Protein AF-A0A521TTT8-F1 (afdb_monomer)

Structure (mmCIF, N/CA/C/O backbone):
data_AF-A0A521TTT8-F1
#
_entry.id   AF-A0A521TTT8-F1
#
loop_
_atom_site.group_PDB
_atom_site.id
_atom_site.type_symbol
_atom_site.label_atom_id
_atom_site.label_alt_id
_atom_site.label_comp_id
_atom_site.label_asym_id
_atom_site.label_entity_id
_atom_site.label_seq_id
_atom_site.pdbx_PDB_ins_code
_atom_site.Cartn_x
_atom_site.Cartn_y
_atom_site.Cartn_z
_atom_site.occupancy
_atom_site.B_iso_or_equiv
_atom_site.auth_seq_id
_atom_site.auth_comp_id
_atom_site.auth_asym_id
_atom_site.auth_atom_id
_atom_site.pdbx_PDB_model_num
ATOM 1 N N . MET A 1 1 ? 62.149 33.983 -30.168 1.00 42.41 1 MET A N 1
ATOM 2 C CA . MET A 1 1 ? 63.000 33.247 -29.211 1.00 42.41 1 MET A CA 1
ATOM 3 C C . MET A 1 1 ? 62.765 31.753 -29.412 1.00 42.41 1 MET A C 1
ATOM 5 O O . MET A 1 1 ? 61.642 31.298 -29.257 1.00 42.41 1 MET A O 1
ATOM 9 N N . ASN A 1 2 ? 63.813 31.055 -29.864 1.00 35.62 2 ASN A N 1
ATOM 10 C CA . ASN A 1 2 ? 64.020 29.592 -29.903 1.00 35.62 2 ASN A CA 1
ATOM 11 C C . ASN A 1 2 ? 63.680 28.937 -28.535 1.00 35.62 2 ASN A C 1
ATOM 13 O O . ASN A 1 2 ? 63.762 29.638 -27.537 1.00 35.62 2 ASN A O 1
ATOM 17 N N . ARG A 1 3 ? 63.372 27.644 -28.330 1.00 37.56 3 ARG A N 1
ATOM 18 C CA . ARG A 1 3 ? 63.729 26.374 -28.995 1.00 37.56 3 ARG A CA 1
ATOM 19 C C . ARG A 1 3 ? 62.888 25.241 -28.350 1.00 37.56 3 ARG A C 1
ATOM 21 O O . ARG A 1 3 ? 62.648 25.278 -27.150 1.00 37.56 3 ARG A O 1
ATOM 28 N N . ALA A 1 4 ? 62.502 24.255 -29.163 1.00 43.72 4 ALA A N 1
ATOM 29 C CA . ALA A 1 4 ? 62.531 22.791 -28.950 1.00 43.72 4 ALA A CA 1
ATOM 30 C C . ALA A 1 4 ? 63.178 22.274 -27.631 1.00 43.72 4 ALA A C 1
ATOM 32 O O . ALA A 1 4 ? 64.149 22.862 -27.174 1.00 43.72 4 ALA A O 1
ATOM 33 N N . THR A 1 5 ? 62.748 21.165 -27.006 1.00 47.16 5 THR A N 1
ATOM 34 C CA . THR A 1 5 ? 63.012 19.780 -27.472 1.00 47.16 5 THR A CA 1
ATOM 35 C C . THR A 1 5 ? 62.269 18.712 -26.648 1.00 47.16 5 THR A C 1
ATOM 37 O O . THR A 1 5 ? 61.987 18.887 -25.468 1.00 47.16 5 THR A O 1
ATOM 40 N N . GLN A 1 6 ? 62.041 17.574 -27.302 1.00 48.38 6 GLN A N 1
ATOM 41 C CA . GLN A 1 6 ? 61.415 16.327 -26.861 1.00 48.38 6 GLN A CA 1
ATOM 42 C C . GLN A 1 6 ? 62.490 15.215 -26.812 1.00 48.38 6 GLN A C 1
ATOM 44 O O . GLN A 1 6 ? 63.242 15.109 -27.775 1.00 48.38 6 GLN A O 1
ATOM 49 N N . THR A 1 7 ? 62.535 14.356 -25.783 1.00 46.25 7 THR A N 1
ATOM 50 C CA . THR A 1 7 ? 63.290 13.066 -25.742 1.00 46.25 7 THR A CA 1
ATOM 51 C C . THR A 1 7 ? 62.743 12.211 -24.579 1.00 46.25 7 THR A C 1
ATOM 53 O O . THR A 1 7 ? 62.730 12.664 -23.445 1.00 46.25 7 THR A O 1
ATOM 56 N N . ARG A 1 8 ? 61.988 11.116 -24.772 1.00 48.81 8 ARG A N 1
ATOM 57 C CA . ARG A 1 8 ? 62.303 9.706 -25.131 1.00 48.81 8 ARG A CA 1
ATOM 58 C C . ARG A 1 8 ? 63.257 8.915 -24.202 1.00 48.81 8 ARG A C 1
ATOM 60 O O . ARG A 1 8 ? 64.450 9.167 -24.195 1.00 48.81 8 ARG A O 1
ATOM 67 N N . ARG A 1 9 ? 62.681 7.806 -23.684 1.00 41.19 9 ARG A N 1
ATOM 68 C CA . ARG A 1 9 ? 63.214 6.437 -23.430 1.00 41.19 9 ARG A CA 1
ATOM 69 C C . ARG A 1 9 ? 64.198 6.212 -22.265 1.00 41.19 9 ARG A C 1
ATOM 71 O O . ARG A 1 9 ? 65.315 6.693 -22.304 1.00 41.19 9 ARG A O 1
ATOM 78 N N . SER A 1 10 ? 63.900 5.239 -21.396 1.00 40.41 10 SER A N 1
ATOM 79 C CA . SER A 1 10 ? 64.395 3.856 -21.561 1.00 40.41 10 SER A CA 1
ATOM 80 C C . SER A 1 10 ? 63.806 2.891 -20.518 1.00 40.41 10 SER A C 1
ATOM 82 O O . SER A 1 10 ? 63.501 3.267 -19.393 1.00 40.41 10 SER A O 1
ATOM 84 N N . VAL A 1 11 ? 63.618 1.646 -20.955 1.00 46.00 11 VAL A N 1
ATOM 85 C CA . VAL A 1 11 ? 63.280 0.454 -20.170 1.00 46.00 11 VAL A CA 1
ATOM 86 C C . VAL A 1 11 ? 64.589 -0.300 -19.940 1.00 46.00 11 VAL A C 1
ATOM 88 O O . VAL A 1 11 ? 65.351 -0.452 -20.894 1.00 46.00 11 VAL A O 1
ATOM 91 N N . SER A 1 12 ? 64.829 -0.831 -18.740 1.00 43.81 12 SER A N 1
ATOM 92 C CA . SER A 1 12 ? 65.789 -1.923 -18.541 1.00 43.81 12 SER A CA 1
ATOM 93 C C . SER A 1 12 ? 65.354 -2.852 -17.405 1.00 43.81 12 SER A C 1
ATOM 95 O O . SER A 1 12 ? 64.585 -2.485 -16.523 1.00 43.81 12 SER A O 1
ATOM 97 N N . ARG A 1 13 ? 65.804 -4.096 -17.524 1.00 50.16 13 ARG A N 1
ATOM 98 C CA . ARG A 1 13 ? 65.295 -5.352 -16.980 1.00 50.16 13 ARG A CA 1
ATOM 99 C C . ARG A 1 13 ? 66.301 -5.945 -15.971 1.00 50.16 13 ARG A C 1
ATOM 101 O O . ARG A 1 13 ? 67.468 -6.026 -16.322 1.00 50.16 13 ARG A O 1
ATOM 108 N N . HIS A 1 14 ? 65.770 -6.525 -14.877 1.00 38.47 14 HIS A N 1
ATOM 109 C CA . HIS A 1 14 ? 66.267 -7.709 -14.116 1.00 38.47 14 HIS A CA 1
ATOM 110 C C . HIS A 1 14 ? 67.558 -7.528 -13.268 1.00 38.47 14 HIS A C 1
ATOM 112 O O . HIS A 1 14 ? 68.293 -6.584 -13.537 1.00 38.47 14 HIS A O 1
ATOM 118 N N . PRO A 1 15 ? 67.894 -8.409 -1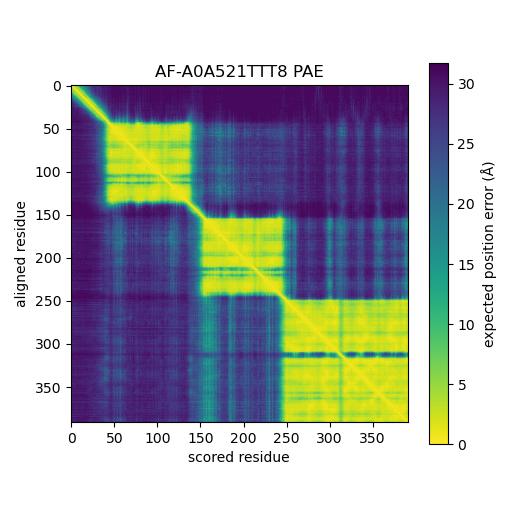2.283 1.00 52.16 15 PRO A N 1
ATOM 119 C CA . PRO A 1 15 ? 67.270 -9.682 -11.878 1.00 52.16 15 PRO A CA 1
ATOM 120 C C . PRO A 1 15 ? 67.011 -9.860 -10.357 1.00 52.16 15 PRO A C 1
ATOM 122 O O . PRO A 1 15 ? 67.325 -9.019 -9.521 1.00 52.16 15 PRO A O 1
ATOM 125 N N . ALA A 1 16 ? 66.413 -11.011 -10.040 1.00 41.72 16 ALA A N 1
ATOM 126 C CA . ALA A 1 16 ? 66.152 -11.568 -8.719 1.00 41.72 16 ALA A CA 1
ATOM 127 C C . ALA A 1 16 ? 67.424 -11.951 -7.936 1.00 41.72 16 ALA A C 1
ATOM 129 O O . ALA A 1 16 ? 68.397 -12.406 -8.534 1.00 41.72 16 ALA A O 1
ATOM 130 N N . LEU A 1 17 ? 67.352 -11.904 -6.600 1.00 36.25 17 LEU A N 1
ATOM 131 C CA . LEU A 1 17 ? 68.136 -12.777 -5.724 1.00 36.25 17 LEU A CA 1
ATOM 132 C C . LEU A 1 17 ? 67.342 -13.101 -4.448 1.00 36.25 17 LEU A C 1
ATOM 134 O O . LEU A 1 17 ? 66.844 -12.207 -3.765 1.00 36.25 17 LEU A O 1
ATOM 138 N N . LEU A 1 18 ? 67.219 -14.399 -4.171 1.00 34.75 18 LEU A N 1
ATOM 139 C CA . LEU A 1 18 ? 66.687 -14.976 -2.941 1.00 34.75 18 LEU A CA 1
ATOM 140 C C . LEU A 1 18 ? 67.630 -14.715 -1.759 1.00 34.75 18 LEU A C 1
ATOM 142 O O . LEU A 1 18 ? 68.836 -14.903 -1.900 1.00 34.75 18 LEU A O 1
ATOM 146 N N . LEU A 1 19 ? 67.072 -14.476 -0.570 1.00 36.41 19 LEU A N 1
ATOM 147 C CA . LEU A 1 19 ? 67.606 -15.053 0.666 1.00 36.41 19 LEU A CA 1
ATOM 148 C C . LEU A 1 19 ? 66.504 -15.148 1.725 1.00 36.41 19 LEU A C 1
ATOM 150 O O . LEU A 1 19 ? 65.954 -14.151 2.185 1.00 36.41 19 LEU A O 1
ATOM 154 N N . ALA A 1 20 ? 66.178 -16.391 2.066 1.00 34.97 20 ALA A N 1
ATOM 155 C CA . ALA A 1 20 ? 65.362 -16.769 3.202 1.00 34.97 20 ALA A CA 1
ATOM 156 C C . ALA A 1 20 ? 66.248 -16.864 4.451 1.00 34.97 20 ALA A C 1
ATOM 158 O O . ALA A 1 20 ? 67.338 -17.431 4.387 1.00 34.97 20 ALA A O 1
ATOM 159 N N . ALA A 1 21 ? 65.755 -16.378 5.588 1.00 35.44 21 ALA A N 1
ATOM 160 C CA . ALA A 1 21 ? 66.185 -16.829 6.906 1.00 35.44 21 ALA A CA 1
ATOM 161 C C . ALA A 1 21 ? 65.018 -16.666 7.886 1.00 35.44 21 ALA A C 1
ATOM 163 O O . ALA A 1 21 ? 64.596 -15.561 8.221 1.00 35.44 21 ALA A O 1
ATOM 164 N N . SER A 1 22 ? 64.473 -17.813 8.272 1.00 35.00 22 SER A N 1
ATOM 165 C CA . SER A 1 22 ? 63.378 -18.006 9.210 1.00 35.00 22 SER A CA 1
ATOM 166 C C . SER A 1 22 ? 63.767 -17.610 10.637 1.00 35.00 22 SER A C 1
ATOM 168 O O . SER A 1 22 ? 64.848 -17.965 11.099 1.00 35.00 22 SER A O 1
ATOM 170 N N . LEU A 1 23 ? 62.832 -17.015 11.381 1.00 32.66 23 LEU A N 1
ATOM 171 C CA . LEU A 1 23 ? 62.761 -17.195 12.829 1.00 32.66 23 LEU A CA 1
ATOM 172 C C . LEU A 1 23 ? 61.324 -17.577 13.199 1.00 32.66 23 LEU A C 1
ATOM 174 O O . LEU A 1 23 ? 60.377 -16.836 12.954 1.00 32.66 23 LEU A O 1
ATOM 178 N N . VAL A 1 24 ? 61.194 -18.793 13.722 1.00 36.94 24 VAL A N 1
ATOM 179 C CA . VAL A 1 24 ? 59.967 -19.439 14.191 1.00 36.94 24 VAL A CA 1
ATOM 180 C C . VAL A 1 24 ? 59.788 -19.123 15.675 1.00 36.94 24 VAL A C 1
ATOM 182 O O . VAL A 1 24 ? 60.721 -19.336 16.442 1.00 36.94 24 VAL A O 1
ATOM 185 N N . MET A 1 25 ? 58.584 -18.710 16.081 1.00 36.22 25 MET A N 1
ATOM 186 C CA . MET A 1 25 ? 58.048 -18.886 17.440 1.00 36.22 25 MET A CA 1
ATOM 187 C C . MET A 1 25 ? 56.520 -19.098 17.366 1.00 36.22 25 MET A C 1
ATOM 189 O O . MET A 1 25 ? 55.786 -18.204 16.961 1.00 36.22 25 MET A O 1
ATOM 193 N N . ALA A 1 26 ? 56.117 -20.332 17.699 1.00 30.64 26 ALA A N 1
ATOM 194 C CA . ALA A 1 26 ? 54.860 -20.851 18.275 1.00 30.64 26 ALA A CA 1
ATOM 195 C C . ALA A 1 26 ? 53.547 -20.027 18.145 1.00 30.64 26 ALA A C 1
ATOM 197 O O . ALA A 1 26 ? 53.446 -18.930 18.676 1.00 30.64 26 ALA A O 1
ATOM 198 N N . SER A 1 27 ? 52.533 -20.526 17.408 1.00 29.69 27 SER A N 1
ATOM 199 C CA . SER A 1 27 ? 51.399 -21.397 17.855 1.00 29.69 27 SER A CA 1
ATOM 200 C C . SER A 1 27 ? 50.326 -20.628 18.661 1.00 29.69 27 SER A C 1
ATOM 202 O O . SER A 1 27 ? 50.645 -20.095 19.714 1.00 29.69 27 SER A O 1
ATOM 204 N N . CYS A 1 28 ? 49.049 -20.522 18.257 1.00 28.52 28 CYS A N 1
ATOM 205 C CA . CYS A 1 28 ? 48.084 -21.612 18.039 1.00 28.52 28 CYS A CA 1
ATOM 206 C C . CYS A 1 28 ? 46.824 -21.130 17.263 1.00 28.52 28 CYS A C 1
ATOM 208 O O . CYS A 1 28 ? 46.297 -20.072 17.582 1.00 28.52 28 CYS A O 1
ATOM 210 N N . GLY A 1 29 ? 46.312 -21.951 16.333 1.00 29.38 29 GLY A N 1
ATOM 211 C CA . GLY A 1 29 ? 44.879 -22.293 16.205 1.00 29.38 29 GLY A CA 1
ATOM 212 C C . GLY A 1 29 ? 43.844 -21.315 15.608 1.00 29.38 29 GLY A C 1
ATOM 213 O O . GLY A 1 29 ? 43.361 -20.426 16.296 1.00 29.38 29 GLY A O 1
ATOM 214 N N . SER A 1 30 ? 43.370 -21.689 14.410 1.00 29.80 30 SER A N 1
ATOM 215 C CA . SER A 1 30 ? 41.953 -21.727 13.973 1.00 29.80 30 SER A CA 1
ATOM 216 C C . SER A 1 30 ? 41.317 -20.523 13.248 1.00 29.80 30 SER A C 1
ATOM 218 O O . SER A 1 30 ? 41.047 -19.477 13.820 1.00 29.80 30 SER A O 1
ATOM 220 N N . GLU A 1 31 ? 41.043 -20.778 11.961 1.00 33.22 31 GLU A N 1
ATOM 221 C CA . GLU A 1 31 ? 39.894 -20.385 11.123 1.00 33.22 31 GLU A CA 1
ATOM 222 C C . GLU A 1 31 ? 39.217 -19.021 11.352 1.00 33.22 31 GLU A C 1
ATOM 224 O O . GLU A 1 31 ? 38.489 -18.815 12.318 1.00 33.22 31 GLU A O 1
ATOM 229 N N . VAL A 1 32 ? 39.311 -18.141 10.346 1.00 30.19 32 VAL A N 1
ATOM 230 C CA . VAL A 1 32 ? 38.313 -17.083 10.133 1.00 30.19 32 VAL A CA 1
ATOM 231 C C . VAL A 1 32 ? 37.736 -17.241 8.733 1.00 30.19 32 VAL A C 1
ATOM 233 O O . VAL A 1 32 ? 38.321 -16.849 7.724 1.00 30.19 32 VAL A O 1
ATOM 236 N N . THR A 1 33 ? 36.578 -17.886 8.702 1.00 29.77 33 THR A N 1
ATOM 237 C CA . THR A 1 33 ? 35.614 -17.875 7.610 1.00 29.77 33 THR A CA 1
ATOM 238 C C . THR A 1 33 ? 35.180 -16.452 7.265 1.00 29.77 33 THR A C 1
ATOM 240 O O . THR A 1 33 ? 35.055 -15.593 8.136 1.00 29.77 33 THR A O 1
ATOM 243 N N . SER A 1 34 ? 34.904 -16.246 5.980 1.00 38.06 34 SER A N 1
ATOM 244 C CA . SER A 1 34 ? 34.247 -15.092 5.367 1.00 38.06 34 SER A CA 1
ATOM 245 C C . SER A 1 34 ? 33.221 -14.388 6.264 1.00 38.06 34 SER A C 1
ATOM 247 O O . SER A 1 34 ? 32.270 -15.015 6.725 1.00 38.06 34 SER A O 1
ATOM 249 N N . ALA A 1 35 ? 33.340 -13.067 6.404 1.00 29.16 35 ALA A N 1
ATOM 250 C CA . ALA A 1 35 ? 32.250 -12.212 6.861 1.00 29.16 35 ALA A CA 1
ATOM 251 C C . ALA A 1 35 ? 31.896 -11.216 5.754 1.00 29.16 35 ALA A C 1
ATOM 253 O O . ALA A 1 35 ? 32.703 -10.381 5.343 1.00 29.16 35 ALA A O 1
ATOM 254 N N . ALA A 1 36 ? 30.676 -11.383 5.251 1.00 31.58 36 ALA A N 1
ATOM 255 C CA . ALA A 1 36 ? 29.999 -10.516 4.311 1.00 31.58 36 ALA A CA 1
ATOM 256 C C . ALA A 1 36 ? 29.888 -9.079 4.850 1.00 31.58 36 ALA A C 1
ATOM 258 O O . ALA A 1 36 ? 29.590 -8.863 6.025 1.00 31.58 36 ALA A O 1
ATOM 259 N N . GLY A 1 37 ? 30.094 -8.099 3.969 1.00 28.39 37 GLY A N 1
ATOM 260 C CA . GLY A 1 37 ? 29.728 -6.709 4.221 1.00 28.39 37 GLY A CA 1
ATOM 261 C C . GLY A 1 37 ? 28.207 -6.578 4.217 1.00 28.39 37 GLY A C 1
ATOM 262 O O . GLY A 1 37 ? 27.575 -6.863 3.203 1.00 28.39 37 GLY A O 1
ATOM 263 N N . GLY A 1 38 ? 27.643 -6.214 5.368 1.00 28.73 38 GLY A N 1
ATOM 264 C CA . GLY A 1 38 ? 26.206 -6.125 5.606 1.00 28.73 38 GLY A CA 1
ATOM 265 C C . GLY A 1 38 ? 25.555 -4.888 4.990 1.00 28.73 38 GLY A C 1
ATOM 266 O O . GLY A 1 38 ? 26.082 -3.777 5.063 1.00 28.73 38 GLY A O 1
ATOM 267 N N . ASP A 1 39 ? 24.380 -5.126 4.415 1.00 31.59 39 ASP A N 1
ATOM 268 C CA . ASP A 1 39 ? 23.448 -4.152 3.868 1.00 31.59 39 ASP A CA 1
ATOM 269 C C . ASP A 1 39 ? 22.915 -3.180 4.932 1.00 31.59 39 ASP A C 1
ATOM 271 O O . ASP A 1 39 ? 22.501 -3.568 6.026 1.00 31.59 39 ASP A O 1
ATOM 275 N N . ALA A 1 40 ? 22.838 -1.900 4.566 1.00 31.45 40 ALA A N 1
ATOM 276 C CA . ALA A 1 40 ? 22.091 -0.883 5.297 1.00 31.45 40 ALA A CA 1
ATOM 277 C C . ALA A 1 40 ? 20.583 -1.042 5.017 1.00 31.45 40 ALA A C 1
ATOM 279 O O . ALA A 1 40 ? 19.991 -0.297 4.236 1.00 31.45 40 ALA A O 1
ATOM 280 N N . GLY A 1 41 ? 19.974 -2.057 5.634 1.00 34.31 41 GLY A N 1
ATOM 281 C CA . GLY A 1 41 ? 18.524 -2.213 5.733 1.00 34.31 41 GLY A CA 1
ATOM 282 C C . GLY A 1 41 ? 17.939 -1.274 6.790 1.00 34.31 41 GLY A C 1
ATOM 283 O O . GLY A 1 41 ? 18.593 -0.955 7.784 1.00 34.31 41 GLY A O 1
ATOM 284 N N . ALA A 1 42 ? 16.701 -0.820 6.580 1.00 40.97 42 ALA A N 1
ATOM 285 C CA . ALA A 1 42 ? 15.949 -0.071 7.579 1.00 40.97 42 ALA A CA 1
ATOM 286 C C . ALA A 1 42 ? 15.975 -0.817 8.925 1.00 40.97 42 ALA A C 1
ATOM 288 O O . ALA A 1 42 ? 15.626 -1.992 9.017 1.00 40.97 42 ALA A O 1
ATOM 289 N N . SER A 1 43 ? 16.445 -0.121 9.953 1.00 51.06 43 SER A N 1
ATOM 290 C CA . SER A 1 43 ? 16.719 -0.637 11.288 1.00 51.06 43 SER A CA 1
ATOM 291 C C . SER A 1 43 ? 15.451 -1.125 11.991 1.00 51.06 43 SER A C 1
ATOM 293 O O . SER A 1 43 ? 14.723 -0.317 12.566 1.00 51.06 43 SER A O 1
ATOM 295 N N . VAL A 1 44 ? 15.192 -2.430 11.966 1.00 62.81 44 VAL A N 1
ATOM 296 C CA . VAL A 1 44 ? 14.187 -3.079 12.824 1.00 62.81 44 VAL A CA 1
ATOM 297 C C . VAL A 1 44 ? 14.814 -3.354 14.191 1.00 62.81 44 VAL A C 1
ATOM 299 O O . VAL A 1 44 ? 16.000 -3.678 14.273 1.00 62.81 44 VAL A O 1
ATOM 302 N N . ALA A 1 45 ? 14.038 -3.203 15.268 1.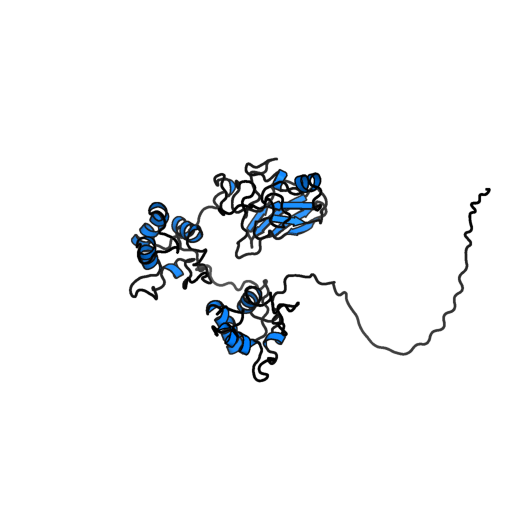00 72.94 45 ALA A N 1
ATOM 303 C CA . ALA A 1 45 ? 14.533 -3.506 16.602 1.00 72.94 45 ALA A CA 1
ATOM 304 C C . ALA A 1 45 ? 14.792 -5.017 16.764 1.00 72.94 45 ALA A C 1
ATOM 306 O O . ALA A 1 45 ? 13.919 -5.830 16.462 1.00 72.94 45 ALA A O 1
ATOM 307 N N . THR A 1 46 ? 15.977 -5.406 17.234 1.00 82.12 46 THR A N 1
ATOM 308 C CA . THR A 1 46 ? 16.391 -6.809 17.370 1.00 82.12 46 THR A CA 1
ATOM 309 C C . THR A 1 46 ? 16.209 -7.325 18.798 1.00 82.12 46 THR A C 1
ATOM 311 O O . THR A 1 46 ? 16.325 -6.584 19.776 1.00 82.12 46 THR A O 1
ATOM 314 N N . GLY A 1 47 ? 15.909 -8.619 18.934 1.00 85.50 47 GLY A N 1
ATOM 315 C CA . GLY A 1 47 ? 15.744 -9.269 20.239 1.00 85.50 47 GLY A CA 1
ATOM 316 C C . GLY A 1 47 ? 14.422 -8.960 20.956 1.00 85.50 47 GLY A C 1
ATOM 317 O O . GLY A 1 47 ? 14.262 -9.368 22.106 1.00 85.50 47 GLY A O 1
ATOM 318 N N . VAL A 1 48 ? 13.481 -8.265 20.308 1.00 88.56 48 VAL A N 1
ATOM 319 C CA . VAL A 1 48 ? 12.174 -7.887 20.871 1.00 88.56 48 VAL A CA 1
ATOM 320 C C . VAL A 1 48 ? 11.007 -8.561 20.122 1.00 88.56 48 VAL A C 1
ATOM 322 O O . VAL A 1 48 ? 11.168 -8.930 18.955 1.00 88.56 48 VAL A O 1
ATOM 325 N N . PRO A 1 49 ? 9.823 -8.725 20.752 1.00 89.88 49 PRO A N 1
ATOM 326 C CA . PRO A 1 49 ? 8.631 -9.269 20.093 1.00 89.88 49 PRO A CA 1
ATOM 327 C C . PRO A 1 49 ? 8.180 -8.423 18.898 1.00 89.88 49 PRO A C 1
ATOM 329 O O . PRO A 1 49 ? 8.405 -7.214 18.884 1.00 89.88 49 PRO A O 1
ATOM 332 N N . CYS A 1 50 ? 7.478 -9.021 17.930 1.00 82.31 50 CYS A N 1
ATOM 333 C CA . CYS A 1 50 ? 7.070 -8.307 16.714 1.00 82.31 50 CYS A CA 1
ATOM 334 C C . CYS A 1 50 ? 6.190 -7.083 16.969 1.00 82.31 50 CYS A C 1
ATOM 336 O O . CYS A 1 50 ? 6.403 -6.051 16.341 1.00 82.31 50 CYS A O 1
ATOM 338 N N . GLU A 1 51 ? 5.268 -7.149 17.929 1.00 83.00 51 GLU A N 1
ATOM 339 C CA . GLU A 1 51 ? 4.434 -5.993 18.277 1.00 83.00 51 GLU A CA 1
ATOM 340 C C . GLU A 1 51 ? 5.264 -4.830 18.838 1.00 83.00 51 GLU A C 1
ATOM 342 O O . GLU A 1 51 ? 5.072 -3.676 18.461 1.00 83.00 51 GLU A O 1
ATOM 347 N N . VAL A 1 52 ? 6.268 -5.141 19.663 1.00 88.62 52 VAL A N 1
ATOM 348 C CA . VAL A 1 52 ? 7.212 -4.157 20.210 1.00 88.62 52 VAL A CA 1
ATOM 349 C C . VAL A 1 52 ? 8.115 -3.604 19.101 1.00 88.62 52 VAL A C 1
ATOM 351 O O . VAL A 1 52 ? 8.303 -2.391 19.006 1.00 88.62 52 VAL A O 1
ATOM 354 N N . ALA A 1 53 ? 8.634 -4.462 18.214 1.00 85.19 53 ALA A N 1
ATOM 355 C CA . ALA A 1 53 ? 9.456 -4.057 17.070 1.00 85.19 53 ALA A CA 1
ATOM 356 C C . ALA A 1 53 ? 8.690 -3.129 16.113 1.00 85.19 53 ALA A C 1
ATOM 358 O O . ALA A 1 53 ? 9.226 -2.108 15.672 1.00 85.19 53 ALA A O 1
ATOM 359 N N . ARG A 1 54 ? 7.422 -3.454 15.835 1.00 82.88 54 ARG A N 1
ATOM 360 C CA . ARG A 1 54 ? 6.510 -2.655 15.013 1.00 82.88 54 ARG A CA 1
ATOM 361 C C . ARG A 1 54 ? 6.331 -1.267 15.615 1.00 82.88 54 ARG A C 1
ATOM 363 O O . ARG A 1 54 ? 6.639 -0.284 14.938 1.00 82.88 54 ARG A O 1
ATOM 370 N N . SER A 1 55 ? 5.922 -1.168 16.878 1.00 85.56 55 SER A N 1
ATOM 371 C CA . SER A 1 55 ? 5.694 0.128 17.527 1.00 85.56 55 SER A CA 1
ATOM 372 C C . SER A 1 55 ? 6.983 0.952 17.661 1.00 85.56 55 SER A C 1
ATOM 374 O O . SER A 1 55 ? 6.949 2.161 17.423 1.00 85.56 55 SER A O 1
ATOM 376 N N . LEU A 1 56 ? 8.139 0.326 17.930 1.00 88.62 56 LEU A N 1
ATOM 377 C CA . LEU A 1 56 ? 9.440 1.011 17.905 1.00 88.62 56 LEU A CA 1
ATOM 378 C C . LEU A 1 56 ? 9.729 1.598 16.518 1.00 88.62 56 LEU A C 1
ATOM 380 O O . LEU A 1 56 ? 10.056 2.781 16.409 1.00 88.62 56 LEU A O 1
ATOM 384 N N . SER A 1 57 ? 9.581 0.804 15.455 1.00 84.50 57 SER A N 1
ATOM 385 C CA . SER A 1 57 ? 9.866 1.243 14.082 1.00 84.50 57 SER A CA 1
ATOM 386 C C . SER A 1 57 ? 8.970 2.398 13.621 1.00 84.50 57 SER A C 1
ATOM 388 O O . SER A 1 57 ? 9.453 3.334 12.985 1.00 84.50 57 SER A O 1
ATOM 390 N N . GLN A 1 58 ? 7.688 2.364 13.992 1.00 82.75 58 GLN A N 1
ATOM 391 C CA . GLN A 1 58 ? 6.688 3.347 13.580 1.00 82.75 58 GLN A CA 1
ATOM 392 C C . GLN A 1 58 ? 6.829 4.669 14.337 1.00 82.75 58 GLN A C 1
ATOM 394 O O . GLN A 1 58 ? 6.717 5.737 13.737 1.00 82.75 58 GLN A O 1
ATOM 399 N N . ASN A 1 59 ? 7.090 4.599 15.644 1.00 84.25 59 ASN A N 1
ATOM 400 C CA . ASN A 1 59 ? 6.929 5.749 16.531 1.00 84.25 59 ASN A CA 1
ATOM 401 C C . ASN A 1 59 ? 8.250 6.265 17.121 1.00 84.25 59 ASN A C 1
ATOM 403 O O . ASN A 1 59 ? 8.329 7.429 17.510 1.00 84.25 59 ASN A O 1
ATOM 407 N N . CYS A 1 60 ? 9.296 5.434 17.199 1.00 87.75 60 CYS A N 1
ATOM 408 C CA . CYS A 1 60 ? 10.469 5.722 18.034 1.00 87.75 60 CYS A CA 1
ATOM 409 C C . CYS A 1 60 ? 11.781 5.817 17.244 1.00 87.75 60 CYS A C 1
ATOM 411 O O . CYS A 1 60 ? 12.583 6.723 17.487 1.00 87.75 60 CYS A O 1
ATOM 413 N N . LEU A 1 61 ? 12.022 4.907 16.296 1.00 88.12 61 LEU A N 1
ATOM 414 C CA . LEU A 1 61 ? 13.344 4.730 15.678 1.00 88.12 61 LEU A CA 1
ATOM 415 C C . LEU A 1 61 ? 13.755 5.861 14.723 1.00 88.12 61 LEU A C 1
ATOM 417 O O . LEU A 1 61 ? 14.932 5.984 14.401 1.00 88.12 61 LEU A O 1
ATOM 421 N N . SER A 1 62 ? 12.831 6.747 14.341 1.00 85.25 62 SER A N 1
ATOM 422 C CA . SER A 1 62 ? 13.171 7.973 13.602 1.00 85.25 62 SER A CA 1
ATOM 423 C C . SER A 1 62 ? 14.018 8.960 14.421 1.00 85.25 62 SER A C 1
ATOM 425 O O . SER A 1 62 ? 14.671 9.829 13.843 1.00 85.25 62 SER A O 1
ATOM 427 N N . CYS A 1 63 ? 14.002 8.842 15.757 1.00 88.38 63 CYS A N 1
ATOM 428 C CA . CYS A 1 63 ? 14.847 9.622 16.665 1.00 88.38 63 CYS A CA 1
ATOM 429 C C . CYS A 1 63 ? 15.771 8.730 17.502 1.00 88.38 63 CYS A C 1
ATOM 431 O O . CYS A 1 63 ? 16.945 9.053 17.640 1.00 88.38 63 CYS A O 1
ATOM 433 N N . HIS A 1 64 ? 15.267 7.599 18.005 1.00 92.31 64 HIS A N 1
ATOM 434 C CA . HIS A 1 64 ? 15.979 6.640 18.861 1.00 92.31 64 HIS A CA 1
ATOM 435 C C . HIS A 1 64 ? 16.601 5.458 18.085 1.00 92.31 64 HIS A C 1
ATOM 437 O O . HIS A 1 64 ? 16.779 4.370 18.637 1.00 92.31 64 HIS A O 1
ATOM 443 N N . GLY A 1 65 ? 16.872 5.639 16.791 1.00 87.69 65 GLY A N 1
ATOM 444 C CA . GLY A 1 65 ? 17.494 4.636 15.923 1.00 87.69 65 GLY A CA 1
ATOM 445 C C . GLY A 1 65 ? 19.020 4.577 16.046 1.00 87.69 65 GLY A C 1
ATOM 446 O O . GLY A 1 65 ? 19.612 5.114 16.979 1.00 87.69 65 GLY A O 1
ATOM 447 N N . ALA A 1 66 ? 19.671 3.939 15.067 1.00 83.69 66 ALA A N 1
ATOM 448 C CA . ALA A 1 66 ? 21.125 3.736 15.049 1.00 83.69 66 ALA A CA 1
ATOM 449 C C . ALA A 1 66 ? 21.852 5.074 14.907 1.00 83.69 66 ALA A C 1
ATOM 451 O O . ALA A 1 66 ? 22.919 5.286 15.474 1.00 83.69 66 ALA A O 1
ATOM 452 N N . SER A 1 67 ? 21.235 5.987 14.157 1.00 82.69 67 SER A N 1
ATOM 453 C CA . SER A 1 67 ? 21.573 7.403 14.152 1.00 82.69 67 SER A CA 1
ATOM 454 C C . SER A 1 67 ? 20.604 8.135 15.072 1.00 82.69 67 SER A C 1
ATOM 456 O O . SER A 1 67 ? 19.412 8.223 14.776 1.00 82.69 67 SER A O 1
ATOM 458 N N . LEU A 1 68 ? 21.116 8.653 16.187 1.00 85.12 68 LEU A N 1
ATOM 459 C CA . LEU A 1 68 ? 20.327 9.454 17.118 1.00 85.12 68 LEU A CA 1
ATOM 460 C C . LEU A 1 68 ? 20.000 10.811 16.486 1.00 85.12 68 LEU A C 1
ATOM 462 O O . LEU A 1 68 ? 20.874 11.468 15.918 1.00 85.12 68 LEU A O 1
ATOM 466 N N . ALA A 1 69 ? 18.747 11.249 16.600 1.00 75.25 69 ALA A N 1
ATOM 467 C CA . ALA A 1 69 ? 18.297 12.538 16.079 1.00 75.25 69 ALA A CA 1
ATOM 468 C C . ALA A 1 69 ? 17.587 13.371 17.153 1.00 75.25 69 ALA A C 1
ATOM 470 O O . ALA A 1 69 ? 17.085 12.849 18.142 1.00 75.25 69 ALA A O 1
ATOM 471 N N . ARG A 1 70 ? 17.513 14.693 16.944 1.00 78.62 70 ARG A N 1
ATOM 472 C CA . ARG A 1 70 ? 16.768 15.631 17.812 1.00 78.62 70 ARG A CA 1
ATOM 473 C C . ARG A 1 70 ? 17.209 15.625 19.287 1.00 78.62 70 ARG A C 1
ATOM 475 O O . ARG A 1 70 ? 16.387 15.779 20.183 1.00 78.62 70 ARG A O 1
ATOM 482 N N . GLY A 1 71 ? 18.513 15.476 19.531 1.00 77.56 71 GLY A N 1
ATOM 483 C CA . GLY A 1 71 ? 19.105 15.604 20.868 1.00 77.56 71 GLY A CA 1
ATOM 484 C C . GLY A 1 71 ? 18.850 14.423 21.807 1.00 77.56 71 GLY A C 1
ATOM 485 O O . GLY A 1 71 ? 19.122 14.541 23.000 1.00 77.56 71 GLY A O 1
ATOM 486 N N . VAL A 1 72 ? 18.341 13.293 21.303 1.00 84.31 72 VAL A N 1
ATOM 487 C CA . VAL A 1 72 ? 18.237 12.069 22.106 1.00 84.31 72 VAL A CA 1
ATOM 488 C C . VAL A 1 72 ? 19.619 11.441 22.301 1.00 84.31 72 VAL A C 1
ATOM 490 O O . VAL A 1 72 ? 20.475 11.522 21.421 1.00 84.31 72 VAL A O 1
ATOM 493 N N . SER A 1 73 ? 19.840 10.813 23.453 1.00 83.38 73 SER A N 1
ATOM 494 C CA . SER A 1 73 ? 21.143 10.258 23.852 1.00 83.38 73 SER A CA 1
ATOM 495 C C . SER A 1 73 ? 21.174 8.730 23.912 1.00 83.38 73 SER A C 1
ATOM 497 O O . SER A 1 73 ? 22.230 8.152 24.151 1.00 83.38 73 SER A O 1
ATOM 499 N N . ASN A 1 74 ? 20.036 8.068 23.695 1.00 85.12 74 ASN A N 1
ATOM 500 C CA . ASN A 1 74 ? 19.899 6.627 23.861 1.00 85.12 74 ASN A CA 1
ATOM 501 C C . ASN A 1 74 ? 19.217 5.974 22.640 1.00 85.12 74 ASN A C 1
ATOM 503 O O . ASN A 1 74 ? 18.100 6.373 22.281 1.00 85.12 74 ASN A O 1
ATOM 507 N N . PRO A 1 75 ? 19.854 4.969 22.012 1.00 89.81 75 PRO A N 1
ATOM 508 C CA . PRO A 1 75 ? 19.209 4.132 21.006 1.00 89.81 75 PRO A CA 1
ATOM 509 C C . PRO A 1 75 ? 18.253 3.133 21.676 1.00 89.81 75 PRO A C 1
ATOM 511 O O . PRO A 1 75 ? 18.475 2.732 22.816 1.00 89.81 75 PRO A O 1
ATOM 514 N N . LEU A 1 76 ? 17.186 2.740 20.977 1.00 91.50 76 LEU A N 1
ATOM 515 C CA . LEU A 1 76 ? 16.157 1.793 21.446 1.00 91.50 76 LEU A CA 1
ATOM 516 C C . LEU A 1 76 ? 15.951 0.637 20.454 1.00 91.50 76 LEU A C 1
ATOM 518 O O . LEU A 1 76 ? 14.853 0.111 20.293 1.00 91.50 76 LEU A O 1
ATOM 522 N N . MET A 1 77 ? 17.009 0.285 19.734 1.00 88.25 77 MET A N 1
ATOM 523 C CA . MET A 1 77 ? 16.987 -0.677 18.639 1.00 88.25 77 MET A CA 1
ATOM 524 C C . MET A 1 77 ? 17.245 -2.112 19.056 1.00 88.25 77 MET A C 1
ATOM 526 O O . MET A 1 77 ? 17.056 -3.008 18.244 1.00 88.25 77 MET A O 1
ATOM 530 N N . THR A 1 78 ? 17.713 -2.365 20.267 1.00 89.44 78 THR A N 1
ATOM 531 C CA . THR A 1 78 ? 17.920 -3.740 20.718 1.00 89.44 78 THR A CA 1
ATOM 532 C C . THR A 1 78 ? 17.248 -3.963 22.055 1.00 89.44 78 THR A C 1
ATOM 534 O O . THR A 1 78 ? 17.046 -3.031 22.842 1.00 89.44 78 THR A O 1
ATOM 537 N N . ARG A 1 79 ? 16.918 -5.221 22.335 1.00 92.75 79 ARG A N 1
ATOM 538 C CA . ARG A 1 79 ? 16.454 -5.640 23.656 1.00 92.75 79 ARG A CA 1
ATOM 539 C C . ARG A 1 79 ? 17.410 -5.194 24.758 1.00 92.75 79 ARG A C 1
ATOM 541 O O . ARG A 1 79 ? 16.965 -4.683 25.778 1.00 92.75 79 ARG A O 1
ATOM 548 N N . GLU A 1 80 ? 18.712 -5.350 24.555 1.00 92.19 80 GLU A N 1
ATOM 549 C CA . GLU A 1 80 ? 19.735 -4.961 25.531 1.00 92.19 80 GLU A CA 1
ATOM 550 C C . GLU A 1 80 ? 19.692 -3.454 25.797 1.00 92.19 80 GLU A C 1
ATOM 552 O O . GLU A 1 80 ? 19.766 -3.027 26.947 1.00 92.19 80 GLU A O 1
ATOM 557 N N . GLN A 1 81 ? 19.502 -2.641 24.754 1.00 92.56 81 GLN A N 1
ATOM 558 C CA . GLN A 1 81 ? 19.359 -1.193 24.892 1.00 92.56 81 GLN A CA 1
ATOM 559 C C . GLN A 1 81 ? 18.101 -0.821 25.686 1.00 92.56 81 GLN A C 1
ATOM 561 O O . GLN A 1 81 ? 18.175 0.002 26.597 1.00 92.56 81 GLN A O 1
ATOM 566 N N . LEU A 1 82 ? 16.968 -1.471 25.409 1.00 93.00 82 LEU A N 1
ATOM 567 C CA . LEU A 1 82 ? 15.712 -1.267 26.139 1.00 93.00 82 LEU A CA 1
ATOM 568 C C . LEU A 1 82 ? 15.809 -1.679 27.613 1.00 93.00 82 LEU A C 1
ATOM 570 O O . LEU A 1 82 ? 15.216 -1.027 28.469 1.00 93.00 82 LEU A O 1
ATOM 574 N N . LEU A 1 83 ? 16.567 -2.729 27.924 1.00 94.00 83 LEU A N 1
ATOM 575 C CA . LEU A 1 83 ? 16.734 -3.224 29.293 1.00 94.00 83 LEU A CA 1
ATOM 576 C C . LEU A 1 83 ? 17.860 -2.533 30.071 1.00 94.00 83 LEU A C 1
ATOM 578 O O . LEU A 1 83 ? 17.942 -2.697 31.287 1.00 94.00 83 LEU A O 1
ATOM 582 N N . SER A 1 84 ? 18.703 -1.743 29.406 1.00 92.62 84 SER A N 1
ATOM 583 C CA . SER A 1 84 ? 19.768 -1.002 30.081 1.00 92.62 84 SER A CA 1
ATOM 584 C C . SER A 1 84 ? 19.217 0.103 31.006 1.00 92.62 84 SER A C 1
ATOM 586 O O . SER A 1 84 ? 18.136 0.646 30.736 1.00 92.62 84 SER A O 1
ATOM 588 N N . PRO A 1 85 ? 19.930 0.443 32.101 1.00 93.75 85 PRO A N 1
ATOM 589 C CA . PRO A 1 85 ? 19.531 1.517 33.007 1.00 93.75 85 PRO A CA 1
ATOM 590 C C . PRO A 1 85 ? 19.357 2.855 32.285 1.00 93.75 85 PRO A C 1
ATOM 592 O O . PRO A 1 85 ? 20.185 3.257 31.463 1.00 93.75 85 PRO A O 1
ATOM 595 N N . SER A 1 86 ? 18.289 3.569 32.620 1.00 90.75 86 SER A N 1
ATOM 596 C CA . SER A 1 86 ? 17.987 4.869 32.042 1.00 90.75 86 SER A CA 1
ATOM 597 C C . SER A 1 86 ? 18.925 5.948 32.575 1.00 90.75 86 SER A C 1
ATOM 599 O O . SER A 1 86 ? 19.129 6.089 33.778 1.00 90.75 86 SER A O 1
ATOM 601 N N . SER A 1 87 ? 19.408 6.806 31.679 1.00 85.81 87 SER A N 1
ATOM 602 C CA . SER A 1 87 ? 20.183 8.001 32.046 1.00 85.81 87 SER A CA 1
ATOM 603 C C . SER A 1 87 ? 19.398 9.010 32.893 1.00 85.81 87 SER A C 1
ATOM 605 O O . SER A 1 87 ? 20.002 9.792 33.620 1.00 85.81 87 SER A O 1
ATOM 607 N N . ALA A 1 88 ? 18.063 8.995 32.821 1.00 83.81 88 ALA A N 1
ATOM 608 C CA . ALA A 1 88 ? 17.200 9.861 33.625 1.00 83.81 88 ALA A CA 1
ATOM 609 C C . ALA A 1 88 ? 16.890 9.292 35.023 1.00 83.81 88 ALA A C 1
ATOM 611 O O . ALA A 1 88 ? 16.518 10.052 35.909 1.00 83.81 88 ALA A O 1
ATOM 612 N N . ASP A 1 89 ? 16.995 7.972 35.195 1.00 86.00 89 ASP A N 1
ATOM 613 C CA . ASP A 1 89 ? 16.768 7.271 36.463 1.00 86.00 89 ASP A CA 1
ATOM 614 C C . ASP A 1 89 ? 17.421 5.880 36.374 1.00 86.00 89 ASP A C 1
ATOM 616 O O . ASP A 1 89 ? 16.855 4.990 35.731 1.00 86.00 89 ASP A O 1
ATOM 620 N N . PRO A 1 90 ? 18.601 5.677 36.988 1.00 90.88 90 PRO A N 1
ATOM 621 C CA . PRO A 1 90 ? 19.307 4.399 36.934 1.00 90.88 90 PRO A CA 1
ATOM 622 C C . PRO A 1 90 ? 18.571 3.234 37.613 1.00 90.88 90 PRO A C 1
ATOM 624 O O . PRO A 1 90 ? 18.938 2.085 37.377 1.00 90.88 90 PRO A O 1
ATOM 627 N N . ALA A 1 91 ? 17.550 3.497 38.440 1.00 91.75 91 ALA A N 1
ATOM 628 C CA . ALA A 1 91 ? 16.721 2.452 39.046 1.00 91.75 91 ALA A CA 1
ATOM 629 C C . ALA A 1 91 ? 15.673 1.881 38.072 1.00 91.75 91 ALA A C 1
ATOM 631 O O . ALA A 1 91 ? 15.042 0.867 38.371 1.00 91.75 91 ALA A O 1
ATOM 632 N N . GLN A 1 92 ? 15.485 2.512 36.908 1.00 90.75 92 GLN A N 1
ATOM 633 C CA . GLN A 1 92 ? 14.562 2.076 35.866 1.00 90.75 92 GLN A CA 1
ATOM 634 C C . GLN A 1 92 ? 15.310 1.758 34.570 1.00 90.75 92 GLN A C 1
ATOM 636 O O . GLN A 1 92 ? 16.235 2.459 34.169 1.00 90.75 92 GLN A O 1
ATOM 641 N N . SER A 1 93 ? 14.864 0.729 33.859 1.00 94.94 93 SER A N 1
ATOM 642 C CA . SER A 1 93 ? 15.287 0.471 32.480 1.00 94.94 93 SER A CA 1
ATOM 643 C C . SER A 1 93 ? 14.714 1.511 31.509 1.00 94.94 93 SER A C 1
ATOM 645 O O . SER A 1 93 ? 13.688 2.151 31.781 1.00 94.94 93 SER A O 1
ATOM 647 N N . TYR A 1 94 ? 15.324 1.653 30.330 1.00 93.50 94 TYR A N 1
ATOM 648 C CA . TYR A 1 94 ? 14.738 2.461 29.255 1.00 93.50 94 TYR A CA 1
ATOM 649 C C . TYR A 1 94 ? 13.347 1.971 28.828 1.00 93.50 94 TYR A C 1
ATOM 651 O O . TYR A 1 94 ? 12.518 2.803 28.474 1.00 93.50 94 TYR A O 1
ATOM 659 N N . LEU A 1 95 ? 13.055 0.671 28.923 1.00 93.81 95 LEU A N 1
ATOM 660 C CA . LEU A 1 95 ? 11.734 0.085 28.684 1.00 93.81 95 LEU A CA 1
ATOM 661 C C . LEU A 1 95 ? 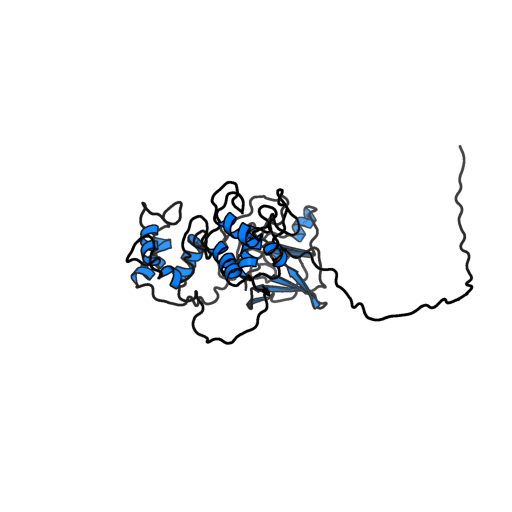10.690 0.606 29.683 1.00 93.81 95 LEU A C 1
ATOM 663 O O . LEU A 1 95 ? 9.641 1.102 29.278 1.00 93.81 95 LEU A O 1
ATOM 667 N N . GLN A 1 96 ? 10.992 0.563 30.984 1.00 93.31 96 GLN A N 1
ATOM 668 C CA . GLN A 1 96 ? 10.099 1.082 32.032 1.00 93.31 96 GLN A CA 1
ATOM 669 C C . GLN A 1 96 ? 9.858 2.588 31.873 1.00 93.31 96 GLN A C 1
ATOM 671 O O . GLN A 1 96 ? 8.726 3.068 31.967 1.00 93.31 96 GLN A O 1
ATOM 676 N N . ARG A 1 97 ? 10.916 3.340 31.556 1.00 91.31 97 ARG A N 1
ATOM 677 C CA . ARG A 1 97 ? 10.820 4.770 31.249 1.00 91.31 97 ARG A CA 1
ATOM 678 C C . ARG A 1 97 ? 10.007 5.038 29.990 1.00 91.31 97 ARG A C 1
ATOM 680 O O . ARG A 1 97 ? 9.247 6.001 29.974 1.00 91.31 97 ARG A O 1
ATOM 687 N N . ALA A 1 98 ? 10.167 4.227 28.947 1.00 91.38 98 ALA A N 1
ATOM 688 C CA . ALA A 1 98 ? 9.411 4.360 27.709 1.00 91.38 98 ALA A CA 1
ATOM 689 C C . ALA A 1 98 ? 7.915 4.176 27.976 1.00 91.38 98 ALA A C 1
ATOM 691 O O . ALA A 1 98 ? 7.151 5.069 27.632 1.00 91.38 98 ALA A O 1
ATOM 692 N N . ILE A 1 99 ? 7.510 3.112 28.678 1.00 92.19 99 ILE A N 1
ATOM 693 C CA . ILE A 1 99 ? 6.103 2.865 29.050 1.00 92.19 99 ILE A CA 1
ATOM 694 C C . ILE A 1 99 ? 5.516 4.059 29.809 1.00 92.19 99 ILE A C 1
ATOM 696 O O . ILE A 1 99 ? 4.471 4.586 29.425 1.00 92.19 99 ILE A O 1
ATOM 700 N N . LEU A 1 100 ? 6.227 4.559 30.826 1.00 89.56 100 LEU A N 1
ATOM 701 C CA . LEU A 1 100 ? 5.787 5.734 31.579 1.00 89.56 100 LEU A CA 1
ATOM 702 C C . LEU A 1 100 ? 5.612 6.962 30.672 1.00 89.56 100 LEU A C 1
ATOM 704 O O . LEU A 1 100 ? 4.614 7.667 30.774 1.00 89.56 100 LEU A O 1
ATOM 708 N N . ARG A 1 101 ? 6.564 7.228 29.772 1.00 87.88 101 ARG A N 1
ATOM 709 C CA . ARG A 1 101 ? 6.528 8.414 28.902 1.00 87.88 101 ARG A CA 1
ATOM 710 C C . ARG A 1 101 ? 5.500 8.308 27.778 1.00 87.88 101 ARG A C 1
ATOM 712 O O . ARG A 1 101 ? 4.955 9.344 27.403 1.00 87.88 101 ARG A O 1
ATOM 719 N N . MET A 1 102 ? 5.218 7.101 27.286 1.00 89.94 102 MET A N 1
ATOM 720 C CA . MET A 1 102 ? 4.170 6.839 26.293 1.00 89.94 102 MET A CA 1
ATOM 721 C C . MET A 1 102 ? 2.768 7.094 26.868 1.00 89.94 102 MET A C 1
ATOM 723 O O . MET A 1 102 ? 1.905 7.586 26.145 1.00 89.94 102 MET A O 1
ATOM 727 N N . ARG A 1 103 ? 2.572 6.834 28.173 1.00 82.00 103 ARG A N 1
ATOM 728 C CA . ARG A 1 103 ? 1.317 7.076 28.913 1.00 82.00 103 ARG A CA 1
ATOM 729 C C . ARG A 1 103 ? 1.117 8.517 29.392 1.00 82.00 103 ARG A C 1
ATOM 731 O O . ARG A 1 103 ? 0.034 8.879 29.842 1.00 82.00 103 ARG A O 1
ATOM 738 N N . THR A 1 104 ? 2.150 9.358 29.381 1.00 75.62 104 THR A N 1
ATOM 739 C CA . THR A 1 104 ? 2.013 10.742 29.868 1.00 75.62 104 THR A CA 1
ATOM 740 C C . THR A 1 104 ? 1.635 11.699 28.749 1.00 75.62 104 THR A C 1
ATOM 742 O O . THR A 1 104 ? 2.325 11.760 27.740 1.00 75.62 104 THR A O 1
ATOM 745 N N . SER A 1 105 ? 0.639 12.553 28.983 1.00 69.25 105 SER A N 1
ATOM 746 C CA . SER A 1 105 ? 0.304 13.686 28.107 1.00 69.25 105 SER A CA 1
ATOM 747 C C . SER A 1 105 ? 0.953 14.977 28.621 1.00 69.25 105 SER A C 1
ATOM 749 O O . SER A 1 105 ? 0.277 15.883 29.100 1.00 69.25 105 SER A O 1
ATOM 751 N N . SER A 1 106 ? 2.288 15.045 28.597 1.00 70.88 106 SER A N 1
ATOM 752 C CA . SER A 1 106 ? 3.062 16.200 29.090 1.00 70.88 106 SER A CA 1
ATOM 753 C C . SER A 1 106 ? 4.199 16.588 28.139 1.00 70.88 106 SER A C 1
ATOM 755 O O . SER A 1 106 ? 4.490 15.867 27.185 1.00 70.88 106 SER A O 1
ATOM 757 N N . ALA A 1 107 ? 4.907 17.687 28.426 1.00 68.38 107 ALA A N 1
ATOM 758 C CA . ALA A 1 107 ? 6.116 18.083 27.690 1.00 68.38 107 ALA A CA 1
ATOM 759 C C . ALA A 1 107 ? 7.223 17.003 27.696 1.00 68.38 107 ALA A C 1
ATOM 761 O O . ALA A 1 107 ? 8.097 17.010 26.836 1.00 68.38 107 ALA A O 1
ATOM 762 N N . ASN A 1 108 ? 7.159 16.051 28.636 1.00 72.88 108 ASN A N 1
ATOM 763 C CA . ASN A 1 108 ? 8.101 14.939 28.755 1.00 72.88 108 ASN A CA 1
ATOM 764 C C . ASN A 1 108 ? 7.611 13.637 28.091 1.00 72.88 108 ASN A C 1
ATOM 766 O O . ASN A 1 108 ? 8.312 12.620 28.192 1.00 72.88 108 ASN A O 1
ATOM 770 N N . SER A 1 109 ? 6.451 13.674 27.421 1.00 82.81 109 SER A N 1
ATOM 771 C CA . SER A 1 109 ? 5.896 12.569 26.626 1.00 82.81 109 SER A CA 1
ATOM 772 C C . SER A 1 109 ? 6.883 12.079 25.570 1.00 82.81 109 SER A C 1
ATOM 774 O O . SER A 1 109 ? 7.710 12.842 25.063 1.00 82.81 109 SER A O 1
ATOM 776 N N . MET A 1 110 ? 6.823 10.783 25.273 1.00 83.38 110 MET A N 1
ATOM 777 C CA . MET A 1 110 ? 7.540 10.195 24.145 1.00 83.38 110 MET A CA 1
ATOM 778 C C . MET A 1 110 ? 6.595 9.281 23.362 1.00 83.38 110 MET A C 1
ATOM 780 O O . MET A 1 110 ? 6.077 8.344 23.968 1.00 83.38 110 MET A O 1
ATOM 784 N N . PRO A 1 111 ? 6.417 9.502 22.044 1.00 85.44 111 PRO A N 1
ATOM 785 C CA . PRO A 1 111 ? 7.022 10.568 21.230 1.00 85.44 111 PRO A CA 1
ATOM 786 C C . PRO A 1 111 ? 6.588 11.991 21.651 1.00 85.44 111 PRO A C 1
ATOM 788 O O . PRO A 1 111 ? 5.519 12.144 22.241 1.00 85.44 111 PRO A O 1
ATOM 791 N N . PRO A 1 112 ? 7.393 13.044 21.391 1.00 80.00 112 PRO A N 1
ATOM 792 C CA . PRO A 1 112 ? 7.084 14.393 21.865 1.00 80.00 112 PRO A CA 1
ATOM 793 C C . PRO A 1 112 ? 5.718 14.889 21.385 1.00 80.00 112 PRO A C 1
ATOM 795 O O . PRO A 1 112 ? 5.447 14.908 20.186 1.00 80.00 112 PRO A O 1
ATOM 798 N N . GLY A 1 113 ? 4.879 15.329 22.325 1.00 65.12 113 GLY A N 1
ATOM 799 C CA . GLY A 1 113 ? 3.556 15.883 22.030 1.00 65.12 113 GLY A CA 1
ATOM 800 C C . GLY A 1 113 ? 2.483 14.835 21.722 1.00 65.12 113 GLY A C 1
ATOM 801 O O . GLY A 1 113 ? 1.385 15.215 21.322 1.00 65.12 113 GLY A O 1
ATOM 802 N N . ALA A 1 114 ? 2.774 13.544 21.917 1.00 63.81 114 ALA A N 1
ATOM 803 C CA . ALA A 1 114 ? 1.841 12.455 21.663 1.00 63.81 114 ALA A CA 1
ATOM 804 C C . ALA A 1 114 ? 1.750 11.501 22.864 1.00 63.81 114 ALA A C 1
ATOM 806 O O . ALA A 1 114 ? 2.753 10.966 23.330 1.00 63.81 114 ALA A O 1
ATOM 807 N N . HIS A 1 115 ? 0.523 11.253 23.322 1.00 74.88 115 HIS A N 1
ATOM 808 C CA . HIS A 1 115 ? 0.191 10.058 24.094 1.00 74.88 115 HIS A CA 1
ATOM 809 C C . HIS A 1 115 ? -0.035 8.921 23.098 1.00 74.88 115 HIS A C 1
ATOM 811 O O . HIS A 1 115 ? -0.884 9.056 22.212 1.00 74.88 115 HIS A O 1
ATOM 817 N N . LEU A 1 116 ? 0.716 7.824 23.205 1.00 76.00 116 LEU A N 1
ATOM 818 C CA . LEU A 1 116 ? 0.493 6.689 22.309 1.00 76.00 116 LEU A CA 1
ATOM 819 C C . LEU A 1 116 ? -0.793 5.948 22.696 1.00 76.00 116 LEU A C 1
ATOM 821 O O . LEU A 1 116 ? -1.140 5.894 23.875 1.00 76.00 116 LEU A O 1
ATOM 825 N N . PRO A 1 117 ? -1.541 5.398 21.729 1.00 77.00 117 PRO A N 1
ATOM 826 C CA . PRO A 1 117 ? -2.735 4.627 22.045 1.00 77.00 117 PRO A CA 1
ATOM 827 C C . PRO A 1 117 ? -2.367 3.385 22.864 1.00 77.00 117 PRO A C 1
ATOM 829 O O . PRO A 1 117 ? -1.291 2.812 22.694 1.00 77.00 117 PRO A O 1
ATOM 832 N N . GLU A 1 118 ? -3.289 2.924 23.712 1.00 80.19 118 GLU A N 1
ATOM 833 C CA . GLU A 1 118 ? -3.077 1.744 24.567 1.00 80.19 118 GLU A CA 1
ATOM 834 C C . GLU A 1 118 ? -2.666 0.507 23.748 1.00 80.19 118 GLU A C 1
ATOM 836 O O . GLU A 1 118 ? -1.838 -0.277 24.194 1.00 80.19 118 GLU A O 1
ATOM 841 N N . ALA A 1 119 ? -3.149 0.380 22.507 1.00 73.19 119 ALA A N 1
ATOM 842 C CA . ALA A 1 119 ? -2.772 -0.691 21.581 1.00 73.19 119 ALA A CA 1
ATOM 843 C C . ALA A 1 119 ? -1.269 -0.723 21.224 1.00 73.19 119 ALA A C 1
ATOM 845 O O . ALA A 1 119 ? -0.740 -1.786 20.910 1.00 73.19 119 ALA A O 1
ATOM 846 N N . ASP A 1 120 ? -0.576 0.418 21.280 1.00 80.06 120 ASP A N 1
ATOM 847 C CA . ASP A 1 120 ? 0.874 0.496 21.075 1.00 80.06 120 ASP A CA 1
ATOM 848 C C . ASP A 1 120 ? 1.661 0.371 22.389 1.00 80.06 120 ASP A C 1
ATOM 850 O O . ASP A 1 120 ? 2.846 0.058 22.353 1.00 80.06 120 ASP A O 1
ATOM 854 N N . ILE A 1 121 ? 1.026 0.588 23.547 1.00 86.50 121 ILE A N 1
ATOM 855 C CA . ILE A 1 121 ? 1.668 0.538 24.873 1.00 86.50 121 ILE A CA 1
ATOM 856 C C . ILE A 1 121 ? 1.561 -0.863 25.489 1.00 86.50 121 ILE A C 1
ATOM 858 O O . ILE A 1 121 ? 2.555 -1.393 25.991 1.00 86.50 121 ILE A O 1
ATOM 862 N N . ALA A 1 122 ? 0.386 -1.491 25.403 1.00 85.62 122 ALA A N 1
ATOM 863 C CA . ALA A 1 122 ? 0.087 -2.788 26.006 1.00 85.62 122 ALA A CA 1
ATOM 864 C C . ALA A 1 122 ? 1.084 -3.903 25.623 1.00 85.62 122 ALA A C 1
ATOM 866 O O . ALA A 1 122 ? 1.462 -4.675 26.506 1.00 85.62 122 ALA A O 1
ATOM 867 N N . PRO A 1 123 ? 1.608 -3.989 24.379 1.00 85.88 123 PRO A N 1
ATOM 868 C CA . PRO A 1 123 ? 2.634 -4.978 24.047 1.00 85.88 123 PRO A CA 1
ATOM 869 C C . PRO A 1 123 ? 3.946 -4.801 24.822 1.00 85.88 123 PRO A C 1
ATOM 871 O O . PRO A 1 123 ? 4.581 -5.793 25.179 1.00 85.88 123 PRO A O 1
ATOM 874 N N . PHE A 1 124 ? 4.355 -3.562 25.120 1.00 92.62 124 PHE A N 1
ATOM 875 C CA . PHE A 1 124 ? 5.554 -3.297 25.925 1.00 92.62 124 PHE A CA 1
ATOM 876 C C . PHE A 1 124 ? 5.344 -3.715 27.378 1.00 92.62 124 PHE A C 1
ATOM 878 O O . PHE A 1 124 ? 6.265 -4.233 28.003 1.00 92.62 124 PHE A O 1
ATOM 885 N N . GLU A 1 125 ? 4.140 -3.517 27.909 1.00 90.31 125 GLU A N 1
ATOM 886 C CA . GLU A 1 125 ? 3.791 -3.886 29.280 1.00 90.31 125 GLU A CA 1
ATOM 887 C C . GLU A 1 125 ? 3.643 -5.386 29.457 1.00 90.31 125 GLU A C 1
ATOM 889 O O . GLU A 1 125 ? 4.201 -5.938 30.399 1.00 90.31 125 GLU A O 1
ATOM 894 N N . ALA A 1 126 ? 2.958 -6.054 28.529 1.00 83.94 126 ALA A N 1
ATOM 895 C CA . ALA A 1 126 ? 2.866 -7.506 28.508 1.00 83.94 126 ALA A CA 1
ATOM 896 C C . ALA A 1 126 ? 4.261 -8.134 28.397 1.00 83.94 126 ALA A C 1
ATOM 898 O O . ALA A 1 126 ? 4.589 -9.072 29.123 1.00 83.94 126 ALA A O 1
ATOM 899 N N . TRP A 1 127 ? 5.121 -7.572 27.541 1.00 91.75 127 TRP A N 1
ATOM 900 C CA . TRP A 1 127 ? 6.499 -8.029 27.407 1.00 91.75 127 TRP A CA 1
ATOM 901 C C . TRP A 1 127 ? 7.323 -7.772 28.673 1.00 91.75 127 TRP A C 1
ATOM 903 O O . TRP A 1 127 ? 8.011 -8.680 29.136 1.00 91.75 127 T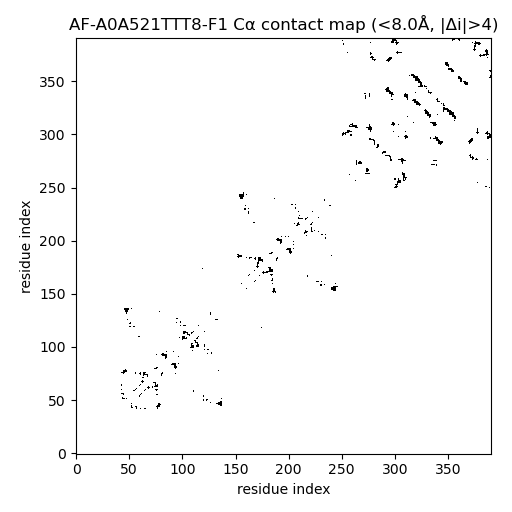RP A O 1
ATOM 913 N N . LEU A 1 128 ? 7.223 -6.585 29.283 1.00 93.12 128 LEU A N 1
ATOM 914 C CA . LEU A 1 128 ? 7.888 -6.267 30.550 1.00 93.12 128 LEU A CA 1
ATOM 915 C C . LEU A 1 128 ? 7.408 -7.183 31.689 1.00 93.12 128 LEU A C 1
ATOM 917 O O . LEU A 1 128 ? 8.234 -7.701 32.437 1.00 93.12 128 LEU A O 1
ATOM 921 N N . ALA A 1 129 ? 6.098 -7.416 31.797 1.00 89.62 129 ALA A N 1
ATOM 922 C CA . ALA A 1 129 ? 5.490 -8.290 32.800 1.00 89.62 129 ALA A CA 1
ATOM 923 C C . ALA A 1 129 ? 5.938 -9.750 32.644 1.00 89.62 129 ALA A C 1
ATOM 925 O O . ALA A 1 129 ? 6.139 -10.443 33.638 1.00 89.62 129 ALA A O 1
ATOM 926 N N . ALA A 1 130 ? 6.181 -10.194 31.409 1.00 84.06 130 ALA A N 1
ATOM 927 C CA . ALA A 1 130 ? 6.769 -11.498 31.113 1.00 84.06 130 ALA A CA 1
ATOM 928 C C . ALA A 1 130 ? 8.283 -11.585 31.420 1.00 84.06 130 ALA A C 1
ATOM 930 O O . ALA A 1 130 ? 8.906 -12.606 31.135 1.00 84.06 130 ALA A O 1
ATOM 931 N N . GLY A 1 131 ? 8.899 -10.533 31.973 1.00 89.69 131 GLY A N 1
ATOM 932 C CA . GLY A 1 131 ? 10.338 -10.471 32.249 1.00 89.69 131 GLY A CA 1
ATOM 933 C C . GLY A 1 131 ? 11.183 -10.086 31.032 1.00 89.69 131 GLY A C 1
ATOM 934 O O . GLY A 1 131 ? 12.387 -10.340 31.008 1.00 89.69 131 GLY A O 1
ATOM 935 N N . ALA A 1 132 ? 10.551 -9.496 30.015 1.00 91.25 132 ALA A N 1
ATOM 936 C CA . ALA A 1 132 ? 11.150 -9.097 28.749 1.00 91.25 132 ALA A CA 1
ATOM 937 C C . ALA A 1 132 ? 12.055 -10.189 28.143 1.00 91.25 132 ALA A C 1
ATOM 939 O O . ALA A 1 132 ? 13.252 -9.952 27.936 1.00 91.25 132 ALA A O 1
ATOM 940 N N . PRO A 1 133 ? 11.540 -11.408 27.881 1.00 89.44 133 PRO A N 1
ATOM 941 C CA . PRO A 1 133 ? 12.338 -12.488 27.310 1.00 89.44 133 PRO A CA 1
ATOM 942 C C . PRO A 1 133 ? 12.874 -12.089 25.933 1.00 89.44 133 PRO A C 1
ATOM 944 O O . PRO A 1 133 ? 12.254 -11.296 25.217 1.00 89.44 133 PRO A O 1
ATOM 947 N N . ALA A 1 134 ? 14.044 -12.621 25.573 1.00 88.00 134 ALA A N 1
ATOM 948 C CA . ALA A 1 134 ? 14.570 -12.459 24.225 1.00 88.00 134 ALA A CA 1
ATOM 949 C C . ALA A 1 134 ? 13.592 -13.091 23.233 1.00 88.00 134 ALA A C 1
ATOM 951 O O . ALA A 1 134 ? 13.198 -14.244 23.394 1.00 88.00 134 ALA A O 1
ATOM 952 N N . ALA A 1 135 ? 13.193 -12.320 22.230 1.00 82.69 135 ALA A N 1
ATOM 953 C CA . ALA A 1 135 ? 12.302 -12.775 21.181 1.00 82.69 135 ALA A CA 1
ATOM 954 C C . ALA A 1 135 ? 12.898 -12.401 19.829 1.00 82.69 135 ALA A C 1
ATOM 956 O O . ALA A 1 135 ? 13.512 -11.349 19.664 1.00 82.69 135 ALA A O 1
ATOM 957 N N . THR A 1 136 ? 12.725 -13.266 18.844 1.00 71.38 136 THR A N 1
ATOM 958 C CA . THR A 1 136 ? 13.073 -12.948 17.466 1.00 71.38 136 THR A CA 1
ATOM 959 C C . THR A 1 136 ? 11.796 -12.564 16.750 1.00 71.38 136 THR A C 1
ATOM 961 O O . THR A 1 136 ? 10.945 -13.420 16.516 1.00 71.38 136 THR A O 1
ATOM 964 N N . CYS A 1 137 ? 11.668 -11.294 16.367 1.00 64.06 137 CYS A N 1
ATOM 965 C CA . CYS A 1 137 ? 10.767 -10.953 15.279 1.00 64.06 137 CYS A CA 1
ATOM 966 C C . CYS A 1 137 ? 11.426 -11.384 13.966 1.00 64.06 137 CYS A C 1
ATOM 968 O O . CYS A 1 137 ? 12.078 -10.601 13.281 1.00 64.06 137 CYS A O 1
ATOM 970 N N . SER A 1 138 ? 11.347 -12.684 13.699 1.00 51.06 138 SER A N 1
ATOM 971 C CA . SER A 1 138 ? 11.669 -13.258 12.403 1.00 51.06 138 SER A CA 1
ATOM 972 C C . SER A 1 138 ? 10.381 -13.270 11.595 1.00 51.06 138 SER A C 1
ATOM 974 O O . SER A 1 138 ? 9.360 -13.757 12.074 1.00 51.06 138 SER A O 1
ATOM 976 N N . THR A 1 139 ? 10.427 -12.765 10.368 1.00 42.56 139 THR A N 1
ATOM 977 C CA . THR A 1 139 ? 9.363 -12.983 9.378 1.00 42.56 139 THR A CA 1
ATOM 978 C C . THR A 1 139 ? 9.289 -14.438 8.902 1.00 42.56 139 THR A C 1
ATOM 980 O O . THR A 1 139 ? 8.448 -14.743 8.069 1.00 42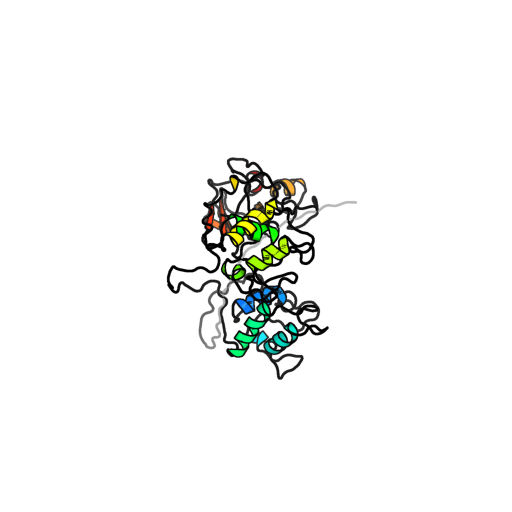.56 139 THR A O 1
ATOM 983 N N . ASP A 1 140 ? 10.108 -15.335 9.458 1.00 43.19 140 ASP A N 1
ATOM 984 C CA . ASP A 1 140 ? 9.996 -16.780 9.290 1.00 43.19 140 ASP A CA 1
ATOM 985 C C . ASP A 1 140 ? 9.817 -17.451 10.660 1.00 43.19 140 ASP A C 1
ATOM 987 O O . ASP A 1 140 ? 10.768 -17.570 11.438 1.00 43.19 140 ASP A O 1
ATOM 991 N N . ALA A 1 141 ? 8.599 -17.912 10.943 1.00 36.16 141 ALA A N 1
ATOM 992 C CA . ALA A 1 141 ? 8.328 -18.958 11.924 1.00 36.16 141 ALA A CA 1
ATOM 993 C C . ALA A 1 141 ? 7.230 -19.865 11.356 1.00 36.16 141 ALA A C 1
ATOM 995 O O . ALA A 1 141 ? 6.148 -19.410 10.994 1.00 36.16 141 ALA A O 1
ATOM 996 N N . GLY A 1 142 ? 7.594 -21.138 11.196 1.00 29.23 142 GLY A N 1
ATOM 997 C CA . GLY A 1 142 ? 6.869 -22.138 10.432 1.00 29.23 142 GLY A CA 1
ATOM 998 C C . GLY A 1 142 ? 5.493 -22.507 10.975 1.00 29.23 142 GLY A C 1
ATOM 999 O O . GLY A 1 142 ? 5.154 -22.283 12.136 1.00 29.23 142 GLY A O 1
ATOM 1000 N N . ALA A 1 143 ? 4.738 -23.119 10.065 1.00 39.22 143 ALA A N 1
ATOM 1001 C CA . ALA A 1 143 ? 3.437 -23.714 10.283 1.00 39.22 143 ALA A CA 1
ATOM 1002 C C . ALA A 1 143 ? 3.417 -24.590 11.542 1.00 39.22 143 ALA A C 1
ATOM 1004 O O . ALA A 1 143 ? 4.062 -25.637 11.609 1.00 39.22 143 ALA A O 1
ATOM 1005 N N . VAL A 1 144 ? 2.620 -24.165 12.515 1.00 30.22 144 VAL A N 1
ATOM 1006 C CA . VAL A 1 144 ? 1.921 -25.096 13.391 1.00 30.22 144 VAL A CA 1
ATOM 1007 C C . VAL A 1 144 ? 0.557 -25.270 12.747 1.00 30.22 144 VAL A C 1
ATOM 1009 O O . VAL A 1 144 ? -0.179 -24.295 12.600 1.00 30.22 144 VAL A O 1
ATOM 1012 N N . GLU A 1 145 ? 0.254 -26.487 12.298 1.00 41.12 145 GLU A N 1
ATOM 1013 C CA . GLU A 1 145 ? -1.097 -26.818 11.860 1.00 41.12 145 GLU A CA 1
ATOM 1014 C C . GLU A 1 145 ? -2.051 -26.631 13.038 1.00 41.12 145 GLU A C 1
ATOM 1016 O O . GLU A 1 145 ? -1.989 -27.342 14.042 1.00 41.12 145 GLU A O 1
ATOM 1021 N N . VAL A 1 146 ? -2.925 -25.642 12.901 1.00 30.75 146 VAL A N 1
ATOM 1022 C CA . VAL A 1 146 ? -4.157 -25.514 13.663 1.00 30.75 146 VAL A CA 1
ATOM 1023 C C . VAL A 1 146 ? -5.295 -25.323 12.672 1.00 30.75 146 VAL A C 1
ATOM 1025 O O . VAL A 1 146 ? -5.156 -24.646 11.656 1.00 30.75 146 VAL A O 1
ATOM 1028 N N . ASP A 1 147 ? -6.366 -26.034 12.992 1.00 28.62 147 ASP A N 1
ATOM 1029 C CA . ASP A 1 147 ? -7.586 -26.310 12.248 1.00 28.62 147 ASP A CA 1
ATOM 1030 C C . ASP A 1 147 ? -8.068 -25.197 11.301 1.00 28.62 147 ASP A C 1
ATOM 1032 O O . ASP A 1 147 ? -8.148 -24.018 11.651 1.00 28.62 147 ASP A O 1
ATOM 1036 N N . ALA A 1 148 ? -8.440 -25.615 10.092 1.00 40.38 148 ALA A N 1
ATOM 1037 C CA . ALA A 1 148 ? -9.031 -24.791 9.055 1.00 40.38 148 ALA A CA 1
ATOM 1038 C C . ALA A 1 148 ? -10.486 -24.459 9.409 1.00 40.38 148 ALA A C 1
ATOM 1040 O O . ALA A 1 148 ? -11.426 -24.948 8.790 1.00 40.38 148 ALA A O 1
ATOM 1041 N N . SER A 1 149 ? -10.688 -23.603 10.404 1.00 41.62 149 SER A N 1
ATOM 1042 C CA . SER A 1 149 ? -11.905 -22.805 10.508 1.00 41.62 149 SER A CA 1
ATOM 1043 C C . SER A 1 149 ? -11.690 -21.608 11.434 1.00 41.62 149 SER A C 1
ATOM 1045 O O . SER A 1 149 ? -11.413 -21.753 12.618 1.00 41.62 149 SER A O 1
ATOM 1047 N N . VAL A 1 150 ? -11.895 -20.418 10.858 1.00 34.72 150 VAL A N 1
ATOM 1048 C CA . VAL A 1 150 ? -11.844 -19.065 11.447 1.00 34.72 150 VAL A CA 1
ATOM 1049 C C . VAL A 1 150 ? -10.502 -18.325 11.300 1.00 34.72 150 VAL A C 1
ATOM 1051 O O . VAL A 1 150 ? -9.663 -18.280 12.195 1.00 34.72 150 VAL A O 1
ATOM 1054 N N . THR A 1 151 ? -10.371 -17.614 10.178 1.00 37.28 151 THR A N 1
ATOM 1055 C CA . THR A 1 151 ? -9.570 -16.387 10.041 1.00 37.28 151 THR A CA 1
ATOM 1056 C C . THR A 1 151 ? -10.387 -15.179 10.538 1.00 37.28 151 THR A C 1
ATOM 1058 O O . THR A 1 151 ? -11.520 -14.984 10.088 1.00 37.28 151 THR A O 1
ATOM 1061 N N . PRO A 1 152 ? -9.867 -14.331 11.447 1.00 39.97 152 PRO A N 1
ATOM 1062 C CA . PRO A 1 152 ? -10.566 -13.122 11.890 1.00 39.97 152 PRO A CA 1
ATOM 1063 C C . PRO A 1 152 ? -10.590 -12.049 10.785 1.00 39.97 152 PRO A C 1
ATOM 1065 O O . PRO A 1 152 ? -9.595 -11.370 10.549 1.00 39.97 152 PRO A O 1
ATOM 1068 N N . GLY A 1 153 ? -11.734 -11.898 10.107 1.00 48.38 153 GLY A N 1
ATOM 1069 C CA . GLY A 1 153 ? -11.966 -10.857 9.090 1.00 48.38 153 GLY A CA 1
ATOM 1070 C C . GLY A 1 153 ? -12.950 -11.221 7.974 1.00 48.38 153 GLY A C 1
ATOM 1071 O O . GLY A 1 153 ? -13.492 -10.324 7.332 1.00 48.38 153 GLY A O 1
ATOM 1072 N N . ASP A 1 154 ? -13.244 -12.506 7.784 1.00 56.25 154 ASP A N 1
ATOM 1073 C CA . ASP A 1 154 ? -13.751 -13.000 6.497 1.00 56.25 154 ASP A CA 1
ATOM 1074 C C . ASP A 1 154 ? -15.276 -12.949 6.295 1.00 56.25 154 ASP A C 1
ATOM 1076 O O . ASP A 1 154 ? -15.729 -13.317 5.226 1.00 56.25 154 ASP A O 1
ATOM 1080 N N . ASP A 1 155 ? -16.093 -12.473 7.239 1.00 71.81 155 ASP A N 1
ATOM 1081 C CA . ASP A 1 155 ? -17.561 -12.662 7.179 1.00 71.81 155 ASP A CA 1
ATOM 1082 C C . ASP A 1 155 ? -18.382 -11.435 6.716 1.00 71.81 155 ASP A C 1
ATOM 1084 O O . ASP A 1 155 ? -19.592 -11.369 6.964 1.00 71.81 155 ASP A O 1
ATOM 1088 N N . LEU A 1 156 ? -17.760 -10.423 6.104 1.00 81.75 156 LEU A N 1
ATOM 1089 C CA . LEU A 1 156 ? -18.478 -9.235 5.615 1.00 81.75 156 LEU A CA 1
ATOM 1090 C C . LEU A 1 156 ? -18.896 -9.376 4.144 1.00 81.75 156 LEU A C 1
ATOM 1092 O O . LEU A 1 156 ? -18.047 -9.723 3.326 1.00 81.75 156 LEU A O 1
ATOM 1096 N N . PRO A 1 157 ? -20.147 -9.031 3.766 1.00 84.25 157 PRO A N 1
ATOM 1097 C CA . PRO A 1 157 ? -20.536 -8.948 2.359 1.00 84.25 157 PRO A CA 1
ATOM 1098 C C . PRO A 1 157 ? -19.685 -7.925 1.597 1.00 84.25 157 PRO A C 1
ATOM 1100 O O . PRO A 1 157 ? -19.317 -6.890 2.154 1.00 84.25 157 PRO A O 1
ATOM 1103 N N . CYS A 1 158 ? -19.446 -8.150 0.302 1.00 77.88 158 CYS A N 1
ATOM 1104 C CA . CYS A 1 158 ? -18.533 -7.310 -0.485 1.00 77.88 158 CYS A CA 1
ATOM 1105 C C . CYS A 1 158 ? -18.903 -5.822 -0.478 1.00 77.88 158 CYS A C 1
ATOM 1107 O O . CYS A 1 158 ? -18.046 -4.986 -0.221 1.00 77.88 158 CYS A O 1
ATOM 1109 N N . ALA A 1 159 ? -20.185 -5.483 -0.628 1.00 79.94 159 ALA A N 1
ATOM 1110 C CA . ALA A 1 159 ? -20.628 -4.088 -0.585 1.00 79.94 159 ALA A CA 1
ATOM 1111 C C . ALA A 1 159 ? -20.355 -3.403 0.772 1.00 79.94 159 ALA A C 1
ATOM 1113 O O . ALA A 1 159 ? -20.098 -2.202 0.831 1.00 79.94 159 ALA A O 1
ATOM 1114 N N . VAL A 1 160 ? -20.388 -4.164 1.872 1.00 88.19 160 VAL A N 1
ATOM 1115 C CA . VAL A 1 160 ? -20.064 -3.663 3.216 1.00 88.19 160 VAL A CA 1
ATOM 1116 C C . VAL A 1 160 ? -18.555 -3.481 3.357 1.00 88.19 160 VAL A C 1
ATOM 1118 O O . VAL A 1 160 ? -18.106 -2.447 3.846 1.00 88.19 160 VAL A O 1
ATOM 1121 N N . GLN A 1 161 ? -17.771 -4.453 2.891 1.00 81.69 161 GLN A N 1
ATOM 1122 C CA . GLN A 1 161 ? -16.313 -4.390 2.934 1.00 81.69 161 GLN A CA 1
ATOM 1123 C C . GLN A 1 161 ? -15.761 -3.235 2.081 1.00 81.69 161 GLN A C 1
ATOM 1125 O O . GLN A 1 161 ? -14.903 -2.488 2.549 1.00 81.69 161 GLN A O 1
ATOM 1130 N N . GLU A 1 162 ? -16.293 -3.038 0.872 1.00 77.94 162 GLU A N 1
ATOM 1131 C CA . GLU A 1 162 ? -15.931 -1.936 -0.027 1.00 77.94 162 GLU A CA 1
ATOM 1132 C C . GLU A 1 162 ? -16.226 -0.568 0.593 1.00 77.94 162 GLU A C 1
ATOM 1134 O O . GLU A 1 162 ? -15.364 0.313 0.577 1.00 77.94 162 GLU A O 1
ATOM 1139 N N . LEU A 1 163 ? -17.411 -0.395 1.192 1.00 84.00 163 LEU A N 1
ATOM 1140 C CA . LEU A 1 163 ? -17.774 0.849 1.868 1.00 84.00 163 LEU A CA 1
ATOM 1141 C C . LEU A 1 163 ? -16.802 1.172 3.008 1.00 84.00 163 LEU A C 1
ATOM 1143 O O . LEU A 1 163 ? -16.299 2.293 3.102 1.00 84.00 163 LEU A O 1
ATOM 1147 N N . LEU A 1 164 ? -16.532 0.191 3.874 1.00 86.94 164 LEU A N 1
ATOM 1148 C CA . LEU A 1 164 ? -15.651 0.381 5.023 1.00 86.94 164 LEU A CA 1
ATOM 1149 C C . LEU A 1 164 ? -14.239 0.744 4.564 1.00 86.94 164 LEU A C 1
ATOM 1151 O O . LEU A 1 164 ? -13.662 1.708 5.077 1.00 86.94 164 LEU A O 1
ATOM 1155 N N . ALA A 1 165 ? -13.713 0.022 3.569 1.00 78.31 165 ALA A N 1
ATOM 1156 C CA . ALA A 1 165 ? -12.409 0.279 2.970 1.00 78.31 165 ALA A CA 1
ATOM 1157 C C . ALA A 1 165 ? -12.308 1.702 2.406 1.00 78.31 165 ALA A C 1
ATOM 1159 O O . ALA A 1 165 ? -11.347 2.405 2.717 1.00 78.31 165 ALA A O 1
ATOM 1160 N N . ALA A 1 166 ? -13.306 2.137 1.633 1.00 76.56 166 ALA A N 1
ATOM 1161 C CA . ALA A 1 166 ? -13.296 3.432 0.962 1.00 76.56 166 ALA A CA 1
ATOM 1162 C C . ALA A 1 166 ? -13.475 4.619 1.922 1.00 76.56 166 ALA A C 1
ATOM 1164 O O . ALA A 1 166 ? -12.790 5.630 1.772 1.00 76.56 166 ALA A O 1
ATOM 1165 N N . GLU A 1 167 ? -14.375 4.504 2.902 1.00 82.62 167 GLU A N 1
ATOM 1166 C CA . GLU A 1 167 ? -14.865 5.668 3.654 1.00 82.62 167 GLU A CA 1
ATOM 1167 C C . GLU A 1 167 ? -14.455 5.675 5.132 1.00 82.62 167 GLU A C 1
ATOM 1169 O O . GLU A 1 167 ? -14.389 6.735 5.756 1.00 82.62 167 GLU A O 1
ATOM 1174 N N . CYS A 1 168 ? -14.196 4.507 5.729 1.00 83.06 168 CYS A N 1
ATOM 1175 C CA . CYS A 1 168 ? -14.101 4.374 7.186 1.00 83.06 168 CYS A CA 1
ATOM 1176 C C . CYS A 1 168 ? -12.683 4.060 7.673 1.00 83.06 168 CYS A C 1
ATOM 1178 O O . CYS A 1 168 ? -12.268 4.564 8.720 1.00 83.06 168 CYS A O 1
ATOM 1180 N N . THR A 1 169 ? -11.916 3.256 6.930 1.00 82.19 169 THR A N 1
ATOM 1181 C CA . THR A 1 169 ? -10.617 2.731 7.401 1.00 82.19 169 THR A CA 1
ATOM 1182 C C . THR A 1 169 ? -9.514 3.775 7.553 1.00 82.19 169 THR A C 1
ATOM 1184 O O . THR A 1 169 ? -8.534 3.519 8.250 1.00 82.19 169 THR A O 1
ATOM 1187 N N . SER A 1 170 ? -9.670 4.971 6.982 1.00 78.25 170 SER A N 1
ATOM 1188 C CA . SER A 1 170 ? -8.714 6.073 7.166 1.00 78.25 170 SER A CA 1
ATOM 1189 C C . SER A 1 170 ? -8.574 6.503 8.636 1.00 78.25 170 SER A C 1
ATOM 1191 O O . SER A 1 170 ? -7.505 6.967 9.043 1.00 78.25 170 SER A O 1
ATOM 1193 N N . CYS A 1 171 ? -9.627 6.305 9.438 1.00 82.06 171 CYS A N 1
ATOM 1194 C CA . CYS A 1 171 ? -9.634 6.515 10.887 1.00 82.06 171 CYS A CA 1
ATOM 1195 C C . CYS A 1 171 ? -9.913 5.205 11.642 1.00 82.06 171 CYS A C 1
ATOM 1197 O O . CYS A 1 171 ? -9.241 4.896 12.618 1.00 82.06 171 CYS A O 1
ATOM 1199 N N . HIS A 1 172 ? -10.852 4.385 11.178 1.00 88.38 172 HIS A N 1
ATOM 1200 C CA . HIS A 1 172 ? -11.276 3.149 11.843 1.00 88.38 172 HIS A CA 1
ATOM 1201 C C . HIS A 1 172 ? -10.464 1.904 11.428 1.00 88.38 172 HIS A C 1
ATOM 1203 O O . HIS A 1 172 ? -11.010 0.808 11.286 1.00 88.38 172 HIS A O 1
ATOM 1209 N N . SER A 1 173 ? -9.155 2.066 11.206 1.00 78.00 173 SER A N 1
ATOM 1210 C CA . SER A 1 173 ? -8.223 0.955 10.964 1.00 78.00 173 SER A CA 1
ATOM 1211 C C . SER A 1 173 ? -7.967 0.123 12.230 1.00 78.00 173 SER A C 1
ATOM 1213 O O . SER A 1 173 ? -8.440 0.458 13.312 1.00 78.00 173 SER A O 1
ATOM 1215 N N . SER A 1 174 ? -7.171 -0.942 12.110 1.00 75.56 174 SER A N 1
ATOM 1216 C CA . SER A 1 174 ? -6.567 -1.644 13.246 1.00 75.56 174 SER A CA 1
ATOM 1217 C C . SER A 1 174 ? -5.041 -1.474 13.181 1.00 75.56 174 SER A C 1
ATOM 1219 O O . SER A 1 174 ? -4.424 -1.967 12.234 1.00 75.56 174 SER A O 1
ATOM 1221 N N . PRO A 1 175 ? -4.421 -0.726 14.114 1.00 69.56 175 PRO A N 1
ATOM 1222 C CA . PRO A 1 175 ? -5.053 0.031 15.200 1.00 69.56 175 PRO A CA 1
ATOM 1223 C C . PRO A 1 175 ? -5.846 1.259 14.691 1.00 69.56 175 PRO A C 1
ATOM 1225 O O . PRO A 1 175 ? -5.526 1.774 13.610 1.00 69.56 175 PRO A O 1
ATOM 1228 N N . PRO A 1 176 ? -6.851 1.754 15.443 1.00 79.38 176 PRO A N 1
ATOM 1229 C CA . PRO A 1 176 ? -7.578 2.980 15.104 1.00 79.38 176 PRO A CA 1
ATOM 1230 C C . PRO A 1 176 ? -6.675 4.218 15.083 1.00 79.38 176 PRO A C 1
ATOM 1232 O O . PRO A 1 176 ? -5.655 4.285 15.770 1.00 79.38 176 PRO A O 1
ATOM 1235 N N . ARG A 1 177 ? -7.038 5.210 14.270 1.00 74.12 177 ARG A N 1
ATOM 1236 C CA . ARG A 1 177 ? -6.266 6.430 13.995 1.00 74.12 177 ARG A CA 1
ATOM 1237 C C . ARG A 1 177 ? -7.172 7.660 14.031 1.00 74.12 177 ARG A C 1
ATOM 1239 O O . ARG A 1 177 ? -8.392 7.558 13.943 1.00 74.12 177 ARG A O 1
ATOM 1246 N N . ASN A 1 178 ? -6.566 8.844 14.128 1.00 73.81 178 ASN A N 1
ATOM 1247 C CA . ASN A 1 178 ? -7.254 10.140 14.007 1.00 73.81 178 ASN A CA 1
ATOM 1248 C C . ASN A 1 178 ? -8.442 10.327 14.978 1.00 73.81 178 ASN A C 1
ATOM 1250 O O . ASN A 1 178 ? -9.460 10.911 14.617 1.00 73.81 178 ASN A O 1
ATOM 1254 N N . GLY A 1 179 ? -8.316 9.823 16.210 1.00 76.94 179 GLY A N 1
ATOM 1255 C CA . GLY A 1 179 ? -9.347 9.949 17.247 1.00 76.94 179 GLY A CA 1
ATOM 1256 C C . GLY A 1 179 ? -10.479 8.920 17.162 1.00 76.94 179 GLY A C 1
ATOM 1257 O O . GLY A 1 179 ? -11.400 8.976 17.972 1.00 76.94 179 GLY A O 1
ATOM 1258 N N . ALA A 1 180 ? -10.428 7.971 16.222 1.00 80.81 180 ALA A N 1
ATOM 1259 C CA . ALA A 1 180 ? -11.264 6.780 16.300 1.00 80.81 180 ALA A CA 1
ATOM 1260 C C . ALA A 1 180 ? -10.793 5.879 17.452 1.00 80.81 180 ALA A C 1
ATOM 1262 O O . ALA A 1 180 ? -9.596 5.692 17.653 1.00 80.81 180 ALA A O 1
ATOM 1263 N N . GLU A 1 181 ? -11.741 5.303 18.187 1.00 84.25 181 GLU A N 1
ATOM 1264 C CA . GLU A 1 181 ? -11.467 4.454 19.359 1.00 84.25 181 GLU A CA 1
ATOM 1265 C C . GLU A 1 181 ? -11.636 2.958 19.064 1.00 84.25 181 GLU A C 1
ATOM 1267 O O . GLU A 1 181 ? -11.228 2.119 19.860 1.00 84.25 181 GLU A O 1
ATOM 1272 N N . ILE A 1 182 ? -12.248 2.621 17.924 1.00 85.19 182 ILE A N 1
ATOM 1273 C CA . ILE A 1 182 ? -12.601 1.248 17.553 1.00 85.19 182 ILE A CA 1
ATOM 1274 C C . ILE A 1 182 ? -12.237 0.960 16.092 1.00 85.19 182 ILE A C 1
ATOM 1276 O O . ILE A 1 182 ? -12.446 1.838 15.239 1.00 85.19 182 ILE A O 1
ATOM 1280 N N . PRO A 1 183 ? -11.714 -0.242 15.789 1.00 85.06 183 PRO A N 1
ATOM 1281 C CA . PRO A 1 183 ? -11.578 -0.708 14.417 1.00 85.06 183 PRO A CA 1
ATOM 1282 C C . PRO A 1 183 ? -12.963 -1.022 13.843 1.00 85.06 183 PRO A C 1
ATOM 1284 O O . PRO A 1 183 ? -13.902 -1.294 14.587 1.00 85.06 183 PRO A O 1
ATOM 1287 N N . LEU A 1 184 ? -13.097 -0.965 12.519 1.00 89.81 184 LEU A N 1
ATOM 1288 C CA . LEU A 1 184 ? -14.305 -1.376 11.791 1.00 89.81 184 LEU A CA 1
ATOM 1289 C C . LEU A 1 184 ? -13.939 -2.313 10.629 1.00 89.81 184 LEU A C 1
ATOM 1291 O O . LEU A 1 184 ? -14.532 -2.232 9.557 1.00 89.81 184 LEU A O 1
ATOM 1295 N N . LEU A 1 185 ? -12.904 -3.140 10.800 1.00 79.94 185 LEU A N 1
ATOM 1296 C CA . LEU A 1 185 ? -12.335 -3.9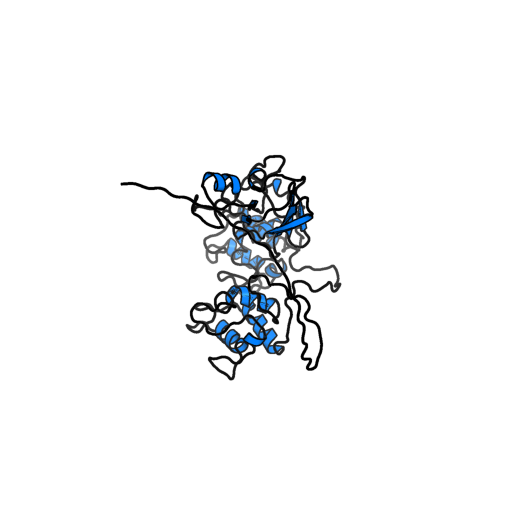44 9.714 1.00 79.94 185 LEU A CA 1
ATOM 1297 C C . LEU A 1 185 ? -13.020 -5.299 9.562 1.00 79.94 185 LEU A C 1
ATOM 1299 O O . LEU A 1 185 ? -13.014 -5.871 8.475 1.00 79.94 185 LEU A O 1
ATOM 1303 N N . THR A 1 186 ? -13.592 -5.818 10.645 1.00 80.12 186 THR A N 1
ATOM 1304 C CA . THR A 1 186 ? -14.145 -7.169 10.688 1.00 80.12 186 THR A CA 1
ATOM 1305 C C . THR A 1 186 ? -15.614 -7.167 11.097 1.00 80.12 186 THR A C 1
ATOM 1307 O O . THR A 1 186 ? -16.114 -6.253 11.759 1.00 80.12 186 THR A O 1
ATOM 1310 N N . ARG A 1 187 ? -16.330 -8.244 10.755 1.00 84.25 187 ARG A N 1
ATOM 1311 C CA . ARG A 1 187 ? -17.689 -8.466 11.266 1.00 84.25 187 ARG A CA 1
ATOM 1312 C C . ARG A 1 187 ? -17.721 -8.549 12.793 1.00 84.25 187 ARG A C 1
ATOM 1314 O O . ARG A 1 187 ? -18.688 -8.094 13.394 1.00 84.25 187 ARG A O 1
ATOM 1321 N N . ALA A 1 188 ? -16.671 -9.081 13.418 1.00 83.31 188 ALA A N 1
ATOM 1322 C CA . ALA A 1 188 ? -16.551 -9.116 14.872 1.00 83.31 188 ALA A CA 1
ATOM 1323 C C . ALA A 1 188 ? -16.464 -7.701 15.467 1.00 83.31 188 ALA A C 1
ATOM 1325 O O . ALA A 1 188 ? -17.185 -7.408 16.419 1.00 83.31 188 ALA A O 1
ATOM 1326 N N . ASP A 1 189 ? -15.679 -6.807 14.859 1.00 88.00 189 ASP A N 1
ATOM 1327 C CA . ASP A 1 189 ? -15.584 -5.401 15.281 1.00 88.00 189 ASP A CA 1
ATOM 1328 C C . ASP A 1 189 ? -16.955 -4.711 15.234 1.00 88.00 189 ASP A C 1
ATOM 1330 O O . ASP A 1 189 ? -17.342 -3.976 16.139 1.00 88.00 189 ASP A O 1
ATOM 1334 N N . LEU A 1 190 ? -17.716 -4.988 14.175 1.00 92.12 190 LEU A N 1
ATOM 1335 C CA . LEU A 1 190 ? -19.038 -4.418 13.924 1.00 92.12 190 LEU A CA 1
ATOM 1336 C C . LEU A 1 190 ? -20.130 -4.996 14.835 1.00 92.12 190 LEU A C 1
ATOM 1338 O O . LEU A 1 190 ? -21.094 -4.303 15.165 1.00 92.12 190 LEU A O 1
ATOM 1342 N N . LEU A 1 191 ? -19.983 -6.245 15.270 1.00 91.00 191 LEU A N 1
ATOM 1343 C CA . LEU A 1 191 ? -20.890 -6.897 16.215 1.00 91.00 191 LEU A CA 1
ATOM 1344 C C . LEU A 1 191 ? -20.551 -6.623 17.679 1.00 91.00 191 LEU A C 1
ATOM 1346 O O . LEU A 1 191 ? -21.382 -6.898 18.548 1.00 91.00 191 LEU A O 1
ATOM 1350 N N . ALA A 1 192 ? -19.370 -6.074 17.964 1.00 89.94 192 ALA A N 1
ATOM 1351 C CA . ALA A 1 192 ? -18.976 -5.732 19.319 1.00 89.94 192 ALA A CA 1
ATOM 1352 C C . ALA A 1 192 ? -19.998 -4.776 19.971 1.00 89.94 192 ALA A C 1
ATOM 1354 O O . ALA A 1 192 ? -20.610 -3.947 19.282 1.00 89.94 192 ALA A O 1
ATOM 1355 N N . PRO A 1 193 ? -20.199 -4.855 21.298 1.00 90.75 193 PRO A N 1
ATOM 1356 C CA . PRO A 1 193 ? -21.039 -3.903 22.011 1.00 90.75 193 PRO A CA 1
ATOM 1357 C C . PRO A 1 193 ? -20.508 -2.475 21.863 1.00 90.75 193 PRO A C 1
ATOM 1359 O O . PRO A 1 193 ? -19.315 -2.214 22.010 1.00 90.75 193 PRO A O 1
ATOM 1362 N N . SER A 1 194 ? -21.405 -1.526 21.619 1.00 89.56 194 SER A N 1
ATOM 1363 C CA . SER A 1 194 ? -21.062 -0.109 21.601 1.00 89.56 194 SER A CA 1
ATOM 1364 C C . SER A 1 194 ? -20.736 0.383 23.015 1.00 89.56 194 SER A C 1
ATOM 1366 O O . SER A 1 194 ? -21.599 0.408 23.893 1.00 89.56 194 SER A O 1
ATOM 1368 N N . THR A 1 195 ? -19.508 0.860 23.220 1.00 83.38 195 THR A N 1
ATOM 1369 C CA . THR A 1 195 ? -19.060 1.461 24.491 1.00 83.38 195 THR A CA 1
ATOM 1370 C C . THR A 1 195 ? -19.762 2.781 24.811 1.00 83.38 195 THR A C 1
ATOM 1372 O O . THR A 1 195 ? -19.887 3.155 25.972 1.00 83.38 195 THR A O 1
ATOM 1375 N N . ALA A 1 196 ? -20.249 3.480 23.787 1.00 83.00 196 ALA A N 1
ATOM 1376 C CA . ALA A 1 196 ? -20.873 4.793 23.923 1.00 83.00 196 ALA A CA 1
ATOM 1377 C C . ALA A 1 196 ? -22.407 4.749 23.995 1.00 83.00 196 ALA A C 1
ATOM 1379 O O . ALA A 1 196 ? -23.020 5.757 24.326 1.00 83.00 196 ALA A O 1
ATOM 1380 N N . GLN A 1 197 ? -23.032 3.619 23.649 1.00 82.56 197 GLN A N 1
ATOM 1381 C CA . GLN A 1 197 ? -24.487 3.459 23.695 1.00 82.56 197 GLN A CA 1
ATOM 1382 C C . GLN A 1 197 ? -24.831 2.015 24.088 1.00 82.56 197 GLN A C 1
ATOM 1384 O O . GLN A 1 197 ? -24.781 1.131 23.228 1.00 82.56 197 GLN A O 1
ATOM 1389 N N . PRO A 1 198 ? -25.175 1.766 25.364 1.00 88.31 198 PRO A N 1
ATOM 1390 C CA . PRO A 1 198 ? -25.558 0.441 25.836 1.00 88.31 198 PRO A CA 1
ATOM 1391 C C . PRO A 1 198 ? -26.754 -0.123 25.058 1.00 88.31 198 PRO A C 1
ATOM 1393 O O . PRO A 1 198 ? -27.695 0.603 24.737 1.00 88.31 198 PRO A O 1
ATOM 1396 N N . GLY A 1 199 ? -26.724 -1.426 24.770 1.00 88.12 199 GLY A N 1
ATOM 1397 C CA . GLY A 1 199 ? -27.795 -2.129 24.053 1.00 88.12 199 GLY A CA 1
ATOM 1398 C C . GLY A 1 199 ? -27.707 -2.073 22.524 1.00 88.12 199 GLY A C 1
ATOM 1399 O O . GLY A 1 199 ? -28.544 -2.680 21.864 1.00 88.12 199 GLY A O 1
ATOM 1400 N N . MET A 1 200 ? -26.699 -1.397 21.960 1.00 91.31 200 MET A N 1
ATOM 1401 C CA . MET A 1 200 ? -26.420 -1.404 20.521 1.00 91.31 200 MET A CA 1
ATOM 1402 C C . MET A 1 200 ? -25.100 -2.104 20.205 1.00 91.31 200 MET A C 1
ATOM 1404 O O . MET A 1 200 ? -24.138 -2.015 20.972 1.00 91.31 200 MET A O 1
ATOM 1408 N N . THR A 1 201 ? -25.024 -2.734 19.036 1.00 95.00 201 THR A N 1
ATOM 1409 C CA . THR A 1 201 ? -23.745 -3.107 18.425 1.00 95.00 201 THR A CA 1
ATOM 1410 C C . THR A 1 201 ? -23.068 -1.887 17.803 1.00 95.00 201 THR A C 1
ATOM 1412 O O . THR A 1 201 ? -23.697 -0.855 17.535 1.00 95.00 201 THR A O 1
ATOM 1415 N N . VAL A 1 202 ? -21.770 -2.001 17.534 1.00 94.44 202 VAL A N 1
ATOM 1416 C CA . VAL A 1 202 ? -21.009 -0.991 16.795 1.00 94.44 202 VAL A CA 1
ATOM 1417 C C . VAL A 1 202 ? -21.630 -0.713 15.420 1.00 94.44 202 VAL A C 1
ATOM 1419 O O . VAL A 1 202 ? -21.739 0.452 15.047 1.00 94.44 202 VAL A O 1
ATOM 1422 N N . ALA A 1 203 ? -22.114 -1.729 14.698 1.00 93.50 203 ALA A N 1
ATOM 1423 C CA . ALA A 1 203 ? -22.769 -1.569 13.397 1.00 93.50 203 ALA A CA 1
ATOM 1424 C C . ALA A 1 203 ? -24.081 -0.776 13.489 1.00 93.50 203 ALA A C 1
ATOM 1426 O O . ALA A 1 203 ? -24.315 0.137 12.697 1.00 93.50 203 ALA A O 1
ATOM 1427 N N . GLN A 1 204 ? -24.916 -1.072 14.490 1.00 93.00 204 GLN A N 1
ATOM 1428 C CA . GLN A 1 204 ? -26.157 -0.331 14.739 1.00 93.00 204 GLN A CA 1
ATOM 1429 C C . GLN A 1 204 ? -25.864 1.133 15.072 1.00 93.00 204 GLN A C 1
ATOM 1431 O O . GLN A 1 204 ? -26.491 2.041 14.526 1.00 93.00 204 GLN A O 1
ATOM 1436 N N . ARG A 1 205 ? -24.851 1.376 15.909 1.00 92.25 205 ARG A N 1
ATOM 1437 C CA . ARG A 1 205 ? -24.404 2.736 16.204 1.00 92.25 205 ARG A CA 1
ATOM 1438 C C . ARG A 1 205 ? -23.818 3.427 14.972 1.00 92.25 205 ARG A C 1
ATOM 1440 O O . ARG A 1 205 ? -24.040 4.621 14.801 1.00 92.25 205 ARG A O 1
ATOM 1447 N N . ALA A 1 206 ? -23.088 2.714 14.117 1.00 92.25 206 ALA A N 1
ATOM 1448 C CA . ALA A 1 206 ? -22.532 3.272 12.889 1.00 92.25 206 ALA A CA 1
ATOM 1449 C C . ALA A 1 206 ? -23.638 3.779 11.954 1.00 92.25 206 ALA A C 1
ATOM 1451 O O . ALA A 1 206 ? -23.520 4.894 11.457 1.00 92.25 206 ALA A O 1
ATOM 1452 N N . VAL A 1 207 ? -24.743 3.036 11.796 1.00 91.69 207 VAL A N 1
ATOM 1453 C CA . VAL A 1 207 ? -25.914 3.504 11.031 1.00 91.69 207 VAL A CA 1
ATOM 1454 C C . VAL A 1 207 ? -26.431 4.829 11.586 1.00 91.69 207 VAL A C 1
ATOM 1456 O O . VAL A 1 207 ? -26.502 5.798 10.837 1.00 91.69 207 VAL A O 1
ATOM 1459 N N . VAL A 1 208 ? -26.689 4.908 12.898 1.00 88.69 208 VAL A N 1
ATOM 1460 C CA . VAL A 1 208 ? -27.164 6.147 13.545 1.00 88.69 208 VAL A CA 1
ATOM 1461 C C . VAL A 1 208 ? -26.219 7.312 13.254 1.00 88.69 208 VAL A C 1
ATOM 1463 O O . VAL A 1 208 ? -26.666 8.383 12.858 1.00 88.69 208 VAL A O 1
ATOM 1466 N N . ARG A 1 209 ? -24.907 7.099 13.385 1.00 88.06 209 ARG A N 1
ATOM 1467 C CA . ARG A 1 209 ? -23.895 8.143 13.166 1.00 88.06 209 ARG A CA 1
ATOM 1468 C C . ARG A 1 209 ? -23.730 8.547 11.702 1.00 88.06 209 ARG A C 1
ATOM 1470 O O . ARG A 1 209 ? -23.326 9.672 11.444 1.00 88.06 209 ARG A O 1
ATOM 1477 N N . MET A 1 210 ? -24.022 7.667 10.749 1.00 89.19 210 MET A N 1
ATOM 1478 C CA . MET A 1 210 ? -23.987 8.009 9.322 1.00 89.19 210 MET A CA 1
ATOM 1479 C C . MET A 1 210 ? -25.249 8.756 8.870 1.00 89.19 210 MET A C 1
ATOM 1481 O O . MET A 1 210 ? -25.192 9.506 7.897 1.00 89.19 210 MET A O 1
ATOM 1485 N N . THR A 1 211 ? -26.375 8.573 9.568 1.00 81.12 211 THR A N 1
ATOM 1486 C CA . THR A 1 211 ? -27.673 9.161 9.196 1.00 81.12 211 THR A CA 1
ATOM 1487 C C . THR A 1 211 ? -28.083 10.376 10.031 1.00 81.12 211 THR A C 1
ATOM 1489 O O . THR A 1 211 ? -28.922 11.154 9.584 1.00 81.12 211 THR A O 1
ATOM 1492 N N . ASP A 1 212 ? -27.521 10.555 11.229 1.00 77.25 212 ASP A N 1
ATOM 1493 C CA . ASP A 1 212 ? -27.834 11.671 12.126 1.00 77.25 212 ASP A CA 1
ATOM 1494 C C . ASP A 1 212 ? -26.811 12.812 11.994 1.00 77.25 212 ASP A C 1
ATOM 1496 O O . ASP A 1 212 ? -25.615 12.657 12.250 1.00 77.25 212 ASP A O 1
ATOM 1500 N N . SER A 1 213 ? -27.309 13.998 11.643 1.00 67.62 213 SER A N 1
ATOM 1501 C CA . SER A 1 213 ? -26.522 15.228 11.512 1.00 67.62 213 SER A CA 1
ATOM 1502 C C . SER A 1 213 ? -25.851 15.712 12.809 1.00 67.62 213 SER A C 1
ATOM 1504 O O . SER A 1 213 ? -24.872 16.453 12.730 1.00 67.62 213 SER A O 1
ATOM 1506 N N . ALA A 1 214 ? -26.332 15.306 13.990 1.00 65.81 214 ALA A N 1
ATOM 1507 C CA . ALA A 1 214 ? -25.810 15.764 15.281 1.00 65.81 214 ALA A CA 1
ATOM 1508 C C . ALA A 1 214 ? -24.600 14.955 15.789 1.00 65.81 214 ALA A C 1
ATOM 1510 O O . ALA A 1 214 ? -23.828 15.449 16.611 1.00 65.81 214 ALA A O 1
ATOM 1511 N N . MET A 1 215 ? -24.413 13.719 15.308 1.00 63.22 215 MET A N 1
ATOM 1512 C CA . MET A 1 215 ? -23.349 12.797 15.746 1.00 63.22 215 MET A CA 1
ATOM 1513 C C . MET A 1 215 ? -22.627 12.152 14.554 1.00 63.22 215 MET A C 1
ATOM 1515 O O . MET A 1 215 ? -22.318 10.954 14.569 1.00 63.22 215 MET A O 1
ATOM 1519 N N . MET A 1 216 ? -22.358 12.972 13.531 1.00 75.25 216 MET A N 1
ATOM 1520 C CA . MET A 1 216 ? -21.922 12.521 12.211 1.00 75.25 216 MET A CA 1
ATOM 1521 C C . MET A 1 216 ? -20.612 11.720 12.222 1.00 75.25 216 MET A C 1
ATOM 1523 O O . MET A 1 216 ? -19.622 12.083 12.864 1.00 75.25 216 MET A O 1
ATOM 1527 N N . MET A 1 217 ? -20.613 10.634 11.458 1.00 83.94 217 MET A N 1
ATOM 1528 C CA . MET A 1 217 ? -19.420 9.974 10.944 1.00 83.94 217 MET A CA 1
ATOM 1529 C C . MET A 1 217 ? -19.592 9.745 9.436 1.00 83.94 217 MET A C 1
ATOM 1531 O O . MET A 1 217 ? -20.677 9.326 9.027 1.00 83.94 217 MET A O 1
ATOM 1535 N N . PRO A 1 218 ? -18.549 9.978 8.616 1.00 83.38 218 PRO A N 1
ATOM 1536 C CA . PRO A 1 218 ? -17.192 10.399 8.987 1.00 83.38 218 PRO A CA 1
ATOM 1537 C C . PRO A 1 218 ? -17.098 11.877 9.437 1.00 83.38 218 PRO A C 1
ATOM 1539 O O . PRO A 1 218 ? -18.015 12.665 9.198 1.00 83.38 218 PRO A O 1
ATOM 1542 N N . PRO A 1 219 ? -16.000 12.292 10.105 1.00 74.56 219 PRO A N 1
ATOM 1543 C CA . PRO A 1 219 ? -15.796 13.690 10.475 1.00 74.56 219 PRO A CA 1
ATOM 1544 C C . PRO A 1 219 ? -15.685 14.550 9.210 1.00 74.56 219 PRO A C 1
ATOM 1546 O O . PRO A 1 219 ? -14.799 14.329 8.389 1.00 74.56 219 PRO A O 1
ATOM 1549 N N . GLY A 1 220 ? -16.578 15.527 9.049 1.00 69.25 220 GLY A N 1
ATOM 1550 C CA . GLY A 1 220 ? -16.599 16.423 7.885 1.00 69.25 220 GLY A CA 1
ATOM 1551 C C . GLY A 1 220 ? -17.879 16.366 7.049 1.00 69.25 220 GLY A C 1
ATOM 1552 O O . GLY A 1 220 ? -18.066 17.227 6.193 1.00 69.25 220 GLY A O 1
ATOM 1553 N N . GLY A 1 221 ? -18.782 15.420 7.311 1.00 71.19 221 GLY A N 1
ATOM 1554 C CA . GLY A 1 221 ? -20.104 15.391 6.686 1.00 71.19 221 GLY A CA 1
ATOM 1555 C C . GLY A 1 221 ? -20.744 14.009 6.701 1.00 71.19 221 GLY A C 1
ATOM 1556 O O . GLY A 1 221 ? -20.069 13.002 6.895 1.00 71.19 221 GLY A O 1
ATOM 1557 N N . THR A 1 222 ? -22.054 13.954 6.464 1.00 74.25 222 THR A N 1
ATOM 1558 C CA . THR A 1 222 ? -22.744 12.688 6.202 1.00 74.25 222 THR A CA 1
ATOM 1559 C C . THR A 1 222 ? -22.408 12.184 4.799 1.00 74.25 222 THR A C 1
ATOM 1561 O O . THR A 1 222 ? -22.295 12.959 3.845 1.00 74.25 222 THR A O 1
ATOM 1564 N N . LEU A 1 223 ? -22.251 10.868 4.661 1.00 78.44 223 LEU A N 1
ATOM 1565 C CA . LEU A 1 223 ? -22.123 10.232 3.351 1.00 78.44 223 LEU A CA 1
ATOM 1566 C C . LEU A 1 223 ? -23.477 10.276 2.615 1.00 78.44 223 LEU A C 1
ATOM 1568 O O . LEU A 1 223 ? -24.527 10.224 3.262 1.00 78.44 223 LEU A O 1
ATOM 1572 N N . PRO A 1 224 ? -23.497 10.334 1.269 1.00 80.50 224 PRO A N 1
ATOM 1573 C CA . PRO A 1 224 ? -24.739 10.229 0.509 1.00 80.50 224 PRO A CA 1
ATOM 1574 C C . PRO A 1 224 ? -25.507 8.948 0.862 1.00 80.50 224 PRO A C 1
ATOM 1576 O O . PRO A 1 224 ? -24.904 7.880 0.946 1.00 80.50 224 PRO A O 1
ATOM 1579 N N . ALA A 1 225 ? -26.837 9.022 0.985 1.00 77.94 225 ALA A N 1
ATOM 1580 C CA . ALA A 1 225 ? -27.673 7.872 1.362 1.00 77.94 225 ALA A CA 1
ATOM 1581 C C . ALA A 1 225 ? -27.424 6.635 0.475 1.00 77.94 225 ALA A C 1
ATOM 1583 O O . ALA A 1 225 ? -27.281 5.524 0.976 1.00 77.94 225 ALA A O 1
ATOM 1584 N N . ALA A 1 226 ? -27.248 6.844 -0.835 1.00 73.88 226 ALA A N 1
ATOM 1585 C CA . ALA A 1 226 ? -26.930 5.779 -1.786 1.00 73.88 226 ALA A CA 1
ATOM 1586 C C . ALA A 1 226 ? -25.599 5.057 -1.491 1.00 73.88 226 ALA A C 1
ATOM 1588 O O . ALA A 1 226 ? -25.463 3.883 -1.817 1.00 73.88 226 ALA A O 1
ATOM 1589 N N . ARG A 1 227 ? -24.622 5.735 -0.871 1.00 76.56 227 ARG A N 1
ATOM 1590 C CA . ARG A 1 227 ? -23.314 5.154 -0.520 1.00 76.56 227 ARG A CA 1
ATOM 1591 C C . ARG A 1 227 ? -23.400 4.252 0.705 1.00 76.56 227 ARG A C 1
ATOM 1593 O O . ARG A 1 227 ? -22.677 3.270 0.770 1.00 76.56 227 ARG A O 1
ATOM 1600 N N . ILE A 1 228 ? -24.291 4.554 1.649 1.00 88.31 228 ILE A N 1
ATOM 1601 C CA . ILE A 1 228 ? -24.429 3.788 2.899 1.00 88.31 228 ILE A CA 1
ATOM 1602 C C . ILE A 1 228 ? -25.561 2.756 2.861 1.00 88.31 228 ILE A C 1
ATOM 1604 O O . ILE A 1 228 ? -25.664 1.944 3.777 1.00 88.31 228 ILE A O 1
ATOM 1608 N N . GLN A 1 229 ? -26.395 2.756 1.814 1.00 84.19 229 GLN A N 1
ATOM 1609 C CA . GLN A 1 229 ? -27.600 1.926 1.733 1.00 84.19 229 GLN A CA 1
ATOM 1610 C C . GLN A 1 229 ? -27.310 0.434 1.946 1.00 84.19 229 GLN A C 1
ATOM 1612 O O . GLN A 1 229 ? -27.966 -0.199 2.765 1.00 84.19 229 GLN A O 1
ATOM 1617 N N . ALA A 1 230 ? -26.271 -0.109 1.303 1.00 81.81 230 ALA A N 1
ATOM 1618 C CA . ALA A 1 230 ? -25.904 -1.518 1.455 1.00 81.81 230 ALA A CA 1
ATOM 1619 C C . ALA A 1 230 ? -25.526 -1.888 2.903 1.00 81.81 230 ALA A C 1
ATOM 1621 O O . ALA A 1 230 ? -25.815 -2.991 3.363 1.00 81.81 230 ALA A O 1
ATOM 1622 N N . PHE A 1 231 ? -24.913 -0.960 3.641 1.00 91.50 231 PHE A N 1
ATOM 1623 C CA . PHE A 1 231 ? -24.587 -1.151 5.053 1.00 91.50 231 PHE A CA 1
ATOM 1624 C C . PHE A 1 231 ? -25.836 -1.074 5.933 1.00 91.50 231 PHE A C 1
ATOM 1626 O O . PHE A 1 231 ? -26.004 -1.896 6.831 1.00 91.50 231 PHE A O 1
ATOM 1633 N N . VAL A 1 232 ? -26.732 -0.121 5.659 1.00 91.75 232 VAL A N 1
ATOM 1634 C CA . VAL A 1 232 ? -28.018 0.015 6.360 1.00 91.75 232 VAL A CA 1
ATOM 1635 C C . VAL A 1 232 ? -28.866 -1.244 6.181 1.00 91.75 232 VAL A C 1
ATOM 1637 O O . VAL A 1 232 ? -29.339 -1.801 7.171 1.00 91.75 232 VAL A O 1
ATOM 1640 N N . ASP A 1 233 ? -28.996 -1.734 4.949 1.00 85.44 233 ASP A N 1
ATOM 1641 C CA . ASP A 1 233 ? -29.765 -2.938 4.630 1.00 85.44 233 ASP A CA 1
ATOM 1642 C C . ASP A 1 233 ? -29.153 -4.181 5.285 1.00 85.44 233 ASP A C 1
ATOM 1644 O O . ASP A 1 233 ? -29.868 -5.011 5.846 1.00 85.44 233 ASP A O 1
ATOM 1648 N N . TRP A 1 234 ? -27.821 -4.288 5.290 1.00 91.38 234 TRP A N 1
ATOM 1649 C CA . TRP A 1 234 ? -27.119 -5.381 5.958 1.00 91.38 234 TRP A CA 1
ATOM 1650 C C . TRP A 1 234 ? -27.336 -5.380 7.478 1.00 91.38 234 TRP A C 1
ATOM 1652 O O . TRP A 1 234 ? -27.569 -6.438 8.069 1.00 91.38 234 TRP A O 1
ATOM 1662 N N . VAL A 1 235 ? -27.318 -4.207 8.121 1.00 93.94 235 VAL A N 1
ATOM 1663 C CA . VAL A 1 235 ? -27.632 -4.080 9.553 1.00 93.94 235 VAL A CA 1
ATOM 1664 C C . VAL A 1 235 ? -29.101 -4.409 9.828 1.00 93.94 235 VAL A C 1
ATOM 1666 O O . VAL A 1 235 ? -29.387 -5.143 10.774 1.00 93.94 235 VAL A O 1
ATOM 1669 N N . ALA A 1 236 ? -30.026 -3.939 8.985 1.00 89.69 236 ALA A N 1
ATOM 1670 C CA . ALA A 1 236 ? -31.453 -4.246 9.093 1.00 89.69 236 ALA A CA 1
ATOM 1671 C C . ALA A 1 236 ? -31.750 -5.747 8.916 1.00 89.69 236 ALA A C 1
ATOM 1673 O O . ALA A 1 236 ? -32.626 -6.285 9.591 1.00 89.69 236 ALA A O 1
ATOM 1674 N N . ALA A 1 237 ? -30.975 -6.442 8.079 1.00 82.38 237 ALA A N 1
ATOM 1675 C CA . ALA A 1 237 ? -31.041 -7.890 7.886 1.00 82.38 237 ALA A CA 1
ATOM 1676 C C . ALA A 1 237 ? -30.440 -8.707 9.051 1.00 82.38 237 ALA A C 1
ATOM 1678 O O . ALA A 1 237 ? -30.345 -9.930 8.960 1.00 82.38 237 ALA A O 1
ATOM 1679 N N . GLY A 1 238 ? -30.013 -8.061 10.141 1.00 84.56 238 GLY A N 1
ATOM 1680 C CA . GLY A 1 238 ? -29.420 -8.736 11.296 1.00 84.56 238 GLY A CA 1
ATOM 1681 C C . GLY A 1 238 ? -27.940 -9.069 11.117 1.00 84.56 238 GLY A C 1
ATOM 1682 O O . GLY A 1 238 ? -27.429 -9.975 11.776 1.00 84.56 238 GLY A O 1
ATOM 1683 N N . THR A 1 239 ? -27.223 -8.338 10.256 1.00 86.44 239 THR A N 1
ATOM 1684 C CA . THR A 1 239 ? -25.772 -8.475 10.023 1.00 86.44 239 THR A CA 1
ATOM 1685 C C . THR A 1 239 ? -25.328 -9.915 9.708 1.00 86.44 239 THR A C 1
ATOM 1687 O O . THR A 1 239 ? -24.442 -10.456 10.387 1.00 86.44 239 THR A O 1
ATOM 1690 N N . PRO A 1 240 ? -25.940 -10.587 8.712 1.00 79.81 240 PRO A N 1
ATOM 1691 C CA . PRO A 1 240 ? -25.563 -11.949 8.349 1.00 79.81 240 PRO A CA 1
ATOM 1692 C C . PRO A 1 240 ? -24.076 -12.015 7.990 1.00 79.81 240 PRO A C 1
ATOM 1694 O O . PRO A 1 240 ? -23.554 -11.142 7.291 1.00 79.81 240 PRO A O 1
ATOM 1697 N N . GLY A 1 241 ? -23.394 -13.040 8.505 1.00 75.38 241 GLY A N 1
ATOM 1698 C CA . GLY A 1 241 ? -22.017 -13.339 8.132 1.00 75.38 241 GLY A CA 1
ATOM 1699 C C . GLY A 1 241 ? -22.023 -13.951 6.747 1.00 75.38 241 GLY A C 1
ATOM 1700 O O . GLY A 1 241 ? -22.459 -15.084 6.582 1.00 75.38 241 GLY A O 1
ATOM 1701 N N . THR A 1 242 ? -21.636 -13.176 5.744 1.00 70.31 242 THR A N 1
ATOM 1702 C CA . THR A 1 242 ? -21.480 -13.670 4.377 1.00 70.31 242 THR A CA 1
ATOM 1703 C C . THR A 1 242 ? -20.071 -13.351 3.977 1.00 70.31 242 THR A C 1
ATOM 1705 O O . THR A 1 242 ? -19.690 -12.184 3.982 1.00 70.31 242 THR A O 1
ATOM 1708 N N . ARG A 1 243 ? -19.303 -14.380 3.645 1.00 68.88 243 ARG A N 1
ATOM 1709 C CA . ARG A 1 243 ? -17.947 -14.174 3.182 1.00 68.88 243 ARG A CA 1
ATOM 1710 C C . ARG A 1 243 ? -17.971 -13.422 1.865 1.00 68.88 243 ARG A C 1
ATOM 1712 O O . ARG A 1 243 ? -18.655 -13.837 0.927 1.00 68.88 243 ARG A O 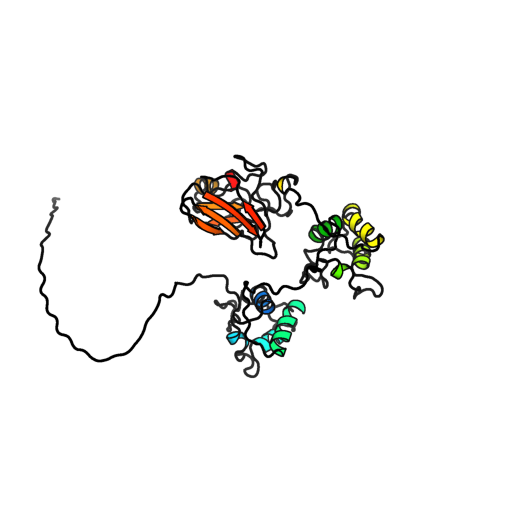1
ATOM 1719 N N . CYS A 1 244 ? -17.243 -12.312 1.798 1.00 66.88 244 CYS A N 1
ATOM 1720 C CA . CYS A 1 244 ? -16.909 -11.724 0.514 1.00 66.88 244 CYS A CA 1
ATOM 1721 C C . CYS A 1 244 ? -15.860 -12.616 -0.149 1.00 66.88 244 CYS A C 1
ATOM 1723 O O . CYS A 1 244 ? -14.666 -12.334 -0.150 1.00 66.88 244 CYS A O 1
ATOM 1725 N N . ASP A 1 245 ? -16.329 -13.707 -0.739 1.00 54.12 245 ASP A N 1
ATOM 1726 C CA . ASP A 1 245 ? -15.612 -14.372 -1.811 1.00 54.12 245 ASP A CA 1
ATOM 1727 C C . ASP A 1 245 ? -15.899 -13.574 -3.082 1.00 54.12 245 ASP A C 1
ATOM 1729 O O . ASP A 1 245 ? -16.595 -14.040 -3.986 1.00 54.12 245 ASP A O 1
ATOM 1733 N N . ALA A 1 246 ? -15.434 -12.318 -3.135 1.00 47.00 246 ALA A N 1
ATOM 1734 C CA . ALA A 1 246 ? -15.391 -11.639 -4.416 1.00 47.00 246 ALA A CA 1
ATOM 1735 C C . ALA A 1 246 ? -14.542 -12.538 -5.328 1.00 47.00 246 ALA A C 1
ATOM 1737 O O . ALA A 1 246 ? -13.378 -12.798 -4.991 1.00 47.00 246 ALA A O 1
ATOM 1738 N N . PRO A 1 247 ? -15.073 -13.039 -6.462 1.00 40.62 247 PRO A N 1
ATOM 1739 C CA . PRO A 1 247 ? -14.188 -13.558 -7.493 1.00 40.62 247 PRO A CA 1
ATOM 1740 C C . PRO A 1 247 ? -13.151 -12.463 -7.760 1.00 40.62 247 PRO A C 1
ATOM 1742 O O . PRO A 1 247 ? -13.527 -11.289 -7.679 1.00 40.62 247 PRO A O 1
ATOM 1745 N N . PRO A 1 248 ? -11.868 -12.794 -8.010 1.00 48.12 248 PRO A N 1
ATOM 1746 C CA . PRO A 1 248 ? -10.865 -11.776 -8.278 1.00 48.12 248 PRO A CA 1
ATOM 1747 C C . PRO A 1 248 ? -11.422 -10.868 -9.369 1.00 48.12 248 PRO A C 1
ATOM 1749 O O . PRO A 1 248 ? -11.583 -11.299 -10.511 1.00 48.12 248 PRO A O 1
ATOM 1752 N N . VAL A 1 249 ? -11.815 -9.651 -8.978 1.00 60.31 249 VAL A N 1
ATOM 1753 C CA . VAL A 1 249 ? -12.286 -8.649 -9.920 1.00 60.31 249 VAL A CA 1
ATOM 1754 C C . VAL A 1 249 ? -11.077 -8.436 -10.796 1.00 60.31 249 VAL A C 1
ATOM 1756 O O . VAL A 1 249 ? -10.014 -8.084 -10.279 1.00 60.31 249 VAL A O 1
ATOM 1759 N N . ASP A 1 250 ? -11.200 -8.778 -12.077 1.00 74.31 250 ASP A N 1
ATOM 1760 C CA . ASP A 1 250 ? -10.117 -8.559 -13.016 1.00 74.31 250 ASP A CA 1
ATOM 1761 C C . ASP A 1 250 ? -9.674 -7.099 -12.836 1.00 74.31 250 ASP A C 1
ATOM 1763 O O . ASP A 1 250 ? -10.491 -6.197 -13.040 1.00 74.31 250 ASP A O 1
ATOM 1767 N N . PRO A 1 251 ? -8.434 -6.827 -12.386 1.00 80.94 251 PRO A N 1
ATOM 1768 C CA . PRO A 1 251 ? -8.006 -5.456 -12.139 1.00 80.94 251 PRO A CA 1
ATOM 1769 C C . PRO A 1 251 ? -8.041 -4.619 -13.424 1.00 80.94 251 PRO A C 1
ATOM 1771 O O . PRO A 1 251 ? -8.063 -3.392 -13.344 1.00 80.94 251 PRO A O 1
ATOM 1774 N N . PHE A 1 252 ? -8.091 -5.264 -14.593 1.00 84.31 252 PHE A N 1
ATOM 1775 C CA . PHE A 1 252 ? -8.266 -4.641 -15.904 1.00 84.31 252 PHE A CA 1
ATOM 1776 C C . PHE A 1 252 ? -9.739 -4.484 -16.327 1.00 84.31 252 PHE A C 1
ATOM 1778 O O . PHE A 1 252 ? -10.019 -3.914 -17.371 1.00 84.31 252 PHE A O 1
ATOM 1785 N N . ALA A 1 253 ? -10.706 -4.920 -15.517 1.00 79.56 253 ALA A N 1
ATOM 1786 C CA . ALA A 1 253 ? -12.122 -4.585 -15.699 1.00 79.56 253 ALA A CA 1
ATOM 1787 C C . ALA A 1 253 ? -12.521 -3.275 -14.990 1.00 79.56 253 ALA A C 1
ATOM 1789 O O . ALA A 1 253 ? -13.652 -2.808 -15.140 1.00 79.56 253 ALA A O 1
ATOM 1790 N N . ALA A 1 254 ? -11.616 -2.680 -14.205 1.00 77.56 254 ALA A N 1
ATOM 1791 C CA . ALA A 1 254 ? -11.853 -1.410 -13.528 1.00 77.56 254 ALA A CA 1
ATOM 1792 C C . ALA A 1 254 ? -11.961 -0.243 -14.532 1.00 77.56 254 ALA A C 1
ATOM 1794 O O . ALA A 1 254 ? -11.234 -0.225 -15.526 1.00 77.56 254 ALA A O 1
ATOM 1795 N N . PRO A 1 255 ? -12.826 0.759 -14.284 1.00 78.56 255 PRO A N 1
ATOM 1796 C CA . PRO A 1 255 ? -12.916 1.928 -15.152 1.00 78.56 255 PRO A CA 1
ATOM 1797 C C . PRO A 1 255 ? -11.626 2.759 -15.128 1.00 78.56 255 PRO A C 1
ATOM 1799 O O . PRO A 1 255 ? -10.847 2.717 -14.175 1.00 78.56 255 PRO A O 1
ATOM 1802 N N . GLU A 1 256 ? -11.438 3.578 -16.163 1.00 88.44 256 GLU A N 1
ATOM 1803 C CA . GLU A 1 256 ? -10.352 4.555 -16.229 1.00 88.44 256 GLU A CA 1
ATOM 1804 C C . GLU A 1 256 ? -10.531 5.662 -15.178 1.00 88.44 256 GLU A C 1
ATOM 1806 O O . GLU A 1 256 ? -11.225 6.655 -15.400 1.00 88.44 256 GLU A O 1
ATOM 1811 N N . GLN A 1 257 ? -9.911 5.500 -14.011 1.00 83.75 257 GLN A N 1
ATOM 1812 C CA . GLN A 1 257 ? -9.991 6.469 -12.920 1.00 83.75 257 GLN A CA 1
ATOM 1813 C C . GLN A 1 257 ? -8.785 6.380 -11.989 1.00 83.75 257 GLN A C 1
ATOM 1815 O O . GLN A 1 257 ? -8.095 5.367 -11.943 1.00 83.75 257 GLN A O 1
ATOM 1820 N N . CYS A 1 258 ? -8.542 7.452 -11.226 1.00 84.06 258 CYS A N 1
ATOM 1821 C CA . CYS A 1 258 ? -7.559 7.415 -10.149 1.00 84.06 258 CYS A CA 1
ATOM 1822 C C . CYS A 1 258 ? -8.196 6.823 -8.890 1.00 84.06 258 CYS A C 1
ATOM 1824 O O . CYS A 1 258 ? -8.881 7.539 -8.155 1.00 84.06 258 CYS A O 1
ATOM 1826 N N . THR A 1 259 ? -7.968 5.537 -8.625 1.00 80.56 259 THR A N 1
ATOM 1827 C CA . THR A 1 259 ? -8.634 4.804 -7.532 1.00 80.56 259 THR A CA 1
ATOM 1828 C C . THR A 1 259 ? -8.321 5.409 -6.170 1.00 80.56 259 THR A C 1
ATOM 1830 O O . THR A 1 259 ? -9.177 5.473 -5.293 1.00 80.56 259 THR A O 1
ATOM 1833 N N . THR A 1 260 ? -7.104 5.924 -5.988 1.00 76.44 260 THR A N 1
ATOM 1834 C CA . THR A 1 260 ? -6.706 6.539 -4.716 1.00 76.44 260 THR A CA 1
ATOM 1835 C C . THR A 1 260 ? -7.225 7.961 -4.535 1.00 76.44 260 THR A C 1
ATOM 1837 O O . THR A 1 260 ? -7.012 8.534 -3.465 1.00 76.44 260 THR A O 1
ATOM 1840 N N . MET A 1 261 ? -7.821 8.557 -5.577 1.00 82.44 261 MET A N 1
ATOM 1841 C CA . MET A 1 261 ? -8.233 9.965 -5.645 1.00 82.44 261 MET A CA 1
ATOM 1842 C C . MET A 1 261 ? -7.110 10.965 -5.311 1.00 82.44 261 MET A C 1
ATOM 1844 O O . MET A 1 261 ? -7.361 12.141 -5.050 1.00 82.44 261 MET A O 1
ATOM 1848 N N . ARG A 1 262 ? -5.849 10.518 -5.316 1.00 83.81 262 ARG A N 1
ATOM 1849 C CA . ARG A 1 262 ? -4.677 11.331 -4.993 1.00 83.81 262 ARG A CA 1
ATOM 1850 C C . ARG A 1 262 ? -3.775 11.377 -6.204 1.00 83.81 262 ARG A C 1
ATOM 1852 O O . ARG A 1 262 ? -3.271 10.350 -6.644 1.00 83.81 262 ARG A O 1
ATOM 1859 N N . THR A 1 263 ? -3.515 12.577 -6.699 1.00 91.06 263 THR A N 1
ATOM 1860 C CA . THR A 1 263 ? -2.643 12.780 -7.852 1.00 91.06 263 THR A CA 1
ATOM 1861 C C . THR A 1 263 ? -1.380 13.537 -7.473 1.00 91.06 263 THR A C 1
ATOM 1863 O O . THR A 1 263 ? -1.384 14.399 -6.593 1.00 91.06 263 THR A O 1
ATOM 1866 N N . TRP A 1 264 ? -0.290 13.254 -8.172 1.00 92.56 264 TRP A N 1
ATOM 1867 C CA . TRP A 1 264 ? 0.915 14.064 -8.158 1.00 92.56 264 TRP A CA 1
ATOM 1868 C C . TRP A 1 264 ? 0.644 15.440 -8.784 1.00 92.56 264 TRP A C 1
ATOM 1870 O O . TRP A 1 264 ? 0.213 15.542 -9.931 1.00 92.56 264 TRP A O 1
ATOM 1880 N N . THR A 1 265 ? 0.924 16.507 -8.034 1.00 94.19 265 THR A N 1
ATOM 1881 C CA . THR A 1 265 ? 0.701 17.907 -8.451 1.00 94.19 265 THR A CA 1
ATOM 1882 C C . THR A 1 265 ? 1.995 18.707 -8.606 1.00 94.19 265 THR A C 1
ATOM 1884 O O . THR A 1 265 ? 1.968 19.867 -9.004 1.00 94.19 265 THR A O 1
ATOM 1887 N N . GLY A 1 266 ? 3.150 18.098 -8.321 1.00 90.50 266 GLY A N 1
ATOM 1888 C CA . GLY A 1 266 ? 4.451 18.772 -8.345 1.00 90.50 266 GLY A CA 1
ATOM 1889 C C . GLY A 1 266 ? 5.050 18.982 -9.740 1.00 90.50 266 GLY A C 1
ATOM 1890 O O . GLY A 1 266 ? 6.172 19.476 -9.842 1.00 90.50 266 GLY A O 1
ATOM 1891 N N . GLY A 1 267 ? 4.349 18.596 -10.813 1.00 93.94 267 GLY A N 1
ATOM 1892 C CA . GLY A 1 267 ? 4.863 18.658 -12.183 1.00 93.94 267 GLY A CA 1
ATOM 1893 C C . GLY A 1 267 ? 6.205 17.931 -12.322 1.00 93.94 267 GLY A C 1
ATOM 1894 O O . GLY A 1 267 ? 6.397 16.854 -11.771 1.00 93.94 267 GLY A O 1
ATOM 1895 N N . ASN A 1 268 ? 7.178 18.542 -12.995 1.00 95.06 268 ASN A N 1
ATOM 1896 C CA . ASN A 1 268 ? 8.516 17.954 -13.155 1.00 95.06 268 ASN A CA 1
ATOM 1897 C C . ASN A 1 268 ? 9.482 18.279 -12.006 1.00 95.06 268 ASN A C 1
ATOM 1899 O O . ASN A 1 268 ? 10.694 18.166 -12.178 1.00 95.06 268 ASN A O 1
ATOM 1903 N N . ARG A 1 269 ? 8.976 18.703 -10.842 1.00 93.06 269 ARG A N 1
ATOM 1904 C CA . ARG A 1 269 ? 9.823 18.930 -9.670 1.00 93.06 269 ARG A CA 1
ATOM 1905 C C . ARG A 1 269 ? 10.460 17.615 -9.229 1.00 93.06 269 ARG A C 1
ATOM 1907 O O . ARG A 1 269 ? 9.759 16.629 -9.011 1.00 93.06 269 ARG A O 1
ATOM 1914 N N . GLU A 1 270 ? 11.777 17.639 -9.058 1.00 92.94 270 GLU A N 1
ATOM 1915 C CA . GLU A 1 270 ? 12.560 16.479 -8.636 1.00 92.94 270 GLU A CA 1
ATOM 1916 C C . GLU A 1 270 ? 12.025 15.893 -7.326 1.00 92.94 270 GLU A C 1
ATOM 1918 O O . GLU A 1 270 ? 11.893 16.582 -6.311 1.00 92.94 270 GLU A O 1
ATOM 1923 N N . SER A 1 271 ? 11.684 14.608 -7.370 1.00 94.25 271 SER A N 1
ATOM 1924 C CA . SER A 1 271 ? 11.187 13.847 -6.231 1.00 94.25 271 SER A CA 1
ATOM 1925 C C . SER A 1 271 ? 11.198 12.363 -6.571 1.00 94.25 271 SER A C 1
ATOM 1927 O O . SER A 1 271 ? 10.895 11.979 -7.696 1.00 94.25 271 SER A O 1
ATOM 1929 N N . GLN A 1 272 ? 11.433 11.508 -5.578 1.00 92.00 272 GLN A N 1
ATOM 1930 C CA . GLN A 1 272 ? 11.213 10.063 -5.717 1.00 92.00 272 GLN A CA 1
ATOM 1931 C C . GLN A 1 272 ? 9.752 9.692 -6.034 1.00 92.00 272 GLN A C 1
ATOM 1933 O O . GLN A 1 272 ? 9.461 8.602 -6.525 1.00 92.00 272 GLN A O 1
ATOM 1938 N N . PHE A 1 273 ? 8.822 10.606 -5.759 1.00 93.06 273 PHE A N 1
ATOM 1939 C CA . PHE A 1 273 ? 7.387 10.427 -5.964 1.00 93.06 273 PHE A CA 1
ATOM 1940 C C . PHE A 1 273 ? 6.881 11.042 -7.274 1.00 93.06 273 PHE A C 1
ATOM 1942 O O . PHE A 1 273 ? 5.675 11.067 -7.502 1.00 93.06 273 PHE A O 1
ATOM 1949 N N . MET A 1 274 ? 7.768 11.604 -8.100 1.00 95.81 274 MET A N 1
ATOM 1950 C CA . MET A 1 274 ? 7.330 12.392 -9.247 1.00 95.81 274 MET A CA 1
ATOM 1951 C C . MET A 1 274 ? 6.654 11.540 -10.320 1.00 95.81 274 MET A C 1
ATOM 1953 O O . MET A 1 274 ? 7.054 10.405 -10.576 1.00 95.81 274 MET A O 1
ATOM 1957 N N . ASN A 1 275 ? 5.652 12.139 -10.962 1.00 97.31 275 ASN A N 1
ATOM 1958 C CA . ASN A 1 275 ? 5.011 11.659 -12.183 1.00 97.31 275 ASN A CA 1
ATOM 1959 C C . ASN A 1 275 ? 4.666 10.149 -12.228 1.00 97.31 275 ASN A C 1
ATOM 1961 O O . ASN A 1 275 ? 5.040 9.482 -13.198 1.00 97.31 275 ASN A O 1
ATOM 1965 N N . PRO A 1 276 ? 3.946 9.587 -11.234 1.00 97.06 276 PRO A N 1
ATOM 1966 C CA . PRO A 1 276 ? 3.535 8.185 -11.284 1.00 97.06 276 PRO A CA 1
ATOM 1967 C C . PRO A 1 276 ? 2.771 7.854 -12.575 1.00 97.06 276 PRO A C 1
ATOM 1969 O O . PRO A 1 276 ? 1.985 8.664 -13.071 1.00 97.06 276 PRO A O 1
ATOM 1972 N N . GLY A 1 277 ? 3.029 6.685 -13.152 1.00 96.50 277 GLY A N 1
ATOM 1973 C CA . GLY A 1 277 ? 2.400 6.218 -14.389 1.00 96.50 277 GLY A CA 1
ATOM 1974 C C . GLY A 1 277 ? 2.981 6.814 -15.677 1.00 96.50 277 GLY A C 1
ATOM 1975 O O . GLY A 1 277 ? 2.680 6.306 -16.754 1.00 96.50 277 GLY A O 1
ATOM 1976 N N . GLN A 1 278 ? 3.840 7.836 -15.612 1.00 97.44 278 GLN A N 1
ATOM 1977 C CA . GLN A 1 278 ? 4.537 8.340 -16.801 1.00 97.44 278 GLN A CA 1
ATOM 1978 C C . GLN A 1 278 ? 5.785 7.506 -17.132 1.00 97.44 278 GLN A C 1
ATOM 1980 O O . GLN A 1 278 ? 6.348 6.832 -16.266 1.00 97.44 278 GLN A O 1
ATOM 1985 N N . GLU A 1 279 ? 6.247 7.579 -18.385 1.00 96.00 279 GLU A N 1
ATOM 1986 C CA . GLU A 1 279 ? 7.544 7.026 -18.796 1.00 96.00 279 GLU A CA 1
ATOM 1987 C C . GLU A 1 279 ? 8.673 7.640 -17.968 1.00 96.00 279 GLU A C 1
ATOM 1989 O O . GLU A 1 279 ? 8.842 8.862 -17.913 1.00 96.00 279 GLU A O 1
ATOM 1994 N N . CYS A 1 280 ? 9.470 6.789 -17.334 1.00 94.75 280 CYS A N 1
ATOM 1995 C CA . CYS A 1 280 ? 10.514 7.226 -16.421 1.00 94.75 280 CYS A CA 1
ATOM 1996 C C . CYS A 1 280 ? 11.825 7.445 -17.177 1.00 94.75 280 CYS A C 1
ATOM 1998 O O . CYS A 1 280 ? 12.393 8.538 -17.166 1.00 94.75 280 CYS A O 1
ATOM 2000 N N . ILE A 1 281 ? 12.310 6.413 -17.869 1.00 97.75 281 ILE A N 1
ATOM 2001 C CA . ILE A 1 281 ? 13.665 6.387 -18.436 1.00 97.75 281 ILE A CA 1
ATOM 2002 C C . ILE A 1 281 ? 13.757 7.293 -19.663 1.00 97.75 281 ILE A C 1
ATOM 2004 O O . ILE A 1 281 ? 14.698 8.078 -19.790 1.00 97.75 281 ILE A O 1
ATOM 2008 N N . SER A 1 282 ? 12.768 7.229 -20.554 1.00 97.06 282 SER A N 1
ATOM 2009 C CA . SER A 1 282 ? 12.685 8.073 -21.746 1.00 97.06 282 SER A CA 1
ATOM 2010 C C . SER A 1 282 ? 12.599 9.559 -21.375 1.00 97.06 282 SER A C 1
ATOM 2012 O O . SER A 1 282 ? 13.353 10.385 -21.909 1.00 97.06 282 SER A O 1
ATOM 2014 N N . CYS A 1 283 ? 11.755 9.897 -20.392 1.00 96.25 283 CYS A N 1
ATOM 2015 C CA . CYS A 1 283 ? 11.615 11.260 -19.884 1.00 96.25 283 CYS A CA 1
ATOM 2016 C C . CYS A 1 283 ? 12.918 11.759 -19.245 1.00 96.25 283 CYS A C 1
ATOM 2018 O O . CYS A 1 283 ? 13.416 12.826 -19.614 1.00 96.25 283 CYS A O 1
ATOM 2020 N N . HIS A 1 284 ? 13.528 10.960 -18.365 1.00 96.81 284 HIS A N 1
ATOM 2021 C CA . HIS A 1 284 ? 14.788 11.311 -17.712 1.00 96.81 284 HIS A CA 1
ATOM 2022 C C . HIS A 1 284 ? 15.941 11.462 -18.707 1.00 96.81 284 HIS A C 1
ATOM 2024 O O . HIS A 1 284 ? 16.722 12.403 -18.590 1.00 96.81 284 HIS A O 1
ATOM 2030 N N . ARG A 1 285 ? 16.019 10.627 -19.748 1.00 96.88 285 ARG A N 1
ATOM 2031 C CA . ARG A 1 285 ? 17.013 10.786 -20.820 1.00 96.88 285 ARG A CA 1
ATOM 2032 C C . ARG A 1 285 ? 16.855 12.124 -21.546 1.00 96.88 285 ARG A C 1
ATOM 2034 O O . ARG A 1 285 ? 17.849 12.805 -21.787 1.00 96.88 285 ARG A O 1
ATOM 2041 N N . ARG A 1 286 ? 15.620 12.520 -21.880 1.00 96.62 286 ARG A N 1
ATOM 2042 C CA . ARG A 1 286 ? 15.329 13.788 -22.574 1.00 96.62 286 ARG A CA 1
ATOM 2043 C C . ARG A 1 286 ? 15.607 15.010 -21.696 1.00 96.62 286 ARG A C 1
ATOM 2045 O O . ARG A 1 286 ? 16.149 15.997 -22.183 1.00 96.62 286 ARG A O 1
ATOM 2052 N N . MET A 1 287 ? 15.256 14.929 -20.416 1.00 94.81 287 MET A N 1
ATOM 2053 C CA . MET A 1 287 ? 15.359 16.036 -19.457 1.00 94.81 287 MET A CA 1
ATOM 2054 C C . MET A 1 287 ? 16.682 16.054 -18.678 1.00 94.81 287 MET A C 1
ATOM 2056 O O . MET A 1 287 ? 16.851 16.890 -17.798 1.00 94.81 287 MET A O 1
ATOM 2060 N N . ARG A 1 288 ? 17.631 15.164 -19.012 1.00 93.94 288 ARG A N 1
ATOM 2061 C CA . ARG A 1 288 ? 18.930 15.003 -18.329 1.00 93.94 288 ARG A CA 1
ATOM 2062 C C . ARG A 1 288 ? 18.806 14.660 -16.834 1.00 93.94 288 ARG A C 1
ATOM 2064 O O . ARG A 1 288 ? 19.643 15.065 -16.033 1.00 93.94 288 ARG A O 1
ATOM 2071 N N . GLY A 1 289 ? 17.770 13.907 -16.471 1.00 92.94 289 GLY A N 1
ATOM 2072 C CA . GLY A 1 289 ? 17.595 13.342 -15.135 1.00 92.94 289 GLY A CA 1
ATOM 2073 C C . GLY A 1 289 ? 18.490 12.117 -14.883 1.00 92.94 289 GLY A C 1
ATOM 2074 O O . GLY A 1 289 ? 19.219 11.675 -15.776 1.00 92.94 289 GLY A O 1
ATOM 2075 N N . PRO A 1 290 ? 18.430 11.532 -13.672 1.00 94.19 290 PRO A N 1
ATOM 2076 C CA . PRO A 1 290 ? 19.157 10.309 -13.341 1.00 94.19 290 PRO A CA 1
ATOM 2077 C C . PRO A 1 290 ? 18.888 9.164 -14.321 1.00 94.19 290 PRO A C 1
ATOM 2079 O O . PRO A 1 290 ? 17.747 8.959 -14.736 1.00 94.19 290 PRO A O 1
ATOM 2082 N N . SER A 1 291 ? 19.927 8.390 -14.642 1.00 95.38 291 SER A N 1
ATOM 2083 C CA . SER A 1 291 ? 19.787 7.152 -15.407 1.00 95.38 291 SER A CA 1
ATOM 2084 C C . SER A 1 291 ? 19.222 6.033 -14.534 1.00 95.38 291 SER A C 1
ATOM 2086 O O . SER A 1 291 ? 19.600 5.891 -13.369 1.00 95.38 291 SER A O 1
ATOM 2088 N N . TYR A 1 292 ? 18.349 5.218 -15.122 1.00 97.31 292 TYR A N 1
ATOM 2089 C CA . TYR A 1 292 ? 17.784 4.022 -14.507 1.00 97.31 292 TYR A CA 1
ATOM 2090 C C . TYR A 1 292 ? 17.948 2.832 -15.451 1.00 97.31 292 TYR A C 1
ATOM 2092 O O . TYR A 1 292 ? 17.899 2.996 -16.669 1.00 97.31 292 TYR A O 1
ATOM 2100 N N . GLY A 1 293 ? 18.161 1.651 -14.875 1.00 97.50 293 GLY A N 1
ATOM 2101 C CA . GLY A 1 293 ? 18.084 0.379 -15.583 1.00 97.50 293 GLY A CA 1
ATOM 2102 C C . GLY A 1 293 ? 16.642 -0.105 -15.693 1.00 97.50 293 GLY A C 1
ATOM 2103 O O . GLY A 1 293 ? 16.241 -0.556 -16.757 1.00 97.50 293 GLY A O 1
ATOM 2104 N N . PHE A 1 294 ? 15.859 0.065 -14.622 1.00 98.56 294 PHE A N 1
ATOM 2105 C CA . PHE A 1 294 ? 14.427 -0.239 -14.583 1.00 98.56 294 PHE A CA 1
ATOM 2106 C C . PHE A 1 294 ? 13.670 0.828 -13.807 1.00 98.56 294 PHE A C 1
ATOM 2108 O O . PHE A 1 294 ? 14.170 1.301 -12.783 1.00 98.56 294 PHE A O 1
ATOM 2115 N N . ALA A 1 295 ? 12.473 1.185 -14.267 1.00 98.25 295 ALA A N 1
ATOM 2116 C CA . ALA A 1 295 ? 11.576 2.090 -13.563 1.00 98.25 295 ALA A CA 1
ATOM 2117 C C . ALA A 1 295 ? 10.118 1.905 -14.004 1.00 98.25 295 ALA A C 1
ATOM 2119 O O . ALA A 1 295 ? 9.841 1.661 -15.177 1.00 98.25 295 ALA A O 1
ATOM 2120 N N . GLY A 1 296 ? 9.188 2.051 -13.065 1.00 97.62 296 GLY A N 1
ATOM 2121 C CA . GLY A 1 296 ? 7.756 1.975 -13.330 1.00 97.62 296 GLY A CA 1
ATOM 2122 C C . GLY A 1 296 ? 6.912 2.339 -12.116 1.00 97.62 296 GLY A C 1
ATOM 2123 O O . GLY A 1 296 ? 7.432 2.760 -11.078 1.00 97.62 296 GLY A O 1
ATOM 2124 N N . THR A 1 297 ? 5.600 2.165 -12.251 1.00 97.44 297 THR A N 1
ATOM 2125 C CA . THR A 1 297 ? 4.634 2.467 -11.190 1.00 97.44 297 THR A CA 1
ATOM 2126 C C . THR A 1 297 ? 3.644 1.322 -11.016 1.00 97.44 297 THR A C 1
ATOM 2128 O O . THR A 1 297 ? 3.082 0.828 -11.991 1.00 97.44 297 THR A O 1
ATOM 2131 N N . LEU A 1 298 ? 3.437 0.914 -9.766 1.00 95.19 298 LEU A N 1
ATOM 2132 C CA . LEU A 1 298 ? 2.481 -0.109 -9.361 1.00 95.19 298 LEU A CA 1
ATOM 2133 C C . LEU A 1 298 ? 1.164 0.513 -8.880 1.00 95.19 298 LEU A C 1
ATOM 2135 O O . LEU A 1 298 ? 1.184 1.513 -8.162 1.00 95.19 298 LEU A O 1
ATOM 2139 N N . TYR A 1 299 ? 0.047 -0.121 -9.233 1.00 91.81 299 TYR A N 1
ATOM 2140 C CA . TYR A 1 299 ? -1.312 0.335 -8.956 1.00 91.81 299 TYR A CA 1
ATOM 2141 C C . TYR A 1 299 ? -2.215 -0.758 -8.366 1.00 91.81 299 TYR A C 1
ATOM 2143 O O . TYR A 1 299 ? -1.920 -1.951 -8.444 1.00 91.81 299 TYR A O 1
ATOM 2151 N N . ALA A 1 300 ? -3.351 -0.335 -7.807 1.00 83.12 300 ALA A N 1
ATOM 2152 C CA . ALA A 1 300 ? -4.435 -1.229 -7.404 1.00 83.12 300 ALA A CA 1
ATOM 2153 C C . ALA A 1 300 ? -5.321 -1.667 -8.587 1.00 83.12 300 ALA A C 1
ATOM 2155 O O . ALA A 1 300 ? -5.850 -2.774 -8.560 1.00 83.12 300 ALA A O 1
ATOM 2156 N N . SER A 1 301 ? -5.456 -0.833 -9.628 1.00 86.75 301 SER A N 1
ATOM 2157 C CA . SER A 1 301 ? -6.267 -1.127 -10.816 1.00 86.75 301 SER A CA 1
ATOM 2158 C C . SER A 1 301 ? -5.514 -0.895 -12.132 1.00 86.75 301 SER A C 1
ATOM 2160 O O . SER A 1 301 ? -4.482 -0.220 -12.180 1.00 86.75 301 SER A O 1
ATOM 2162 N N . GLY A 1 302 ? -6.008 -1.513 -13.206 1.00 89.94 302 GLY A N 1
ATOM 2163 C CA . GLY A 1 302 ? -5.331 -1.621 -14.497 1.00 89.94 302 GLY A CA 1
ATOM 2164 C C . GLY A 1 302 ? -5.369 -0.361 -15.354 1.00 89.94 302 GLY A C 1
ATOM 2165 O O . GLY A 1 302 ? -4.547 -0.231 -16.256 1.00 89.94 302 GLY A O 1
ATOM 2166 N N . HIS A 1 303 ? -6.263 0.584 -15.064 1.00 91.56 303 HIS A N 1
ATOM 2167 C CA . HIS A 1 303 ? -6.588 1.689 -15.970 1.00 91.56 303 HIS A CA 1
ATOM 2168 C C . HIS A 1 303 ? -6.387 3.077 -15.346 1.00 91.56 303 HIS A C 1
ATOM 2170 O O . HIS A 1 303 ? -7.116 4.031 -15.604 1.00 91.56 303 HIS A O 1
ATOM 2176 N N . GLU A 1 304 ? -5.353 3.210 -14.517 1.00 93.25 304 GLU A N 1
ATOM 2177 C CA . GLU A 1 304 ? -5.110 4.436 -13.753 1.00 93.25 304 GLU A CA 1
ATOM 2178 C C . GLU A 1 304 ? -4.486 5.537 -14.631 1.00 93.25 304 GLU A C 1
ATOM 2180 O O . GLU A 1 304 ? -3.532 5.281 -15.386 1.00 93.25 304 GLU A O 1
ATOM 2185 N N . PRO A 1 305 ? -4.961 6.790 -14.533 1.00 94.94 305 PRO A N 1
ATOM 2186 C CA . PRO A 1 305 ? -4.432 7.888 -15.323 1.00 94.94 305 PRO A CA 1
ATOM 2187 C C . PRO A 1 305 ? -3.017 8.274 -14.887 1.00 94.94 305 PRO A C 1
ATOM 2189 O O . PRO A 1 305 ? -2.589 8.043 -13.752 1.00 94.94 305 PRO A O 1
ATOM 2192 N N . ASN A 1 306 ? -2.277 8.907 -15.800 1.00 97.19 306 ASN A N 1
ATOM 2193 C CA . ASN A 1 306 ? -0.979 9.492 -15.467 1.00 97.19 306 ASN A CA 1
ATOM 2194 C C . ASN A 1 306 ? -1.110 10.451 -14.280 1.00 97.19 306 ASN A C 1
ATOM 2196 O O . ASN A 1 306 ? -2.078 11.198 -14.159 1.00 97.19 306 ASN A O 1
ATOM 2200 N N . ASN A 1 307 ? -0.081 10.459 -13.439 1.00 95.88 307 ASN A N 1
ATOM 2201 C CA . ASN A 1 307 ? -0.004 11.193 -12.185 1.00 95.88 307 ASN A CA 1
ATOM 2202 C C . ASN A 1 307 ? -0.953 10.704 -11.089 1.00 95.88 307 ASN A C 1
ATOM 2204 O O . ASN A 1 307 ? -0.939 11.304 -10.020 1.00 95.88 307 ASN A O 1
ATOM 2208 N N . CYS A 1 308 ? -1.731 9.634 -11.275 1.00 94.50 308 CYS A N 1
ATOM 2209 C CA . CYS A 1 308 ? -2.410 9.016 -10.142 1.00 94.50 308 CYS A CA 1
ATOM 2210 C C . CYS A 1 308 ? -1.385 8.346 -9.224 1.00 94.50 308 CYS A C 1
ATOM 2212 O O . CYS A 1 308 ? -0.561 7.558 -9.685 1.00 94.50 308 CYS A O 1
ATOM 2214 N N . ASN A 1 309 ? -1.437 8.640 -7.927 1.00 89.50 309 ASN A N 1
ATOM 2215 C CA . ASN A 1 309 ? -0.614 7.954 -6.944 1.00 89.50 309 ASN A CA 1
ATOM 2216 C C . ASN A 1 309 ? -1.157 6.535 -6.800 1.00 89.50 309 ASN A C 1
ATOM 2218 O O . ASN A 1 309 ? -2.279 6.362 -6.330 1.00 89.50 309 ASN A O 1
ATOM 2222 N N . GLY A 1 310 ? -0.365 5.530 -7.168 1.00 78.19 310 GLY A N 1
ATOM 2223 C CA . GLY A 1 310 ? -0.830 4.144 -7.186 1.00 78.19 310 GLY A CA 1
ATOM 2224 C C . GLY A 1 310 ? -1.157 3.583 -5.809 1.00 78.19 310 GLY A C 1
ATOM 2225 O O . GLY A 1 310 ? -1.966 2.670 -5.715 1.00 78.19 310 GLY A O 1
ATOM 2226 N N . GLY A 1 311 ? -0.601 4.200 -4.758 1.00 62.91 311 GLY A N 1
ATOM 2227 C CA . GLY A 1 311 ? -0.838 3.855 -3.363 1.00 62.91 311 GLY A CA 1
ATOM 2228 C C . GLY A 1 311 ? -0.369 2.438 -3.063 1.00 62.91 311 GLY A C 1
ATOM 2229 O O . GLY A 1 311 ? -1.062 1.477 -3.359 1.00 62.91 311 GLY A O 1
ATOM 2230 N N . ALA A 1 312 ? 0.776 2.287 -2.407 1.00 51.34 312 ALA A N 1
ATOM 2231 C CA . ALA A 1 312 ? 1.102 1.006 -1.792 1.00 51.34 312 ALA A CA 1
ATOM 2232 C C . ALA A 1 312 ? 0.589 1.008 -0.343 1.00 51.34 312 ALA A C 1
ATOM 2234 O O . ALA A 1 312 ? 1.216 1.633 0.516 1.00 51.34 312 ALA A O 1
ATOM 2235 N N . PRO A 1 313 ? -0.538 0.336 -0.051 1.00 49.22 313 PRO A N 1
ATOM 2236 C CA . PRO A 1 313 ? -0.690 -0.258 1.261 1.00 49.22 313 PRO A CA 1
ATOM 2237 C C . PRO A 1 313 ? -1.201 -1.689 1.111 1.00 49.22 313 PRO A C 1
ATOM 2239 O O . PRO A 1 313 ? -2.395 -1.933 0.959 1.00 49.22 313 PRO A O 1
ATOM 2242 N N . THR A 1 314 ? -0.295 -2.650 1.203 1.00 43.16 314 THR A N 1
ATOM 2243 C CA . THR A 1 314 ? -0.666 -3.983 1.670 1.00 43.16 314 THR A CA 1
ATOM 2244 C C . THR A 1 314 ? -0.009 -4.180 3.024 1.00 43.16 314 THR A C 1
ATOM 2246 O O . THR A 1 314 ? 1.088 -3.679 3.272 1.00 43.16 314 THR A O 1
ATOM 2249 N N . VAL A 1 315 ? -0.708 -4.873 3.920 1.00 41.97 315 VAL A N 1
ATOM 2250 C CA . VAL A 1 315 ? -0.156 -5.352 5.197 1.00 41.97 315 VAL A CA 1
ATOM 2251 C C . VAL A 1 315 ? 1.103 -6.208 4.983 1.00 41.97 315 VAL A C 1
ATOM 2253 O O . VAL A 1 315 ? 1.967 -6.256 5.853 1.00 41.97 315 VAL A O 1
ATOM 2256 N N . ASP A 1 316 ? 1.238 -6.782 3.785 1.00 53.81 316 ASP A N 1
ATOM 2257 C CA . ASP A 1 316 ? 2.391 -7.544 3.321 1.00 53.81 316 ASP A CA 1
ATOM 2258 C C . ASP A 1 316 ? 3.359 -6.702 2.482 1.00 53.81 316 ASP A C 1
ATOM 2260 O O . ASP A 1 316 ? 2.966 -5.776 1.767 1.00 53.81 316 ASP A O 1
ATOM 2264 N N . ALA A 1 317 ? 4.643 -7.061 2.508 1.00 75.50 317 ALA A N 1
ATOM 2265 C CA . ALA A 1 317 ? 5.656 -6.424 1.676 1.00 75.50 317 ALA A CA 1
ATOM 2266 C C . ALA A 1 317 ? 5.400 -6.690 0.180 1.00 75.50 317 ALA A C 1
ATOM 2268 O O . ALA A 1 317 ? 5.415 -7.837 -0.269 1.00 75.50 317 ALA A O 1
ATOM 2269 N N . VAL A 1 318 ? 5.228 -5.621 -0.604 1.00 86.38 318 VAL A N 1
ATOM 2270 C CA . VAL A 1 318 ? 5.123 -5.703 -2.066 1.00 86.38 318 VAL A CA 1
ATOM 2271 C C . VAL A 1 318 ? 6.507 -5.713 -2.699 1.00 86.38 318 VAL A C 1
ATOM 2273 O O . VAL A 1 318 ? 7.319 -4.816 -2.451 1.00 86.38 318 VAL A O 1
ATOM 2276 N N . ILE A 1 319 ? 6.758 -6.691 -3.567 1.00 93.25 319 ILE A N 1
ATOM 2277 C CA . ILE A 1 319 ? 8.026 -6.830 -4.282 1.00 93.25 319 ILE A CA 1
ATOM 2278 C C . ILE A 1 319 ? 7.786 -6.876 -5.787 1.00 93.25 319 ILE A C 1
ATOM 2280 O O . ILE A 1 319 ? 7.057 -7.728 -6.284 1.00 93.25 319 ILE A O 1
ATOM 2284 N N . VAL A 1 320 ? 8.471 -6.002 -6.520 1.00 96.50 320 VAL A N 1
ATOM 2285 C CA . VAL A 1 320 ? 8.657 -6.123 -7.967 1.00 96.50 320 VAL A CA 1
ATOM 2286 C C . VAL A 1 320 ? 9.967 -6.865 -8.200 1.00 96.50 320 VAL A C 1
ATOM 2288 O O . VAL A 1 320 ? 11.048 -6.332 -7.947 1.00 96.50 320 VAL A O 1
ATOM 2291 N N . GLU A 1 321 ? 9.879 -8.112 -8.645 1.00 97.88 321 GLU A N 1
ATOM 2292 C CA . GLU A 1 321 ? 11.040 -8.926 -8.985 1.00 97.88 321 GLU A CA 1
ATOM 2293 C C . GLU A 1 321 ? 11.281 -8.902 -10.493 1.00 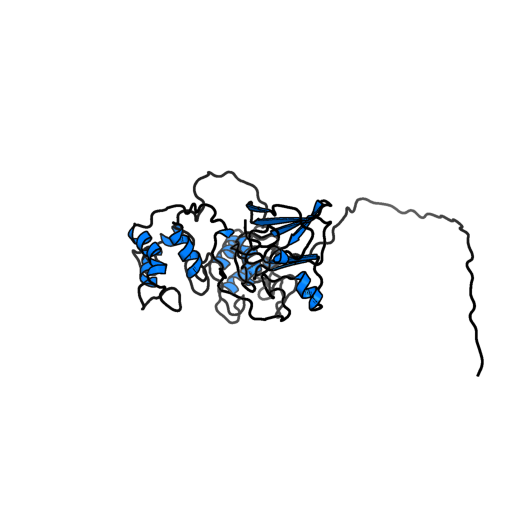97.88 321 GLU A C 1
ATOM 2295 O O . GLU A 1 321 ? 10.376 -9.173 -11.278 1.00 97.88 321 GLU A O 1
ATOM 2300 N N . ILE A 1 322 ? 12.514 -8.605 -10.892 1.00 98.56 322 ILE A N 1
ATOM 2301 C CA . ILE A 1 322 ? 12.971 -8.527 -12.280 1.00 98.56 322 ILE A CA 1
ATOM 2302 C C . ILE A 1 322 ? 14.070 -9.566 -12.458 1.00 98.56 322 ILE A C 1
ATOM 2304 O O . ILE A 1 322 ? 15.099 -9.487 -11.791 1.00 98.56 322 ILE A O 1
ATOM 2308 N N . ARG A 1 323 ? 13.874 -10.527 -13.359 1.00 98.12 323 ARG A N 1
ATOM 2309 C CA . ARG A 1 323 ? 14.813 -11.616 -13.635 1.00 98.12 323 ARG A CA 1
ATOM 2310 C C . ARG A 1 323 ? 15.379 -11.497 -15.043 1.00 98.12 323 ARG A C 1
ATOM 2312 O O . ARG A 1 323 ? 14.622 -11.556 -16.011 1.00 98.12 323 ARG A O 1
ATOM 2319 N N . GLY A 1 324 ? 16.697 -11.363 -15.150 1.00 97.88 324 GLY A N 1
ATOM 2320 C CA . GLY A 1 324 ? 17.398 -11.331 -16.433 1.00 97.88 324 GLY A CA 1
ATOM 2321 C C . GLY A 1 324 ? 17.589 -12.707 -17.062 1.00 97.88 324 GLY A C 1
ATOM 2322 O O . GLY A 1 324 ? 17.441 -13.739 -16.403 1.00 97.88 324 GLY A O 1
ATOM 2323 N N . ALA A 1 325 ? 17.982 -12.714 -18.336 1.00 97.38 325 ALA A N 1
ATOM 2324 C CA . ALA A 1 325 ? 18.319 -13.926 -19.088 1.00 97.38 325 ALA A CA 1
ATOM 2325 C C . ALA A 1 325 ? 19.503 -14.712 -18.488 1.00 97.38 325 ALA A C 1
ATOM 2327 O O . ALA A 1 325 ? 19.613 -15.919 -18.683 1.00 97.38 325 ALA A O 1
ATOM 2328 N N . ASP A 1 326 ? 20.365 -14.043 -17.721 1.00 94.06 326 ASP A N 1
ATOM 2329 C CA . ASP A 1 326 ? 21.479 -14.630 -16.968 1.00 94.06 326 ASP A CA 1
ATOM 2330 C C . ASP A 1 326 ? 21.042 -15.260 -15.632 1.00 94.06 326 ASP A C 1
ATOM 2332 O O . ASP A 1 326 ? 21.868 -15.757 -14.869 1.00 94.06 326 ASP A O 1
ATOM 2336 N N . GLY A 1 327 ? 19.742 -15.222 -15.325 1.00 94.81 327 GLY A N 1
ATOM 2337 C CA . GLY A 1 327 ? 19.163 -15.742 -14.094 1.00 94.81 327 GLY A CA 1
ATOM 2338 C C . GLY A 1 327 ? 19.301 -14.818 -12.885 1.00 94.81 327 GLY A C 1
ATOM 2339 O O . GLY A 1 327 ? 18.738 -15.148 -11.841 1.00 94.81 327 GLY A O 1
ATOM 2340 N N . ARG A 1 328 ? 19.982 -13.666 -12.998 1.00 97.38 328 ARG A N 1
ATOM 2341 C CA . ARG A 1 328 ? 20.102 -12.698 -11.896 1.00 97.38 328 ARG A CA 1
ATOM 2342 C C . ARG A 1 328 ? 18.765 -12.008 -11.651 1.00 97.38 328 ARG A C 1
ATOM 2344 O O . ARG A 1 328 ? 18.055 -11.655 -12.592 1.00 97.38 328 ARG A O 1
ATOM 2351 N N . THR A 1 329 ? 18.444 -11.782 -10.380 1.00 97.44 329 THR A N 1
ATOM 2352 C CA . THR A 1 329 ? 17.189 -11.154 -9.954 1.00 97.44 329 THR A CA 1
ATOM 2353 C C . THR A 1 329 ? 17.435 -9.845 -9.217 1.00 97.44 329 THR A C 1
ATOM 2355 O O . THR A 1 329 ? 18.256 -9.792 -8.303 1.00 97.44 329 THR A O 1
ATOM 2358 N N . LEU A 1 330 ? 16.675 -8.809 -9.561 1.00 97.62 330 LEU A N 1
ATOM 2359 C CA . LEU A 1 330 ? 16.533 -7.584 -8.777 1.00 97.62 330 LEU A CA 1
ATOM 2360 C C . LEU A 1 330 ? 15.177 -7.610 -8.075 1.00 97.62 330 LEU A C 1
ATOM 2362 O O . LEU A 1 330 ? 14.180 -7.974 -8.691 1.00 97.62 330 LEU A O 1
ATOM 2366 N N . ARG A 1 331 ? 15.131 -7.205 -6.805 1.00 97.06 331 ARG A N 1
ATOM 2367 C CA . ARG A 1 331 ? 13.893 -7.061 -6.028 1.00 97.06 331 ARG A CA 1
ATOM 2368 C C . ARG A 1 331 ? 13.746 -5.601 -5.631 1.00 97.06 331 ARG A C 1
ATOM 2370 O O . ARG A 1 331 ? 14.640 -5.052 -4.993 1.00 97.06 331 ARG A O 1
ATOM 2377 N N . LEU A 1 332 ? 12.654 -4.974 -6.048 1.00 95.31 332 LEU A N 1
ATOM 2378 C CA . LEU A 1 332 ? 12.381 -3.559 -5.828 1.00 95.31 332 LEU A CA 1
ATOM 2379 C C . LEU A 1 332 ? 11.113 -3.405 -4.997 1.00 95.31 332 LEU A C 1
ATOM 2381 O O . LEU A 1 332 ? 10.118 -4.083 -5.248 1.00 95.31 332 LEU A O 1
ATOM 2385 N N . THR A 1 333 ? 11.140 -2.483 -4.043 1.00 92.44 333 THR A N 1
ATOM 2386 C CA . THR A 1 333 ? 9.965 -2.116 -3.252 1.00 92.44 333 THR A CA 1
ATOM 2387 C C . THR A 1 333 ? 9.392 -0.811 -3.802 1.00 92.44 333 THR A C 1
ATOM 2389 O O . THR A 1 333 ? 10.113 0.192 -3.835 1.00 92.44 333 THR A O 1
ATOM 2392 N N . PRO A 1 334 ? 8.125 -0.796 -4.254 1.00 92.81 334 PRO A N 1
ATOM 2393 C CA . PRO A 1 334 ? 7.440 0.438 -4.614 1.00 92.81 334 PRO A CA 1
ATOM 2394 C C . PRO A 1 334 ? 7.373 1.405 -3.428 1.00 92.81 334 PRO A C 1
ATOM 2396 O O . PRO A 1 334 ? 7.184 0.995 -2.285 1.00 92.81 334 PRO A O 1
ATOM 2399 N N . ASN A 1 335 ? 7.511 2.700 -3.689 1.00 87.25 335 ASN A N 1
ATOM 2400 C CA . ASN A 1 335 ? 7.381 3.730 -2.665 1.00 87.25 335 ASN A CA 1
ATOM 2401 C C . ASN A 1 335 ? 5.907 4.103 -2.402 1.00 87.25 335 ASN A C 1
ATOM 2403 O O . ASN A 1 335 ? 4.984 3.513 -2.960 1.00 87.25 335 ASN A O 1
ATOM 2407 N N . ALA A 1 336 ? 5.675 5.126 -1.573 1.00 86.00 336 ALA A N 1
ATOM 2408 C CA . ALA A 1 336 ? 4.335 5.537 -1.140 1.00 86.00 336 ALA A CA 1
ATOM 2409 C C . ALA A 1 336 ? 3.353 5.910 -2.276 1.00 86.00 336 ALA A C 1
ATOM 2411 O O . ALA A 1 336 ? 2.143 5.881 -2.058 1.00 86.00 336 ALA A O 1
ATOM 2412 N N . VAL A 1 337 ? 3.840 6.244 -3.479 1.00 89.25 337 VAL A N 1
ATOM 2413 C CA . VAL A 1 337 ? 2.995 6.530 -4.659 1.00 89.25 337 VAL A CA 1
ATOM 2414 C C . VAL A 1 337 ? 3.021 5.411 -5.704 1.00 89.25 337 VAL A C 1
ATOM 2416 O O . VAL A 1 337 ? 2.519 5.598 -6.807 1.00 89.25 337 VAL A O 1
ATOM 2419 N N . GLY A 1 338 ? 3.597 4.256 -5.364 1.00 92.88 338 GLY A N 1
ATOM 2420 C CA . GLY A 1 338 ? 3.713 3.093 -6.244 1.00 92.88 338 GLY A CA 1
ATOM 2421 C C . GLY A 1 338 ? 4.937 3.113 -7.162 1.00 92.88 338 GLY A C 1
ATOM 2422 O O . GLY A 1 338 ? 5.160 2.146 -7.885 1.00 92.88 338 GLY A O 1
ATOM 2423 N N . ASN A 1 339 ? 5.759 4.166 -7.144 1.00 96.00 339 ASN A N 1
ATOM 2424 C CA . ASN A 1 339 ? 6.946 4.237 -7.998 1.00 96.00 339 ASN A CA 1
ATOM 2425 C C . ASN A 1 339 ? 8.034 3.277 -7.508 1.00 96.00 339 ASN A C 1
ATOM 2427 O O . ASN A 1 339 ? 8.370 3.258 -6.324 1.00 96.00 339 ASN A O 1
ATOM 2431 N N . PHE A 1 340 ? 8.642 2.547 -8.436 1.00 96.62 340 PHE A N 1
ATOM 2432 C CA . PHE A 1 340 ? 9.839 1.746 -8.210 1.00 96.62 340 PHE A CA 1
ATOM 2433 C C . PHE A 1 340 ? 10.862 2.055 -9.301 1.00 96.62 340 PHE A C 1
ATOM 2435 O O . PHE A 1 340 ? 10.507 2.285 -10.456 1.00 96.62 340 PHE A O 1
ATOM 2442 N N . TYR A 1 341 ? 12.143 2.070 -8.945 1.00 97.44 341 TYR A N 1
ATOM 2443 C CA . TYR A 1 341 ? 13.221 2.320 -9.896 1.00 97.44 341 TYR A CA 1
ATOM 2444 C C . TYR A 1 341 ? 14.566 1.845 -9.349 1.00 97.44 341 TYR A C 1
ATOM 2446 O O . TYR A 1 341 ? 14.777 1.759 -8.140 1.00 97.44 341 TYR A O 1
ATOM 2454 N N . THR A 1 342 ? 15.505 1.559 -10.245 1.00 97.81 342 THR A N 1
ATOM 2455 C CA . THR A 1 342 ? 16.877 1.178 -9.899 1.00 97.81 342 THR A CA 1
ATOM 2456 C C . THR A 1 342 ? 17.853 1.575 -10.997 1.00 97.81 342 THR A C 1
ATOM 2458 O O . THR A 1 342 ? 17.492 1.646 -12.170 1.00 97.81 342 THR A O 1
ATOM 2461 N N . ARG A 1 343 ? 19.110 1.833 -10.621 1.00 97.25 343 ARG A N 1
ATOM 2462 C CA . ARG A 1 343 ? 20.221 2.021 -11.570 1.00 97.25 343 ARG A CA 1
ATOM 2463 C C . ARG A 1 343 ? 20.822 0.698 -12.039 1.00 97.25 343 ARG A C 1
ATOM 2465 O O . ARG A 1 343 ? 21.501 0.675 -13.059 1.00 97.25 343 ARG A O 1
ATOM 2472 N N . SER A 1 344 ? 20.590 -0.377 -11.289 1.00 97.38 344 SER A N 1
ATOM 2473 C CA . SER A 1 344 ? 21.085 -1.708 -11.617 1.00 97.38 344 SER A CA 1
ATOM 2474 C C . SER A 1 344 ? 20.393 -2.250 -12.862 1.00 97.38 344 SER A C 1
ATOM 2476 O O . SER A 1 344 ? 19.223 -1.965 -13.117 1.00 97.38 344 SER A O 1
ATOM 2478 N N . THR A 1 345 ? 21.115 -3.066 -13.618 1.00 96.50 345 THR A N 1
ATOM 2479 C CA . THR A 1 345 ? 20.613 -3.753 -14.807 1.00 96.50 345 THR A CA 1
ATOM 2480 C C . THR A 1 345 ? 20.710 -5.266 -14.626 1.00 96.50 345 THR A C 1
ATOM 2482 O O . THR A 1 345 ? 21.416 -5.759 -13.744 1.00 96.50 345 THR A O 1
ATOM 2485 N N . VAL A 1 346 ? 19.985 -6.002 -15.466 1.00 97.06 346 VAL A N 1
ATOM 2486 C CA . VAL A 1 346 ? 20.121 -7.455 -15.644 1.00 97.06 346 VAL A CA 1
ATOM 2487 C C . VAL A 1 346 ? 20.318 -7.754 -17.129 1.00 97.06 346 VAL A C 1
ATOM 2489 O O . VAL A 1 346 ? 20.086 -6.877 -17.967 1.00 97.06 346 VAL A O 1
ATOM 2492 N N . ALA A 1 347 ? 20.741 -8.972 -17.471 1.00 97.94 347 ALA A N 1
ATOM 2493 C CA . ALA A 1 347 ? 20.826 -9.379 -18.870 1.00 97.94 347 ALA A CA 1
ATOM 2494 C C . ALA A 1 347 ? 19.435 -9.382 -19.530 1.00 97.94 347 ALA A C 1
ATOM 2496 O O . ALA A 1 347 ? 18.465 -9.865 -18.945 1.00 97.94 347 ALA A O 1
ATOM 2497 N N . LEU A 1 348 ? 19.352 -8.856 -20.754 1.00 96.88 348 LEU A N 1
ATOM 2498 C CA . LEU A 1 348 ? 18.133 -8.852 -21.562 1.00 96.88 348 LEU A CA 1
ATOM 2499 C C . LEU A 1 348 ? 18.054 -10.106 -22.459 1.00 96.88 348 LEU A C 1
ATOM 2501 O O . LEU A 1 348 ? 19.102 -10.615 -22.863 1.00 96.88 348 LEU A O 1
ATOM 2505 N N . PRO A 1 349 ? 16.845 -10.573 -22.823 1.00 97.81 349 PRO A N 1
ATOM 2506 C CA . PRO A 1 349 ? 15.551 -10.087 -22.341 1.00 97.81 349 PRO A CA 1
ATOM 2507 C C . PRO A 1 349 ? 15.317 -10.453 -20.868 1.00 97.81 349 PRO A C 1
ATOM 2509 O O . PRO A 1 349 ? 15.915 -11.393 -20.348 1.00 97.81 349 PRO A O 1
ATOM 2512 N N . TYR A 1 350 ? 14.445 -9.714 -20.189 1.00 98.19 350 TYR A N 1
ATOM 2513 C CA . TYR A 1 350 ? 14.089 -9.971 -18.791 1.00 98.19 350 TYR A CA 1
ATOM 2514 C C . TYR A 1 350 ? 12.619 -10.372 -18.658 1.00 98.19 350 TYR A C 1
ATOM 2516 O O . TYR A 1 350 ? 11.802 -10.074 -19.522 1.00 98.19 350 TYR A O 1
ATOM 2524 N N . THR A 1 351 ? 12.267 -11.002 -17.544 1.00 97.75 351 THR A N 1
ATOM 2525 C CA . THR A 1 351 ? 10.874 -11.187 -17.104 1.00 97.75 351 THR A CA 1
ATOM 2526 C C . THR A 1 351 ? 10.674 -10.473 -15.774 1.00 97.75 351 THR A C 1
ATOM 2528 O O . THR A 1 351 ? 11.636 -10.313 -15.021 1.00 97.75 351 THR A O 1
ATOM 2531 N N . ALA A 1 352 ? 9.455 -10.036 -15.461 1.00 97.69 352 ALA A N 1
ATOM 2532 C CA . ALA A 1 352 ? 9.158 -9.493 -14.141 1.00 97.69 352 ALA A CA 1
ATOM 2533 C C . ALA A 1 352 ? 7.860 -10.043 -13.558 1.00 97.69 352 ALA A C 1
ATOM 2535 O O . ALA A 1 352 ? 6.980 -10.534 -14.274 1.00 97.69 352 ALA A O 1
ATOM 2536 N N . ARG A 1 353 ? 7.767 -9.956 -12.234 1.00 96.12 353 ARG A N 1
ATOM 2537 C CA . ARG A 1 353 ? 6.569 -10.280 -11.470 1.00 96.12 353 ARG A CA 1
ATOM 2538 C C . ARG A 1 353 ? 6.387 -9.344 -10.285 1.00 96.12 353 ARG A C 1
ATOM 2540 O O . ARG A 1 353 ? 7.363 -8.876 -9.706 1.00 96.12 353 ARG A O 1
ATOM 2547 N N . VAL A 1 354 ? 5.135 -9.114 -9.919 1.00 94.62 354 VAL A N 1
ATOM 2548 C CA . VAL A 1 354 ? 4.741 -8.472 -8.662 1.00 94.62 354 VAL A CA 1
ATOM 2549 C C . VAL A 1 354 ? 4.379 -9.574 -7.677 1.00 94.62 354 VAL A C 1
ATOM 2551 O O . VAL A 1 354 ? 3.646 -10.485 -8.048 1.00 94.62 354 VAL A O 1
ATOM 2554 N N . ILE A 1 355 ? 4.895 -9.504 -6.454 1.00 90.31 355 ILE A N 1
ATOM 2555 C CA . ILE A 1 355 ? 4.711 -10.503 -5.396 1.00 90.31 355 ILE A CA 1
ATOM 2556 C C . ILE A 1 355 ? 4.144 -9.806 -4.158 1.00 90.31 355 ILE A C 1
ATOM 2558 O O . ILE A 1 355 ? 4.676 -8.774 -3.740 1.00 90.31 355 ILE A O 1
ATOM 2562 N N . VAL A 1 356 ? 3.091 -10.385 -3.579 1.00 84.38 356 VAL A N 1
ATOM 2563 C CA . VAL A 1 356 ? 2.473 -9.968 -2.310 1.00 84.38 356 VAL A CA 1
ATOM 2564 C C . VAL A 1 356 ? 2.139 -11.229 -1.517 1.00 84.38 356 VAL A C 1
ATOM 2566 O O . VAL A 1 356 ? 1.255 -11.993 -1.908 1.00 84.38 356 VAL A O 1
ATOM 2569 N N . GLY A 1 357 ? 2.877 -11.489 -0.437 1.00 81.75 357 GLY A N 1
ATOM 2570 C CA . GLY A 1 357 ? 2.767 -12.756 0.293 1.00 81.75 357 GLY A CA 1
ATOM 2571 C C . GLY A 1 357 ? 2.982 -13.960 -0.637 1.00 81.75 357 GLY A C 1
ATOM 2572 O O . GLY A 1 357 ? 4.008 -14.053 -1.311 1.00 81.75 357 GLY A O 1
ATOM 2573 N N . ALA A 1 358 ? 1.996 -14.860 -0.702 1.00 79.50 358 ALA A N 1
ATOM 2574 C CA . ALA A 1 358 ? 2.004 -16.028 -1.591 1.00 79.50 358 ALA A CA 1
ATOM 2575 C C . ALA A 1 358 ? 1.450 -15.755 -3.008 1.00 79.50 358 ALA A C 1
ATOM 2577 O O . ALA A 1 358 ? 1.502 -16.635 -3.867 1.00 79.50 358 ALA A O 1
ATOM 2578 N N . ARG A 1 359 ? 0.895 -14.562 -3.262 1.00 81.88 359 ARG A N 1
ATOM 2579 C CA . ARG A 1 359 ? 0.277 -14.192 -4.543 1.00 81.88 359 ARG A CA 1
ATOM 2580 C C . ARG A 1 359 ? 1.303 -13.546 -5.461 1.00 81.88 359 ARG A C 1
ATOM 2582 O O . ARG A 1 359 ? 2.146 -12.764 -5.020 1.00 81.88 359 ARG A O 1
ATOM 2589 N N . GLU A 1 360 ? 1.189 -13.814 -6.756 1.00 90.75 360 GLU A N 1
ATOM 2590 C CA . GLU A 1 360 ? 2.040 -13.181 -7.758 1.00 90.75 360 GLU A CA 1
ATOM 2591 C C . GLU A 1 360 ? 1.327 -12.922 -9.085 1.00 90.75 360 GLU A C 1
ATOM 2593 O O . GLU A 1 360 ? 0.417 -13.645 -9.484 1.00 90.75 360 GLU A O 1
ATOM 2598 N N . ARG A 1 361 ? 1.787 -11.884 -9.786 1.00 88.81 361 ARG A N 1
ATOM 2599 C CA . ARG A 1 361 ? 1.351 -11.520 -11.133 1.00 88.81 361 ARG A CA 1
ATOM 2600 C C . ARG A 1 361 ? 2.572 -11.384 -12.004 1.00 88.81 361 ARG A C 1
ATOM 2602 O O . ARG A 1 361 ? 3.479 -10.617 -11.689 1.00 88.81 361 ARG A O 1
ATOM 2609 N N . ARG A 1 362 ? 2.608 -12.153 -13.084 1.00 93.06 362 ARG A N 1
ATOM 2610 C CA . ARG A 1 362 ? 3.773 -12.286 -13.958 1.00 93.06 362 ARG A CA 1
ATOM 2611 C C . ARG A 1 362 ? 3.509 -11.600 -15.286 1.00 93.06 362 ARG A C 1
ATOM 2613 O O . ARG A 1 362 ? 2.386 -11.594 -15.775 1.00 93.06 362 ARG A O 1
ATOM 2620 N N . MET A 1 363 ? 4.562 -11.055 -15.876 1.00 90.75 363 MET A N 1
ATOM 2621 C CA . MET A 1 363 ? 4.527 -10.663 -17.279 1.00 90.75 363 MET A CA 1
ATOM 2622 C C . MET A 1 363 ? 4.355 -11.902 -18.164 1.00 90.75 363 MET A C 1
ATOM 2624 O O . MET A 1 363 ? 4.982 -12.932 -17.917 1.00 90.75 363 MET A O 1
ATOM 2628 N N . ASN A 1 364 ? 3.543 -11.777 -19.214 1.00 86.00 364 ASN A N 1
ATOM 2629 C CA . ASN A 1 364 ? 3.247 -12.877 -20.138 1.00 86.00 364 ASN A CA 1
ATOM 2630 C C . ASN A 1 364 ? 4.420 -13.223 -21.067 1.00 86.00 364 ASN A C 1
ATOM 2632 O O . ASN A 1 364 ? 4.480 -14.331 -21.592 1.00 86.00 364 ASN A O 1
ATOM 2636 N N . GLY A 1 365 ? 5.360 -12.295 -21.265 1.00 87.75 365 GLY A N 1
ATOM 2637 C CA . GLY A 1 365 ? 6.502 -12.490 -22.150 1.00 87.75 365 GLY A CA 1
ATOM 2638 C C . GLY A 1 365 ? 7.738 -11.700 -21.714 1.00 87.75 365 GLY A C 1
ATOM 2639 O O . GLY A 1 365 ? 7.610 -10.717 -20.973 1.00 87.75 365 GLY A O 1
ATOM 2640 N N . PRO A 1 366 ? 8.939 -12.117 -22.153 1.00 94.19 366 PRO A N 1
ATOM 2641 C CA . PRO A 1 366 ? 10.168 -11.380 -21.894 1.00 94.19 366 PRO A CA 1
ATOM 2642 C C . PRO A 1 366 ? 10.175 -10.002 -22.569 1.00 94.19 366 PRO A C 1
ATOM 2644 O O . PRO A 1 366 ? 9.622 -9.838 -23.653 1.00 94.19 366 PRO A O 1
ATOM 2647 N N . GLN A 1 367 ? 10.840 -9.024 -21.957 1.00 95.81 367 GLN A N 1
ATOM 2648 C CA . GLN A 1 367 ? 10.926 -7.650 -22.457 1.00 95.81 367 GLN A CA 1
ATOM 2649 C C . GLN A 1 367 ? 12.365 -7.148 -22.582 1.00 95.81 367 GLN A C 1
ATOM 2651 O O . GLN A 1 367 ? 13.298 -7.680 -21.977 1.00 95.81 367 GLN A O 1
ATOM 2656 N N . MET A 1 368 ? 12.529 -6.103 -23.396 1.00 96.31 368 MET A N 1
ATOM 2657 C CA . MET A 1 368 ? 13.824 -5.490 -23.724 1.00 96.31 368 MET A CA 1
ATOM 2658 C C . MET A 1 368 ? 14.002 -4.088 -23.129 1.00 96.31 368 MET A C 1
ATOM 2660 O O . MET A 1 368 ? 15.124 -3.595 -23.044 1.00 96.31 368 MET A O 1
ATOM 2664 N N . SER A 1 369 ? 12.913 -3.428 -22.733 1.00 95.75 369 SER A N 1
ATOM 2665 C CA . SER A 1 369 ? 12.937 -2.065 -22.196 1.00 95.75 369 SER A CA 1
ATOM 2666 C C . SER A 1 369 ? 12.719 -2.085 -20.693 1.00 95.75 369 SER A C 1
ATOM 2668 O O . SER A 1 369 ? 11.716 -2.616 -20.236 1.00 95.75 369 SER A O 1
ATOM 2670 N N . GLY A 1 370 ? 13.611 -1.459 -19.926 1.00 97.12 370 GLY A N 1
ATOM 2671 C CA . GLY A 1 370 ? 13.396 -1.256 -18.493 1.00 97.12 370 GLY A CA 1
ATOM 2672 C C . GLY A 1 370 ? 12.467 -0.085 -18.151 1.00 97.12 370 GLY A C 1
ATOM 2673 O O . GLY A 1 370 ? 12.217 0.167 -16.974 1.00 97.12 370 GLY A O 1
ATOM 2674 N N . ASP A 1 371 ? 11.967 0.652 -19.147 1.00 97.81 371 ASP A N 1
ATOM 2675 C CA . ASP A 1 371 ? 10.982 1.718 -18.941 1.00 97.81 371 ASP A CA 1
ATOM 2676 C C . ASP A 1 371 ? 9.585 1.099 -18.885 1.00 97.81 371 ASP A C 1
ATOM 2678 O O . ASP A 1 371 ? 8.856 1.088 -19.877 1.00 97.81 371 ASP A O 1
ATOM 2682 N N . CYS A 1 372 ? 9.227 0.497 -17.752 1.00 97.50 372 CYS A N 1
ATOM 2683 C CA . CYS A 1 372 ? 8.055 -0.369 -17.653 1.00 97.50 372 CYS A CA 1
ATOM 2684 C C . CYS A 1 372 ? 6.761 0.362 -18.052 1.00 97.50 372 CYS A C 1
ATOM 2686 O O . CYS A 1 372 ? 5.903 -0.212 -18.722 1.00 97.50 372 CYS A O 1
ATOM 2688 N N . ASN A 1 373 ? 6.650 1.650 -17.711 1.00 97.50 373 ASN A N 1
ATOM 2689 C CA . ASN A 1 373 ? 5.481 2.479 -18.022 1.00 97.50 373 ASN A CA 1
ATOM 2690 C C . ASN A 1 373 ? 5.336 2.806 -19.525 1.00 97.50 373 ASN A C 1
ATOM 2692 O O . ASN A 1 373 ? 4.285 3.301 -19.920 1.00 97.50 373 ASN A O 1
ATOM 2696 N N . SER A 1 374 ? 6.335 2.501 -20.369 1.00 96.06 374 SER A N 1
ATOM 2697 C CA . SER A 1 374 ? 6.204 2.601 -21.837 1.00 96.06 374 SER A CA 1
ATOM 2698 C C . SER A 1 374 ? 5.269 1.539 -22.429 1.00 96.06 374 SER A C 1
ATOM 2700 O O . SER A 1 374 ? 4.626 1.778 -23.446 1.00 96.06 374 SER A O 1
ATOM 2702 N N . CYS A 1 375 ? 5.166 0.373 -21.780 1.00 96.62 375 CYS A N 1
ATOM 2703 C CA . CYS A 1 375 ? 4.205 -0.675 -22.139 1.00 96.62 375 CYS A CA 1
ATOM 2704 C C . CYS A 1 375 ? 2.991 -0.632 -21.201 1.00 96.62 375 CYS A C 1
ATOM 2706 O O . CYS A 1 375 ? 1.848 -0.731 -21.633 1.00 96.62 375 CYS A O 1
ATOM 2708 N N . HIS A 1 376 ? 3.220 -0.402 -19.907 1.00 97.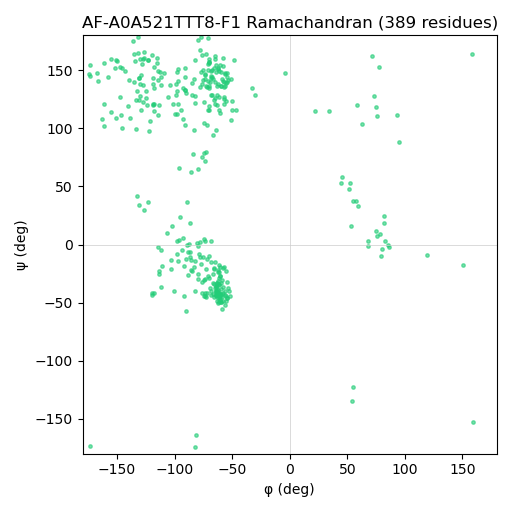25 376 HIS A N 1
ATOM 2709 C CA . HIS A 1 376 ? 2.170 -0.344 -18.893 1.00 97.25 376 HIS A CA 1
ATOM 2710 C C . HIS A 1 376 ? 1.529 1.052 -18.778 1.00 97.25 376 HIS A C 1
ATOM 2712 O O . HIS A 1 376 ? 1.611 1.725 -17.742 1.00 97.25 376 HIS A O 1
ATOM 2718 N N . THR A 1 377 ? 0.902 1.500 -19.868 1.00 97.06 377 THR A N 1
ATOM 2719 C CA . THR A 1 377 ? 0.148 2.763 -19.953 1.00 97.06 377 THR A CA 1
ATOM 2720 C C . THR A 1 377 ? -1.258 2.622 -19.348 1.00 97.06 377 THR A C 1
ATOM 2722 O O . THR A 1 377 ? -1.656 1.531 -18.945 1.00 97.06 377 THR A O 1
ATOM 2725 N N . GLN A 1 378 ? -2.028 3.718 -19.282 1.00 95.12 378 GLN A N 1
ATOM 2726 C CA . GLN A 1 378 ? -3.425 3.700 -18.811 1.00 95.12 378 GLN A CA 1
ATOM 2727 C C . GLN A 1 378 ? -4.285 2.699 -19.595 1.00 95.12 378 GLN A C 1
ATOM 2729 O O . GLN A 1 378 ? -5.025 1.934 -18.996 1.00 95.12 378 GLN A O 1
ATOM 2734 N N . SER A 1 379 ? -4.158 2.665 -20.921 1.00 92.88 379 SER A N 1
ATOM 2735 C CA . SER A 1 379 ? -4.897 1.745 -21.796 1.00 92.88 379 SER A CA 1
ATOM 2736 C C . SER A 1 379 ? -4.140 0.449 -22.102 1.00 92.88 379 SER A C 1
ATOM 2738 O O . SER A 1 379 ? -4.648 -0.399 -22.827 1.00 92.88 379 SER A O 1
ATOM 2740 N N . GLY A 1 380 ? -2.896 0.334 -21.633 1.00 93.69 380 GLY A N 1
ATOM 2741 C CA . GLY A 1 380 ? -1.958 -0.673 -22.107 1.00 93.69 380 GLY A CA 1
ATOM 2742 C C . GLY A 1 380 ? -1.344 -0.325 -23.468 1.00 93.69 380 GLY A C 1
ATOM 2743 O O . GLY A 1 380 ? -1.903 0.425 -24.276 1.00 93.69 380 GLY A O 1
ATOM 2744 N N . ALA A 1 381 ? -0.141 -0.835 -23.703 1.00 93.44 381 ALA A N 1
ATOM 2745 C CA . ALA A 1 381 ? 0.599 -0.751 -24.955 1.00 93.44 381 ALA A CA 1
ATOM 2746 C C . ALA A 1 381 ? 1.499 -1.987 -25.093 1.00 93.44 381 ALA A C 1
ATOM 2748 O O . ALA A 1 381 ? 1.846 -2.624 -24.098 1.00 93.44 381 ALA A O 1
ATOM 2749 N N . SER A 1 382 ? 1.899 -2.328 -26.322 1.00 89.12 382 SER A N 1
ATOM 2750 C CA . SER A 1 382 ? 2.800 -3.465 -26.583 1.00 89.12 382 SER A CA 1
ATOM 2751 C C . SER A 1 382 ? 2.323 -4.772 -25.926 1.00 89.12 382 SER A C 1
ATOM 2753 O O . SER A 1 382 ? 3.091 -5.442 -25.243 1.00 89.12 382 SER A O 1
ATOM 2755 N N . GLU A 1 383 ? 1.035 -5.091 -26.099 1.00 89.00 383 GLU A N 1
ATOM 2756 C CA . GLU A 1 383 ? 0.344 -6.270 -25.535 1.00 89.00 383 GLU A CA 1
ATOM 2757 C C . GLU A 1 383 ? 0.158 -6.275 -24.008 1.00 89.00 383 GLU A C 1
ATOM 2759 O O . GLU A 1 383 ? -0.469 -7.188 -23.468 1.00 89.00 383 GLU A O 1
ATOM 2764 N N . ALA A 1 384 ? 0.633 -5.254 -23.289 1.00 93.00 384 ALA A N 1
ATOM 2765 C CA . ALA A 1 384 ? 0.245 -5.076 -21.898 1.00 93.00 384 ALA A CA 1
ATOM 2766 C C . ALA A 1 384 ? -1.236 -4.654 -21.824 1.00 93.00 384 ALA A C 1
ATOM 2768 O O . ALA A 1 384 ? -1.639 -3.765 -22.574 1.00 93.00 384 ALA A O 1
ATOM 2769 N N . PRO A 1 385 ? -2.039 -5.229 -20.910 1.00 90.56 385 PRO A N 1
ATOM 2770 C CA . PRO A 1 385 ? -3.464 -4.904 -20.771 1.00 90.56 385 PRO A CA 1
ATOM 2771 C C . PRO A 1 385 ? -3.730 -3.547 -20.098 1.00 90.56 385 PRO A C 1
ATOM 2773 O O . PRO A 1 385 ? -4.860 -3.080 -20.076 1.00 90.56 385 PRO A O 1
ATOM 2776 N N . GLY A 1 386 ? -2.703 -2.920 -19.523 1.00 95.25 386 GLY A N 1
ATOM 2777 C CA . GLY A 1 386 ? -2.833 -1.702 -18.733 1.00 95.25 386 GLY A CA 1
ATOM 2778 C C . GLY A 1 386 ? -1.635 -1.500 -17.816 1.00 95.25 386 GLY A C 1
ATOM 2779 O O . GLY A 1 386 ? -0.527 -1.991 -18.071 1.00 95.25 386 GLY A O 1
ATOM 2780 N N . ARG A 1 387 ? -1.877 -0.809 -16.707 1.00 96.62 387 ARG A N 1
ATOM 2781 C CA . ARG A 1 387 ? -0.928 -0.574 -15.620 1.00 96.62 387 ARG A CA 1
ATOM 2782 C C . ARG A 1 387 ? -0.388 -1.863 -15.011 1.00 96.62 387 ARG A C 1
ATOM 2784 O O . ARG A 1 387 ? -0.966 -2.942 -15.121 1.00 96.62 387 ARG A O 1
ATOM 2791 N N . ILE A 1 388 ? 0.746 -1.733 -14.329 1.00 95.69 388 ILE A N 1
ATOM 2792 C CA . ILE A 1 388 ? 1.270 -2.793 -13.471 1.00 95.69 388 ILE A CA 1
ATOM 2793 C C . ILE A 1 388 ? 0.398 -2.811 -12.221 1.00 95.69 388 ILE A C 1
ATOM 2795 O O . ILE A 1 388 ? 0.291 -1.792 -11.539 1.00 95.69 388 ILE A O 1
ATOM 2799 N N . VAL A 1 389 ? -0.209 -3.954 -11.919 1.00 91.38 389 VAL A N 1
ATOM 2800 C CA . VAL A 1 389 ? -1.168 -4.090 -10.818 1.00 91.38 389 VAL A CA 1
ATOM 2801 C C . VAL A 1 389 ? -0.756 -5.160 -9.822 1.00 91.38 389 VAL A C 1
ATOM 2803 O O . VAL A 1 389 ? 0.032 -6.057 -10.138 1.00 91.38 389 VAL A O 1
ATOM 2806 N N . LEU A 1 390 ? -1.290 -5.049 -8.609 1.00 86.56 390 LEU A N 1
ATOM 2807 C CA . LEU A 1 390 ? -1.169 -6.070 -7.571 1.00 86.56 390 LEU A CA 1
ATOM 2808 C C . LEU A 1 390 ? -1.734 -7.432 -8.052 1.00 86.56 390 LEU A C 1
ATOM 2810 O O . LEU A 1 390 ? -2.560 -7.479 -8.972 1.00 86.56 390 LEU A O 1
ATOM 2814 N N . PRO A 1 391 ? -1.242 -8.556 -7.501 1.00 78.88 391 PRO A N 1
ATOM 2815 C CA . PRO A 1 391 ? -1.622 -9.894 -7.936 1.00 78.88 391 PRO A CA 1
ATOM 2816 C C . PRO A 1 391 ? -3.021 -10.320 -7.526 1.00 78.88 391 PRO A C 1
ATOM 2818 O O . PRO A 1 391 ? -3.344 -10.241 -6.321 1.00 78.88 391 PRO A O 1
#

Solvent-accessible surface area (backbone atoms only — not comparable to full-atom values): 22929 Å² total; per-residue (Å²): 136,89,78,89,90,87,86,87,87,86,87,89,80,89,84,88,82,89,83,89,82,89,84,88,80,84,90,82,88,83,87,84,76,89,78,81,88,78,78,92,62,86,80,65,37,43,43,27,46,54,67,42,24,49,44,37,50,76,65,39,35,84,31,24,20,97,63,63,34,95,86,52,90,61,53,58,41,34,42,67,47,26,62,34,64,22,94,90,42,69,93,35,27,36,46,59,50,46,56,55,20,20,71,30,88,44,95,75,13,42,50,77,84,34,57,59,57,63,86,66,46,49,52,51,50,55,38,51,75,68,66,53,62,81,25,77,62,54,99,74,78,78,89,74,94,70,76,98,74,86,71,97,48,56,34,37,41,54,70,44,48,53,45,33,63,76,70,41,36,88,28,21,24,87,76,43,32,94,86,39,88,50,43,55,77,27,49,66,46,30,61,33,75,28,92,90,44,85,97,34,30,34,45,59,49,46,48,51,19,37,71,36,88,90,58,48,36,50,91,92,50,62,64,58,66,82,73,47,40,61,47,48,52,38,53,74,67,67,56,68,75,34,59,47,76,67,70,83,71,58,41,68,72,47,70,80,43,49,87,69,77,42,62,57,80,65,61,90,50,91,54,91,66,47,48,18,44,43,52,43,44,68,48,20,65,74,70,70,47,80,79,53,38,32,26,34,36,39,22,75,40,12,20,37,44,71,21,27,31,27,50,63,81,62,103,48,74,56,34,42,36,40,35,16,66,79,69,49,72,49,77,40,60,52,39,74,34,8,33,32,72,38,67,65,76,64,47,73,49,26,42,42,33,31,34,44,79,94,40,62,36,66,58,94,60,71,44,83,67,39,35,43,16,68,29,25,24,42,77,28,30,93,90,35,79,10,30,43,42,70,89

pLDDT: mean 78.72, std 20.07, range [28.39, 98.56]

Mean predicted aligned error: 20.44 Å

Foldseek 3Di:
DDDDDDDDDDDDDDDDDDDDDDDDDDDDDDDDDDDDDDDPDQQFAAQADPLLSVLCSPFNCVQQNPDHPDPDDFHPRYLCSQQQADPVGSVDGVLRVLLVQLCDCDCSHPVGNHNHDCSSNVSSVVCVVVVVGGDGPDPDDDDDDDDPDDDFQFFAAPLQQVLCVPFPCVQQPVVGHDPDRFHPRHLCSQQPADPVDGPDGNLRVQVCQLPDPVNHPPPPDRDPCVSCVVSVVCVVVVNGRHGPPPPPPQLLVDDQELPVPDFDPPAPPDDLQPWALDQDQVVCVVVVHDHFQAKHFEAAHFQYAIRRQRADDDPFFKWKWKAAPVRDIDTWGQDRSRITTHRDHHHPQIWIWIDGPPDIDTDPDTDDGNRVSVQQHNCGHPPRRHHHYHD

Sequence (391 aa):
MNRATQTRRSVSRHPALLLAASLVMASCGSEVTSAAGGDAGASVATGVPCEVARSLSQNCLSCHGASLARGVSNPLMTREQLLSPSSADPAQSYLQRAILRMRTSSANSMPPGAHLPEADIAPFEAWLAAGAPAATCSTDAGAVEVDASVTPGDDLPCAVQELLAAECTSCHSSPPRNGAEIPLLTRADLLAPSTAQPGMTVAQRAVVRMTDSAMMMPPGGTLPAARIQAFVDWVAAGTPGTRCDAPPVDPFAAPEQCTTMRTWTGGNRESQFMNPGQECISCHRRMRGPSYGFAGTLYASGHEPNNCNGGAPTVDAVIVEIRGADGRTLRLTPNAVGNFYTRSTVALPYTARVIVGARERRMNGPQMSGDCNSCHTQSGASEAPGRIVLP

Radius of gyration: 29.24 Å; Cα contacts (8 Å, |Δi|>4): 642; chains: 1; bounding box: 100×60×69 Å

Secondary structure (DSSP, 8-state):
-------------------------------------------PPBSS-HHHHHHHHHHTHHHHSSSB-TT-----SBHHHHHSEETTEEEEEHHHHHHHHHH--STT-SSTT-PPPHHHHHHHHHHHHTT-------S--------SS--TTTTS-HHHHHHIIIIITTTSSSS--TT--S--SSHHHHHSBPSSSTT-BHHHHHHHHHH-TTS-SSTTSPPPHHHHHHHHHHHHTT------------GGGS-SS-TT--B--STT---TT-STTS-SHHHHHHHT----SEEEEEESSTTPPTTB------SSPEEEEEEETTS-EEEE---TTSEEEES---PSSEEEEEEETTEEEE-SS-BS-SBGGGTS-SS--TT--SSEE--

Nearest PDB structures (foldseek):
  2yn3-assembly3_D  TM=7.159E-01  e=7.956E-01  Salmonella enterica subsp. enterica serovar Typhimurium str. LT2
  2yn5-assembly1_B  TM=5.764E-01  e=7.956E-01  Salmonella enterica subsp. enterica serovar Typhimurium str. LT2
  2gh8-assembly1_A  TM=6.788E-01  e=1.750E+00  San Miguel sea lion virus 4
  2yn3-assembly1_C  TM=5.495E-01  e=1.077E+00  Salmonella enterica subsp. enterica serovar Typhimurium str. LT2
  4bq9-assembly2_B  TM=4.744E-01  e=5.886E+00  Mus musculus